Protein AF-A0A537RUV0-F1 (afdb_monomer_lite)

Sequence (554 aa):
MNESALEGPLRERLLVMVAPVSGAPYSEQHESRRRTRYAILAGLNAEGFAPLDSEHVGFYWPGAATPGAAQEVQSPKVVPFEWFEPKSRRDSLPYKGVLLLWFDEDALLNAPLKQFEHFLCRSLVASRSPAPWAKATILGPSFSTTLQAMVDESSNKSRSSLCPDSARPEFYVNSATADDPTLISDYISRGPSCFRSDTCLQDFFAENGIKLYRMIATDQALAVAIRGELRLRGVDDKASHIALVSEWDTLYGRALPDSIARCFGEDERNGTSGTTGCGQTDADPFVNKPWLHRFKYLRGLDGQMPGSEAPAGGSKTSGNRQDKDAKDSTKASSDAKPQERAEGQGQFDYLRRLGDRIQQLDSDLRQKGSKGVEAVGILGSDLYDKLLVLQALRPLVPNALFFTTDLDALVLHPGALTYTRNLLVASSFGLQLRPAVQGETPPFRSSYQTAAFLATRTAIRGMAGAPAAWLKPRMFEVGSVRAVQFASPVSSQDAQFELDDTRTDNEQCQKGLECEENHPLATAAFRNVSIPLSPQAPSLGPLRQPHERFEQLP

Secondary structure (DSSP, 8-state):
--GGG--STTGGGEEEEEEEE----SHHHHHHHHHHHHHHHHHHHHTTEEES-SS--EEE-PPPPPS-S--S----S-EEEEEEEES-TTS--S-SEEEEEEEEGGGGTT-HHHHHHHHHHHHHHHHTPPPSSSEEEE----SHHHHHHHHHHHT-TTPPPSS-GGGPPEEEESS----HHHH-HHHHTT--GGGGTT-HHHHHHHHTT-EEEE-S--HHHHHHHHHHHHHHTT--TTTSEEEEEEESSSHHHHHHHHHHHHHTT--TTS--TTS-S----SS-TTTT-TTEEEEEE-S-TT---TT-----S----------------------S-GGG-SSSS--HHHHHHHHHHHHHHHHHHHHTTS--EEEEEEE-S-HHHHHHHHHHHTTTSTTSEEEEES-BGGGGSTTTHHHHTT-EEEES--SS--HHHHTTPPPPSBHHHHHHHHHHHHHHH-STT--GGGG--EEEEE-SSSEEEPPPTT-SSTTS---GGG-TTHHHHHHH---S--SPPP--S-S-----PPPPPPP-PPP-----------

Foldseek 3Di:
DDPPVPPDPQLQFEEEEEEEAAPDQFPLSVVVVVLLVLLLQLLCVLLQKDWPDPPDWDKDAPDDPDPDDPPPEFADRIKTWTKIAGNDPPDPFSHRIYIYIYGHNVRCPLPNQQRVLCVQCVVCLVVVHDRSHQAYEYAADQELVVVLSVLVNLPDPPDDRSDDLRHRYAYEHLHNQQACCVRPVVQVVVVDPCLQLVCSSQVSVVVSSYHYDYLAAHLLLLLLQVQVVCVVVVQQLQPAAEEEEFEDPGPQRVRNLQSNLQQGPFDCVPDDNRRNRGHRDPDRSCPNPPSYHYHYDHPPQVLGDRPDDDPDPDDDDDDDDDDDDDDDDDPPPPPDDPQCDPDDRHNSVVLLVSLVVQLVQQVVCVVVVHNGRAAYEYEYDDPVVSLSSQVNNCVSCVNHQYEYEKDFCVLQDQVSCVRSAFYKYKTLADQAWQCLLRPPPDGGGISSSNSSSNSSNCSSLDCVLADSQSHNIWMWGRHNRDTFTDDDPPDPCLVDPDASVRDPCSVVCNPRVNDPGTHGRGPPPDDDPPPPDDDDDDDDDDDDDDDDDDDDDD

Radius of gyration: 29.13 Å; chains: 1; bounding box: 127×72×82 Å

pLDDT: mean 79.15, std 21.61, range [25.72, 98.56]

Structure (mmCIF, N/CA/C/O backbone):
data_AF-A0A537RUV0-F1
#
_entry.id   AF-A0A537RUV0-F1
#
loop_
_atom_site.group_PDB
_atom_site.id
_atom_site.type_symbol
_atom_site.label_atom_id
_atom_site.label_alt_id
_atom_site.label_comp_id
_atom_site.label_asym_id
_atom_site.label_entity_id
_atom_site.label_seq_id
_atom_site.pdbx_PDB_ins_code
_atom_site.Cartn_x
_atom_site.Cartn_y
_atom_site.Cartn_z
_atom_site.occupancy
_atom_site.B_iso_or_equiv
_atom_site.auth_seq_id
_atom_site.auth_comp_id
_atom_site.auth_asym_id
_atom_site.auth_atom_id
_atom_site.pdbx_PDB_model_num
ATOM 1 N N . MET A 1 1 ? 29.282 -14.958 -20.066 1.00 32.84 1 MET A N 1
ATOM 2 C CA . MET A 1 1 ? 28.335 -15.137 -21.188 1.00 32.84 1 MET A CA 1
ATOM 3 C C . MET A 1 1 ? 29.028 -14.626 -22.438 1.00 32.84 1 MET A C 1
ATOM 5 O O . MET A 1 1 ? 29.628 -13.564 -22.351 1.00 32.84 1 MET A O 1
ATOM 9 N N . ASN A 1 2 ? 29.032 -15.391 -23.534 1.00 26.11 2 ASN A N 1
ATOM 10 C CA . ASN A 1 2 ? 29.660 -14.967 -24.790 1.00 26.11 2 ASN A CA 1
ATOM 11 C C . ASN A 1 2 ? 28.948 -13.722 -25.333 1.00 26.11 2 ASN A C 1
ATOM 13 O O . ASN A 1 2 ? 27.741 -13.751 -25.563 1.00 26.11 2 ASN A O 1
ATOM 17 N N . GLU A 1 3 ? 29.708 -12.650 -25.545 1.00 33.28 3 GLU A N 1
ATOM 18 C CA . GLU A 1 3 ? 29.236 -11.344 -26.027 1.00 33.28 3 GLU A CA 1
ATOM 19 C C . GLU A 1 3 ? 28.655 -11.379 -27.454 1.00 33.28 3 GLU A C 1
ATOM 21 O O . GLU A 1 3 ? 28.013 -10.424 -27.879 1.00 33.28 3 GLU A O 1
ATOM 26 N N . SER A 1 4 ? 28.798 -12.488 -28.183 1.00 33.81 4 SER A N 1
ATOM 27 C CA . SER A 1 4 ? 28.432 -12.600 -29.600 1.00 33.81 4 SER A CA 1
ATOM 28 C C . SER A 1 4 ? 26.973 -12.982 -29.891 1.00 33.81 4 SER A C 1
ATOM 30 O O . SER A 1 4 ? 26.590 -13.037 -31.055 1.00 33.81 4 SER A O 1
ATOM 32 N N . ALA A 1 5 ? 26.133 -13.223 -28.876 1.00 33.97 5 ALA A N 1
ATOM 33 C CA . ALA A 1 5 ? 24.703 -13.520 -29.074 1.00 33.97 5 ALA A CA 1
ATOM 34 C C . ALA A 1 5 ? 23.785 -12.277 -28.996 1.00 33.97 5 ALA A C 1
ATOM 36 O O . ALA A 1 5 ? 22.568 -12.408 -29.106 1.00 33.97 5 ALA A O 1
ATOM 37 N N . LEU A 1 6 ? 24.347 -11.077 -28.794 1.00 38.22 6 LEU A N 1
ATOM 38 C CA . LEU A 1 6 ? 23.600 -9.834 -28.540 1.00 38.22 6 LEU A CA 1
ATOM 39 C C . LEU A 1 6 ? 23.936 -8.681 -29.506 1.00 38.22 6 LEU A C 1
ATOM 41 O O . LEU A 1 6 ? 23.669 -7.520 -29.186 1.00 38.22 6 LEU A O 1
ATOM 45 N N . GLU A 1 7 ? 24.490 -8.962 -30.686 1.00 33.72 7 GLU A N 1
ATOM 46 C CA . GLU A 1 7 ? 24.697 -7.935 -31.715 1.00 33.72 7 GLU A CA 1
ATOM 47 C C . GLU A 1 7 ? 23.487 -7.837 -32.659 1.00 33.72 7 GLU A C 1
ATOM 49 O O . GLU A 1 7 ? 23.246 -8.701 -33.499 1.00 33.72 7 GLU A O 1
ATOM 54 N N . GLY A 1 8 ? 22.699 -6.767 -32.507 1.00 41.41 8 GLY A N 1
ATOM 55 C CA . GLY A 1 8 ? 21.615 -6.401 -33.420 1.00 41.41 8 GLY A CA 1
ATOM 56 C C . GLY A 1 8 ? 20.727 -5.255 -32.897 1.00 41.41 8 GLY A C 1
ATOM 57 O O . GLY A 1 8 ? 20.836 -4.886 -31.724 1.00 41.41 8 GLY A O 1
ATOM 58 N N . PRO A 1 9 ? 19.787 -4.731 -33.718 1.00 40.91 9 PRO A N 1
ATOM 59 C CA . PRO A 1 9 ? 18.834 -3.650 -33.380 1.00 40.91 9 PRO A CA 1
ATOM 60 C C . PRO A 1 9 ? 17.824 -3.997 -32.257 1.00 40.91 9 PRO A C 1
ATOM 62 O O . PRO A 1 9 ? 16.832 -3.303 -32.048 1.00 40.91 9 PRO A O 1
ATOM 65 N N . LEU A 1 10 ? 18.065 -5.084 -31.518 1.00 45.59 10 LEU A N 1
ATOM 66 C CA . LEU A 1 10 ? 17.284 -5.552 -30.373 1.00 45.59 10 LEU A CA 1
ATOM 67 C C . LEU A 1 10 ? 17.602 -4.781 -29.076 1.00 45.59 10 LEU A C 1
ATOM 69 O O . LEU A 1 10 ? 16.732 -4.695 -28.211 1.00 45.59 10 LEU A O 1
ATOM 73 N N . ARG A 1 11 ? 18.795 -4.171 -28.951 1.00 48.09 11 ARG A N 1
ATOM 74 C CA . ARG A 1 11 ? 19.170 -3.336 -27.785 1.00 48.09 11 ARG A CA 1
ATOM 75 C C . ARG A 1 11 ? 18.287 -2.085 -27.631 1.00 48.09 11 ARG A C 1
ATOM 77 O O . ARG A 1 11 ? 18.027 -1.642 -26.522 1.00 48.09 11 ARG A O 1
ATOM 84 N N . GLU A 1 12 ? 17.734 -1.552 -28.716 1.00 56.62 12 GLU A N 1
ATOM 85 C CA . GLU A 1 12 ? 16.945 -0.306 -28.699 1.00 56.62 12 GLU A CA 1
ATOM 86 C C . GLU A 1 12 ? 15.458 -0.503 -28.325 1.00 56.62 12 GLU A C 1
ATOM 88 O O . GLU A 1 12 ? 14.675 0.440 -28.405 1.00 56.62 12 GLU A O 1
ATOM 93 N N . ARG A 1 13 ? 15.032 -1.718 -27.926 1.00 74.81 13 ARG A N 1
ATOM 94 C CA . ARG A 1 13 ? 13.625 -2.032 -27.570 1.00 74.81 13 ARG A CA 1
ATOM 95 C C . ARG A 1 13 ? 13.454 -2.952 -26.352 1.00 74.81 13 ARG A C 1
ATOM 97 O O . ARG A 1 13 ? 12.420 -3.609 -26.232 1.00 74.81 13 ARG A O 1
ATOM 104 N N . LEU A 1 14 ? 14.443 -3.026 -25.462 1.00 89.81 14 LEU A N 1
ATOM 105 C CA . LEU A 1 14 ? 14.346 -3.769 -24.196 1.00 89.81 14 LEU A CA 1
ATOM 106 C C . LEU A 1 14 ? 13.759 -2.881 -23.086 1.00 89.81 14 LEU A C 1
ATOM 108 O O . LEU A 1 14 ? 14.171 -1.730 -22.944 1.00 89.81 14 LEU A O 1
ATOM 112 N N . LEU A 1 15 ? 12.842 -3.417 -22.279 1.00 93.62 15 LEU A N 1
ATOM 113 C CA . LEU A 1 15 ? 12.434 -2.822 -21.002 1.00 93.62 15 LEU A CA 1
ATOM 114 C C . LEU A 1 15 ? 13.196 -3.504 -19.861 1.00 93.62 15 LEU A C 1
ATOM 116 O O . LEU A 1 15 ? 13.137 -4.726 -19.728 1.00 93.62 15 LEU A O 1
ATOM 120 N N . VAL A 1 16 ? 13.880 -2.725 -19.024 1.00 95.06 16 VAL A N 1
ATOM 121 C CA . VAL A 1 16 ? 14.439 -3.210 -17.755 1.00 95.06 16 VAL A CA 1
ATOM 122 C C . VAL A 1 16 ? 13.482 -2.828 -16.635 1.00 95.06 16 VAL A C 1
ATOM 124 O O . VAL A 1 16 ? 13.235 -1.648 -16.394 1.00 95.06 16 VAL A O 1
ATOM 127 N N . MET A 1 17 ? 12.941 -3.827 -15.951 1.00 97.62 17 MET A N 1
ATOM 128 C CA . MET A 1 17 ? 11.994 -3.656 -14.859 1.00 97.62 17 MET A CA 1
ATOM 129 C C . MET A 1 17 ? 12.621 -4.160 -13.566 1.00 97.62 17 MET A C 1
ATOM 131 O O . MET A 1 17 ? 12.942 -5.335 -13.441 1.00 97.62 17 MET A O 1
ATOM 135 N N . VAL A 1 18 ? 12.797 -3.273 -12.597 1.00 97.50 18 VAL A N 1
ATOM 136 C CA . VAL A 1 18 ? 13.287 -3.608 -11.261 1.00 97.50 18 VAL A CA 1
ATOM 137 C C . VAL A 1 18 ? 12.088 -3.690 -10.326 1.00 97.50 18 VAL A C 1
ATOM 139 O O . VAL A 1 18 ? 11.294 -2.755 -10.253 1.00 97.50 18 VAL A O 1
ATOM 142 N N . ALA A 1 19 ? 11.957 -4.796 -9.608 1.00 98.00 19 ALA A N 1
ATOM 143 C CA . ALA A 1 19 ? 10.937 -5.008 -8.594 1.00 98.00 19 ALA A CA 1
ATOM 144 C C . ALA A 1 19 ? 11.625 -5.145 -7.229 1.00 98.00 19 ALA A C 1
ATOM 146 O O . ALA A 1 19 ? 12.086 -6.242 -6.888 1.00 98.00 19 ALA A O 1
ATOM 147 N N . PRO A 1 20 ? 11.755 -4.039 -6.472 1.00 96.75 20 PRO A N 1
ATOM 148 C CA . PRO A 1 20 ? 12.172 -4.093 -5.081 1.00 96.75 20 PRO A CA 1
ATOM 149 C C . PRO A 1 20 ? 11.234 -5.005 -4.289 1.00 96.75 20 PRO A C 1
ATOM 151 O O . PRO A 1 20 ? 10.024 -4.981 -4.492 1.00 96.75 20 PRO A O 1
ATOM 154 N N . VAL A 1 21 ? 11.800 -5.844 -3.431 1.00 95.44 21 VAL A N 1
ATOM 155 C CA . VAL A 1 21 ? 11.083 -6.700 -2.485 1.00 95.44 21 VAL A CA 1
ATOM 156 C C . VAL A 1 21 ? 11.925 -6.840 -1.220 1.00 95.44 21 VAL A C 1
ATOM 158 O O . VAL A 1 21 ? 13.145 -6.703 -1.270 1.00 95.44 21 VAL A O 1
ATOM 161 N N . SER A 1 22 ? 11.304 -7.161 -0.085 1.00 91.62 22 SER A N 1
ATOM 162 C CA . SER A 1 22 ? 12.055 -7.439 1.145 1.00 91.62 22 SER A CA 1
ATOM 163 C C . SER A 1 22 ? 13.057 -8.578 0.955 1.00 91.62 22 SER A C 1
ATOM 165 O O . SER A 1 22 ? 12.699 -9.614 0.385 1.00 91.62 22 SER A O 1
ATOM 167 N N . GLY A 1 23 ? 14.264 -8.440 1.498 1.00 88.31 23 GLY A N 1
ATOM 168 C CA . GLY A 1 23 ? 15.237 -9.518 1.679 1.00 88.31 23 GLY A CA 1
ATOM 169 C C . GLY A 1 23 ? 15.060 -10.274 2.997 1.00 88.31 23 GLY A C 1
ATOM 170 O O . GLY A 1 23 ? 15.676 -11.323 3.200 1.00 88.31 23 GLY A O 1
ATOM 171 N N . ALA A 1 24 ? 14.191 -9.794 3.890 1.00 87.06 24 ALA A N 1
ATOM 172 C CA . ALA A 1 24 ? 14.040 -10.364 5.217 1.00 87.06 24 ALA A CA 1
ATOM 173 C C . ALA A 1 24 ? 13.516 -11.822 5.196 1.00 87.06 24 ALA A C 1
ATOM 175 O O . ALA A 1 24 ? 12.689 -12.204 4.352 1.00 87.06 24 ALA A O 1
ATOM 176 N N . PRO A 1 25 ? 13.981 -12.664 6.138 1.00 84.38 25 PRO A N 1
ATOM 177 C CA . PRO A 1 25 ? 13.770 -14.113 6.098 1.00 84.38 25 PRO A CA 1
ATOM 178 C C . PRO A 1 25 ? 12.443 -14.582 6.731 1.00 84.38 25 PRO A C 1
ATOM 180 O O . PRO A 1 25 ? 12.214 -15.782 6.857 1.00 84.38 25 PRO A O 1
ATOM 183 N N . TYR A 1 26 ? 11.580 -13.667 7.179 1.00 83.12 26 TYR A N 1
ATOM 184 C CA . TYR A 1 26 ? 10.350 -14.000 7.910 1.00 83.12 26 TYR A CA 1
ATOM 185 C C . TYR A 1 26 ? 9.247 -14.558 6.997 1.00 83.12 26 TYR A C 1
ATOM 187 O O . TYR A 1 26 ? 9.198 -14.253 5.802 1.00 83.12 26 TYR A O 1
ATOM 195 N N . SER A 1 27 ? 8.357 -15.388 7.554 1.00 84.00 27 SER A N 1
ATOM 196 C CA . SER A 1 27 ? 7.303 -16.104 6.811 1.00 84.00 27 SER A CA 1
ATOM 197 C C . SER A 1 27 ? 6.375 -15.161 6.038 1.00 84.00 27 SER A C 1
ATOM 199 O O . SER A 1 27 ? 6.090 -15.405 4.862 1.00 84.00 27 SER A O 1
ATOM 201 N N . GLU A 1 28 ? 5.976 -14.051 6.655 1.00 84.94 28 GLU A N 1
ATOM 202 C CA . GLU A 1 28 ? 5.175 -13.005 6.018 1.00 84.94 28 GLU A CA 1
ATOM 203 C C . GLU A 1 28 ? 5.906 -12.382 4.816 1.00 84.94 28 GLU A C 1
ATOM 205 O O . GLU A 1 28 ? 5.314 -12.247 3.744 1.00 84.94 28 GLU A O 1
ATOM 210 N N . GLN A 1 29 ? 7.218 -12.150 4.909 1.00 88.81 29 GLN A N 1
ATOM 211 C CA . GLN A 1 29 ? 8.015 -11.645 3.784 1.00 88.81 29 GLN A CA 1
ATOM 212 C C . GLN A 1 29 ? 8.174 -12.668 2.656 1.00 88.81 29 GLN A C 1
ATOM 214 O O . GLN A 1 29 ? 8.178 -12.307 1.477 1.00 88.81 29 GLN A O 1
ATOM 219 N N . HIS A 1 30 ? 8.235 -13.964 2.976 1.00 90.12 30 HIS A N 1
ATOM 220 C CA . HIS A 1 30 ? 8.182 -15.014 1.956 1.00 90.12 30 HIS A CA 1
ATOM 221 C C . HIS A 1 30 ? 6.852 -15.009 1.198 1.00 90.12 30 HIS A C 1
ATOM 223 O O . HIS A 1 30 ? 6.851 -15.139 -0.028 1.00 90.12 30 HIS A O 1
ATOM 229 N N . GLU A 1 31 ? 5.727 -14.864 1.900 1.00 91.19 31 GLU A N 1
ATOM 230 C CA . GLU A 1 31 ? 4.415 -14.783 1.256 1.00 91.19 31 GLU A CA 1
ATOM 231 C C . GLU A 1 31 ? 4.256 -13.488 0.453 1.00 91.19 31 GLU A C 1
ATOM 233 O O . GLU A 1 31 ? 3.784 -13.545 -0.684 1.00 91.19 31 GLU A O 1
ATOM 238 N N . SER A 1 32 ? 4.724 -12.354 0.980 1.00 92.31 32 SER A N 1
ATOM 239 C CA . SER A 1 32 ? 4.742 -11.066 0.279 1.00 92.31 32 SER A CA 1
ATOM 240 C C . SER A 1 32 ? 5.487 -11.167 -1.059 1.00 92.31 32 SER A C 1
ATOM 242 O O . SER A 1 32 ? 4.904 -10.899 -2.110 1.00 92.31 32 SER A O 1
ATOM 244 N N . ARG A 1 33 ? 6.713 -11.716 -1.072 1.00 95.06 33 ARG A N 1
ATOM 245 C CA . ARG A 1 33 ? 7.484 -11.963 -2.309 1.00 95.06 33 ARG A CA 1
ATOM 246 C C . ARG A 1 33 ? 6.731 -12.831 -3.322 1.00 95.06 33 ARG A C 1
ATOM 248 O O . ARG A 1 33 ? 6.707 -12.510 -4.510 1.00 95.06 33 ARG A O 1
ATOM 255 N N . ARG A 1 34 ? 6.090 -13.922 -2.875 1.00 95.81 34 ARG A N 1
ATOM 256 C CA . ARG A 1 34 ? 5.295 -14.803 -3.758 1.00 95.81 34 ARG A CA 1
ATOM 257 C C . ARG A 1 34 ? 4.118 -14.062 -4.385 1.00 95.81 34 ARG A C 1
ATOM 259 O O . ARG A 1 34 ? 3.852 -14.223 -5.577 1.00 95.81 34 ARG A O 1
ATOM 266 N N . ARG A 1 35 ? 3.422 -13.253 -3.587 1.00 97.00 35 ARG A N 1
ATOM 267 C CA . ARG A 1 35 ? 2.264 -12.466 -4.016 1.00 97.00 35 ARG A CA 1
ATOM 268 C C . ARG A 1 35 ? 2.659 -11.379 -5.012 1.00 97.00 35 ARG A C 1
ATOM 270 O O . ARG A 1 35 ? 2.027 -11.285 -6.067 1.00 97.00 35 ARG A O 1
ATOM 277 N N . THR A 1 36 ? 3.721 -10.629 -4.729 1.00 97.62 36 THR A N 1
ATOM 278 C CA . THR A 1 36 ? 4.260 -9.602 -5.631 1.00 97.62 36 THR A CA 1
ATOM 279 C C . THR A 1 36 ? 4.717 -10.213 -6.950 1.00 97.62 36 THR A C 1
ATOM 281 O O . THR A 1 36 ? 4.328 -9.721 -8.011 1.00 97.62 36 THR A O 1
ATOM 284 N N . ARG A 1 37 ? 5.433 -11.350 -6.911 1.00 97.62 37 ARG A N 1
ATOM 285 C CA . ARG A 1 37 ? 5.800 -12.086 -8.129 1.00 97.62 37 ARG A CA 1
ATOM 286 C C . ARG A 1 37 ? 4.581 -12.440 -8.964 1.00 97.62 37 ARG A C 1
ATOM 288 O O . ARG A 1 37 ? 4.535 -12.090 -10.137 1.00 97.62 37 ARG A O 1
ATOM 295 N N . TYR A 1 38 ? 3.577 -13.075 -8.363 1.00 97.94 38 TYR A N 1
ATOM 296 C CA . TYR A 1 38 ? 2.357 -13.448 -9.079 1.00 97.94 38 TYR A CA 1
ATOM 297 C C . TYR A 1 38 ? 1.693 -12.250 -9.779 1.00 97.94 38 TYR A C 1
ATOM 299 O O . TYR A 1 38 ? 1.336 -12.348 -10.951 1.00 97.94 38 TYR A O 1
ATOM 307 N N . ALA A 1 39 ? 1.565 -11.116 -9.085 1.00 98.50 39 ALA A N 1
ATOM 308 C CA . ALA A 1 39 ? 0.919 -9.919 -9.619 1.00 98.50 39 ALA A CA 1
ATOM 309 C C . ALA A 1 39 ? 1.676 -9.307 -10.807 1.00 98.50 39 ALA A C 1
ATOM 311 O O . ALA A 1 39 ? 1.065 -8.988 -11.828 1.00 98.50 39 ALA A O 1
ATOM 312 N N . ILE A 1 40 ? 3.003 -9.191 -10.703 1.00 98.56 40 ILE A N 1
ATOM 313 C CA . ILE A 1 40 ? 3.844 -8.645 -11.778 1.00 98.56 40 ILE A CA 1
ATOM 314 C C . ILE A 1 40 ? 3.822 -9.572 -12.998 1.00 98.56 40 ILE A C 1
ATOM 316 O O . ILE A 1 40 ? 3.637 -9.110 -14.123 1.00 98.56 40 ILE A O 1
ATOM 320 N N . LEU A 1 41 ? 3.927 -10.890 -12.795 1.00 98.25 41 LEU A N 1
ATOM 321 C CA . LEU A 1 41 ? 3.858 -11.849 -13.902 1.00 98.25 41 LEU A CA 1
ATOM 322 C C . LEU A 1 41 ? 2.492 -11.835 -14.592 1.00 98.25 41 LEU A C 1
ATOM 324 O O . LEU A 1 41 ? 2.419 -11.901 -15.820 1.00 98.25 41 LEU A O 1
ATOM 328 N N . ALA A 1 42 ? 1.411 -11.695 -13.824 1.00 98.25 42 ALA A N 1
ATOM 329 C CA . ALA A 1 42 ? 0.077 -11.521 -14.381 1.00 98.25 42 ALA A CA 1
ATOM 330 C C . ALA A 1 42 ? -0.038 -10.224 -15.203 1.00 98.25 42 ALA A C 1
ATOM 332 O O . ALA A 1 42 ? -0.630 -10.237 -16.281 1.00 98.25 42 ALA A O 1
ATOM 333 N N . GLY A 1 43 ? 0.573 -9.127 -14.742 1.00 97.62 43 GLY A N 1
ATOM 334 C CA . GLY A 1 43 ? 0.609 -7.852 -15.462 1.00 97.62 43 GLY A CA 1
ATOM 335 C C . GLY A 1 43 ? 1.358 -7.958 -16.792 1.00 97.62 43 GLY A C 1
ATOM 336 O O . GLY A 1 43 ? 0.839 -7.543 -17.825 1.00 97.62 43 GLY A O 1
ATOM 337 N N . LEU A 1 44 ? 2.532 -8.598 -16.793 1.00 97.56 44 LEU A N 1
ATOM 338 C CA . LEU A 1 44 ? 3.298 -8.894 -18.012 1.00 97.56 44 LEU A CA 1
ATOM 339 C C . LEU A 1 44 ? 2.490 -9.758 -18.991 1.00 97.56 44 LEU A C 1
ATOM 341 O O . LEU A 1 44 ? 2.433 -9.465 -20.186 1.00 97.56 44 LEU A O 1
ATOM 345 N N . ASN A 1 45 ? 1.809 -10.784 -18.475 1.00 96.75 45 ASN A N 1
ATOM 346 C CA . ASN A 1 45 ? 0.942 -11.655 -19.262 1.00 96.75 45 ASN A CA 1
ATOM 347 C C . ASN A 1 45 ? -0.226 -10.894 -19.912 1.00 96.75 45 ASN A C 1
ATOM 349 O O . ASN A 1 45 ? -0.539 -11.151 -21.081 1.00 96.75 45 ASN A O 1
ATOM 353 N N . ALA A 1 46 ? -0.842 -9.960 -19.179 1.00 94.88 46 ALA A N 1
ATOM 354 C CA . ALA A 1 46 ? -1.919 -9.098 -19.667 1.00 94.88 46 ALA A CA 1
ATOM 355 C C . ALA A 1 46 ? -1.449 -8.099 -20.741 1.00 94.88 46 ALA A C 1
ATOM 357 O O . ALA A 1 46 ? -2.236 -7.711 -21.600 1.00 94.88 46 ALA A O 1
ATOM 358 N N . GLU A 1 47 ? -0.165 -7.730 -20.739 1.00 94.06 47 GLU A N 1
ATOM 359 C CA . GLU A 1 47 ? 0.458 -6.881 -21.765 1.00 94.06 47 GLU A CA 1
ATOM 360 C C . GLU A 1 47 ? 1.086 -7.664 -22.931 1.00 94.06 47 GLU A C 1
ATOM 362 O O . GLU A 1 47 ? 1.822 -7.104 -23.742 1.00 94.06 47 GLU A O 1
ATOM 367 N N . GLY A 1 48 ? 0.785 -8.960 -23.052 1.00 94.62 48 GLY A N 1
ATOM 368 C CA . GLY A 1 48 ? 1.183 -9.766 -24.209 1.00 94.62 48 GLY A CA 1
ATOM 369 C C . GLY A 1 48 ? 2.583 -10.376 -24.120 1.00 94.62 48 GLY A C 1
ATOM 370 O O . GLY A 1 48 ? 3.082 -10.884 -25.124 1.00 94.62 48 GLY A O 1
ATOM 371 N N . PHE A 1 49 ? 3.206 -10.378 -22.942 1.00 95.94 49 PHE A N 1
ATOM 372 C CA . PHE A 1 49 ? 4.505 -11.011 -22.712 1.00 95.94 49 PHE A CA 1
ATOM 373 C C . PHE A 1 49 ? 4.357 -12.395 -22.066 1.00 95.94 49 PHE A C 1
ATOM 375 O O . PHE A 1 49 ? 3.416 -12.650 -21.316 1.00 95.94 49 PHE A O 1
ATOM 382 N N . ALA A 1 50 ? 5.285 -13.301 -22.358 1.00 95.69 50 ALA A N 1
ATOM 383 C CA . ALA A 1 50 ? 5.387 -14.624 -21.746 1.00 95.69 50 ALA A CA 1
ATOM 384 C C . ALA A 1 50 ? 6.821 -14.872 -21.254 1.00 95.69 50 ALA A C 1
ATOM 386 O O . ALA A 1 50 ? 7.757 -14.323 -21.844 1.00 95.69 50 ALA A O 1
ATOM 387 N N . PRO A 1 51 ? 7.009 -15.648 -20.170 1.00 96.19 51 PRO A N 1
ATOM 388 C CA . PRO A 1 51 ? 8.341 -15.976 -19.677 1.00 96.19 51 PRO A CA 1
ATOM 389 C C . PRO A 1 51 ? 9.103 -16.801 -20.717 1.00 96.19 51 PRO A C 1
ATOM 391 O O . PRO A 1 51 ? 8.547 -17.720 -21.314 1.00 96.19 51 PRO A O 1
ATOM 394 N N . LEU A 1 52 ? 10.382 -16.483 -20.904 1.00 94.50 52 LEU A N 1
ATOM 395 C CA . LEU A 1 52 ? 11.291 -17.251 -21.756 1.00 94.50 52 LEU A CA 1
ATOM 396 C C . LEU A 1 52 ? 11.621 -18.618 -21.131 1.00 94.50 52 LEU A C 1
ATOM 398 O O . LEU A 1 52 ? 11.772 -19.607 -21.842 1.00 94.50 52 LEU A O 1
ATOM 402 N N . ASP A 1 53 ? 11.714 -18.662 -19.800 1.00 93.00 53 ASP A N 1
ATOM 403 C CA . ASP A 1 53 ? 11.849 -19.875 -18.993 1.00 93.00 53 ASP A CA 1
ATOM 404 C C . ASP A 1 53 ? 10.776 -19.839 -17.898 1.00 93.00 53 ASP A C 1
ATOM 406 O O . ASP A 1 53 ? 10.793 -18.975 -17.022 1.00 93.00 53 ASP A O 1
ATOM 410 N N . SER A 1 54 ? 9.792 -20.734 -17.988 1.00 91.38 54 SER A N 1
ATOM 411 C CA . SER A 1 54 ? 8.675 -20.798 -17.041 1.00 91.38 54 SER A CA 1
ATOM 412 C C . SER A 1 54 ? 8.988 -21.593 -15.772 1.00 91.38 54 SER A C 1
ATOM 414 O O . SER A 1 54 ? 8.191 -21.560 -14.833 1.00 91.38 54 SER A O 1
ATOM 416 N N . GLU A 1 55 ? 10.095 -22.335 -15.746 1.00 92.38 55 GLU A N 1
ATOM 417 C CA . GLU A 1 55 ? 10.423 -23.285 -14.679 1.00 92.38 55 GLU A CA 1
ATOM 418 C C . GLU A 1 55 ? 11.519 -22.763 -13.744 1.00 92.38 55 GLU A C 1
ATOM 420 O O . GLU A 1 55 ? 11.557 -23.148 -12.572 1.00 92.38 55 GLU A O 1
ATOM 425 N N . HIS A 1 56 ? 12.374 -21.853 -14.220 1.00 92.88 56 HIS A N 1
ATOM 426 C CA . HIS A 1 56 ? 13.533 -21.381 -13.467 1.00 92.88 56 HIS A CA 1
ATOM 427 C C . HIS A 1 56 ? 13.569 -19.861 -13.298 1.00 92.88 56 HIS A C 1
ATOM 429 O O . HIS A 1 56 ? 13.167 -19.089 -14.163 1.00 92.88 56 HIS A O 1
ATOM 435 N N . VAL A 1 57 ? 14.139 -19.433 -12.171 1.00 94.62 57 VAL A N 1
ATOM 436 C CA . VAL A 1 57 ? 14.533 -18.042 -11.927 1.00 94.62 57 VAL A CA 1
ATOM 437 C C . VAL A 1 57 ? 16.053 -17.968 -12.040 1.00 94.62 57 VAL A C 1
ATOM 439 O O . VAL A 1 57 ? 16.767 -18.727 -11.381 1.00 94.62 57 VAL A O 1
ATOM 442 N N . GLY A 1 58 ? 16.552 -17.079 -12.897 1.00 94.25 58 GLY A N 1
ATOM 443 C CA . GLY A 1 58 ? 17.982 -16.840 -13.054 1.00 94.25 58 GLY A CA 1
ATOM 444 C C . GLY A 1 58 ? 18.546 -16.054 -11.875 1.00 94.25 58 GLY A C 1
ATOM 445 O O . GLY A 1 58 ? 17.815 -15.355 -11.181 1.00 94.25 58 GLY A O 1
ATOM 446 N N . PHE A 1 59 ? 19.857 -16.128 -11.651 1.00 93.00 59 PHE A N 1
ATOM 447 C CA . PHE A 1 59 ? 20.524 -15.364 -10.597 1.00 93.00 59 PHE A CA 1
ATOM 448 C C . PHE A 1 59 ? 21.759 -14.653 -11.144 1.00 93.00 59 PHE A C 1
ATOM 450 O O . PHE A 1 59 ? 22.575 -15.237 -11.859 1.00 93.00 59 PHE A O 1
ATOM 457 N N . TYR A 1 60 ? 21.889 -13.380 -10.791 1.00 87.06 60 TYR A N 1
ATOM 458 C CA . TYR A 1 60 ? 23.054 -12.552 -11.063 1.00 87.06 60 TYR A CA 1
ATOM 459 C C . TYR A 1 60 ? 23.718 -12.164 -9.741 1.00 87.06 60 TYR A C 1
ATOM 461 O O . TYR A 1 60 ? 23.039 -11.768 -8.800 1.00 87.06 60 TYR A O 1
ATOM 469 N N . TRP A 1 61 ? 25.046 -12.253 -9.670 1.00 86.31 61 TRP A N 1
ATOM 470 C CA . TRP A 1 61 ? 25.830 -11.801 -8.520 1.00 86.31 61 TRP A CA 1
ATOM 471 C C . TRP A 1 61 ? 26.600 -10.541 -8.918 1.00 86.31 61 TRP A C 1
ATOM 473 O O . TRP A 1 61 ? 27.605 -10.652 -9.631 1.00 86.31 61 TRP A O 1
ATOM 483 N N . PRO A 1 62 ? 26.150 -9.345 -8.495 1.00 75.94 62 PRO A N 1
ATOM 484 C CA . PRO A 1 62 ? 26.916 -8.120 -8.675 1.00 75.94 62 PRO A CA 1
ATOM 485 C C . PRO A 1 62 ? 28.256 -8.298 -7.956 1.00 75.94 62 PRO A C 1
ATOM 487 O O . PRO A 1 62 ? 28.284 -8.557 -6.755 1.00 75.94 62 PRO A O 1
ATOM 490 N N . GLY A 1 63 ? 29.370 -8.252 -8.695 1.00 64.50 63 GLY A N 1
ATOM 491 C CA . GLY A 1 63 ? 30.690 -8.574 -8.147 1.00 64.50 63 GLY A CA 1
ATOM 492 C C . GLY A 1 63 ? 30.978 -7.810 -6.850 1.00 64.50 63 GLY A C 1
ATOM 493 O O . GLY A 1 63 ? 30.735 -6.603 -6.778 1.00 64.50 63 GLY A O 1
ATOM 494 N N . ALA A 1 64 ? 31.495 -8.512 -5.833 1.00 50.25 64 ALA A N 1
ATOM 495 C CA . ALA A 1 64 ? 31.935 -7.897 -4.586 1.00 50.25 64 ALA A CA 1
ATOM 496 C C . ALA A 1 64 ? 32.931 -6.785 -4.925 1.00 50.25 64 ALA A C 1
ATOM 498 O O . ALA A 1 64 ? 33.960 -7.040 -5.554 1.00 50.25 64 ALA A O 1
ATOM 499 N N . ALA A 1 65 ? 32.618 -5.543 -4.560 1.00 49.19 65 ALA A N 1
ATOM 500 C CA . ALA A 1 65 ? 33.604 -4.488 -4.682 1.00 49.19 65 ALA A CA 1
ATOM 501 C C . ALA A 1 65 ? 34.851 -4.899 -3.894 1.00 49.19 65 ALA A C 1
ATOM 503 O O . ALA A 1 65 ? 34.758 -5.393 -2.769 1.00 49.19 65 ALA A O 1
ATOM 504 N N . THR A 1 66 ? 36.022 -4.720 -4.500 1.00 43.16 66 THR A N 1
ATOM 505 C CA . THR A 1 66 ? 37.297 -4.852 -3.799 1.00 43.16 66 THR A CA 1
ATOM 506 C C . THR A 1 66 ? 37.257 -4.000 -2.525 1.00 43.16 66 THR A C 1
ATOM 508 O O . THR A 1 66 ? 36.907 -2.819 -2.620 1.00 43.16 66 THR A O 1
ATOM 511 N N . PRO A 1 67 ? 37.600 -4.559 -1.349 1.00 41.69 67 PRO A N 1
ATOM 512 C CA . PRO A 1 67 ? 37.570 -3.837 -0.083 1.00 41.69 67 PRO A CA 1
ATOM 513 C C . PRO A 1 67 ? 38.700 -2.803 -0.085 1.00 41.69 67 PRO A C 1
ATOM 515 O O . PRO A 1 67 ? 39.838 -3.103 0.260 1.00 41.69 67 PRO A O 1
ATOM 518 N N . GLY A 1 68 ? 38.412 -1.600 -0.577 1.00 43.72 68 GLY A N 1
ATOM 519 C CA . GLY A 1 68 ? 39.450 -0.608 -0.855 1.00 43.72 68 GLY A CA 1
ATOM 520 C C . GLY A 1 68 ? 38.931 0.764 -1.269 1.00 43.72 68 GLY A C 1
ATOM 521 O O . GLY A 1 68 ? 39.559 1.422 -2.083 1.00 43.72 68 GLY A O 1
ATOM 522 N N . ALA A 1 69 ? 37.775 1.179 -0.762 1.00 41.00 69 ALA A N 1
ATOM 523 C CA . ALA A 1 69 ? 37.341 2.572 -0.637 1.00 41.00 69 ALA A CA 1
ATOM 524 C C . ALA A 1 69 ? 36.057 2.545 0.197 1.00 41.00 69 ALA A C 1
ATOM 526 O O . ALA A 1 69 ? 35.231 1.661 -0.019 1.00 41.00 69 ALA A O 1
ATOM 527 N N . ALA A 1 70 ? 35.904 3.452 1.163 1.00 45.44 70 ALA A N 1
ATOM 528 C CA . ALA A 1 70 ? 34.713 3.556 2.006 1.00 45.44 70 ALA A CA 1
ATOM 529 C C . ALA A 1 70 ? 33.440 3.514 1.140 1.00 45.44 70 ALA A C 1
ATOM 531 O O . ALA A 1 70 ? 33.157 4.438 0.379 1.00 45.44 70 ALA A O 1
ATOM 532 N N . GLN A 1 71 ? 32.734 2.385 1.167 1.00 50.72 71 GLN A N 1
ATOM 533 C CA . GLN A 1 71 ? 31.738 2.082 0.152 1.00 50.72 71 GLN A CA 1
ATOM 534 C C . GLN A 1 71 ? 30.378 2.620 0.602 1.00 50.72 71 GLN A C 1
ATOM 536 O O . GLN A 1 71 ? 29.601 1.921 1.239 1.00 50.72 71 GLN A O 1
ATOM 541 N N . GLU A 1 72 ? 30.086 3.876 0.259 1.00 54.09 72 GLU A N 1
ATOM 542 C CA . GLU A 1 72 ? 28.770 4.507 0.477 1.00 54.09 72 GLU A CA 1
ATOM 543 C C . GLU A 1 72 ? 27.619 3.833 -0.303 1.00 54.09 72 GLU A C 1
ATOM 545 O O . GLU A 1 72 ? 26.463 4.206 -0.140 1.00 54.09 72 GLU A O 1
ATOM 550 N N . VAL A 1 73 ? 27.916 2.866 -1.179 1.00 62.62 73 VAL A N 1
ATOM 551 C CA . VAL A 1 73 ? 26.948 2.206 -2.065 1.00 62.62 73 VAL A CA 1
ATOM 552 C C . VAL A 1 73 ? 27.077 0.695 -1.905 1.00 62.62 73 VAL A C 1
ATOM 554 O O . VAL A 1 73 ? 28.036 0.091 -2.400 1.00 62.62 73 VAL A O 1
ATOM 557 N N . GLN A 1 74 ? 26.115 0.086 -1.214 1.00 67.88 74 GLN A N 1
ATOM 558 C CA . GLN A 1 74 ? 25.964 -1.365 -1.182 1.00 67.88 74 GLN A CA 1
ATOM 559 C C . GLN A 1 74 ? 25.199 -1.812 -2.434 1.00 67.88 74 GLN A C 1
ATOM 561 O O . GLN A 1 74 ? 24.416 -1.066 -3.008 1.00 67.88 74 GLN A O 1
ATOM 566 N N . SER A 1 75 ? 25.499 -3.002 -2.939 1.00 67.69 75 SER A N 1
ATOM 567 C CA . SER A 1 75 ? 24.712 -3.637 -3.998 1.00 67.69 75 SER A CA 1
ATOM 568 C C . SER A 1 75 ? 24.165 -4.946 -3.442 1.00 67.69 75 SER A C 1
ATOM 570 O O . SER A 1 75 ? 24.841 -5.550 -2.599 1.00 67.69 75 SER A O 1
ATOM 572 N N . PRO A 1 76 ? 22.982 -5.406 -3.888 1.00 80.12 76 PRO A N 1
ATOM 573 C CA . PRO A 1 76 ? 22.461 -6.696 -3.466 1.00 80.12 76 PRO A CA 1
ATOM 574 C C . PRO A 1 76 ? 23.496 -7.792 -3.708 1.00 80.12 76 PRO A C 1
ATOM 576 O O . PRO A 1 76 ? 24.172 -7.804 -4.737 1.00 80.12 76 PRO A O 1
ATOM 579 N N . LYS A 1 77 ? 23.619 -8.734 -2.770 1.00 82.88 77 LYS A N 1
ATOM 580 C CA . LYS A 1 77 ? 24.551 -9.867 -2.920 1.00 82.88 77 LYS A CA 1
ATOM 581 C C . LYS A 1 77 ? 24.187 -10.740 -4.117 1.00 82.88 77 LYS A C 1
ATOM 583 O O . LYS A 1 77 ? 25.061 -11.328 -4.746 1.00 82.88 77 LYS A O 1
ATOM 588 N N . VAL A 1 78 ? 22.892 -10.839 -4.391 1.00 89.50 78 VAL A N 1
ATOM 589 C CA . VAL A 1 78 ? 22.316 -11.604 -5.485 1.00 89.50 78 VAL A CA 1
ATOM 590 C C . VAL A 1 78 ? 21.078 -10.870 -5.990 1.00 89.50 78 VAL A C 1
ATOM 592 O O . VAL A 1 78 ? 20.335 -10.290 -5.203 1.00 89.50 78 VAL A O 1
ATOM 595 N N . VAL A 1 79 ? 20.869 -10.895 -7.299 1.00 93.25 79 VAL A N 1
ATOM 596 C CA . VAL A 1 79 ? 19.698 -10.340 -7.976 1.00 93.25 79 VAL A CA 1
ATOM 597 C C . VAL A 1 79 ? 19.073 -11.464 -8.797 1.00 93.25 79 VAL A C 1
ATOM 599 O O . VAL A 1 79 ? 19.630 -11.841 -9.836 1.00 93.25 79 VAL A O 1
ATOM 602 N N . PRO A 1 80 ? 17.960 -12.055 -8.332 1.00 96.06 80 PRO A N 1
ATOM 603 C CA . PRO A 1 80 ? 17.183 -12.971 -9.149 1.00 96.06 80 PRO A CA 1
ATOM 604 C C . PRO A 1 80 ? 16.589 -12.239 -10.359 1.00 96.06 80 PRO A C 1
ATOM 606 O O . PRO A 1 80 ? 16.207 -11.073 -10.259 1.00 96.06 80 PRO A O 1
ATOM 609 N N . PHE A 1 81 ? 16.498 -12.905 -11.506 1.00 96.94 81 PHE A N 1
ATOM 610 C CA . PHE A 1 81 ? 15.970 -12.309 -12.729 1.00 96.94 81 PHE A CA 1
ATOM 611 C C . PHE A 1 81 ? 15.156 -13.289 -13.567 1.00 96.94 81 PHE A C 1
ATOM 613 O O . PHE A 1 81 ? 15.369 -14.502 -13.529 1.00 96.94 81 PHE A O 1
ATOM 620 N N . GLU A 1 82 ? 14.250 -12.738 -14.369 1.00 97.81 82 GLU A N 1
ATOM 621 C CA . GLU A 1 82 ? 13.401 -13.477 -15.301 1.00 97.81 82 GLU A CA 1
ATOM 622 C C . GLU A 1 82 ? 13.307 -12.710 -16.630 1.00 97.81 82 GLU A C 1
ATOM 624 O O . GLU A 1 82 ? 13.186 -11.482 -16.649 1.00 97.81 82 GLU A O 1
ATOM 629 N N . TRP A 1 83 ? 13.383 -13.435 -17.749 1.00 97.00 83 TRP A N 1
ATOM 630 C CA . TRP A 1 83 ? 13.270 -12.872 -19.098 1.00 97.00 83 TRP A CA 1
ATOM 631 C C . TRP A 1 83 ? 11.884 -13.120 -19.673 1.00 97.00 83 TRP A C 1
ATOM 633 O O . TRP A 1 83 ? 11.342 -14.213 -19.523 1.00 97.00 83 TRP A O 1
ATOM 643 N N . PHE A 1 84 ? 11.353 -12.133 -20.392 1.00 96.38 84 PHE A N 1
ATOM 644 C CA . PHE A 1 84 ? 10.068 -12.231 -21.075 1.00 96.38 84 PHE A CA 1
ATOM 645 C C . PHE A 1 84 ? 10.173 -11.798 -22.533 1.00 96.38 84 PHE A C 1
ATOM 647 O O . PHE A 1 84 ? 10.857 -10.822 -22.856 1.00 96.38 84 PHE A O 1
ATOM 654 N N . GLU A 1 85 ? 9.430 -12.484 -23.396 1.00 94.25 85 GLU A N 1
ATOM 655 C CA . GLU A 1 85 ? 9.301 -12.174 -24.818 1.00 94.25 85 GLU A CA 1
ATOM 656 C C . GLU A 1 85 ? 7.829 -11.978 -25.228 1.00 94.25 85 GLU A C 1
ATOM 658 O O . GLU A 1 85 ? 6.923 -12.464 -24.545 1.00 94.25 85 GLU A O 1
ATOM 663 N N . PRO A 1 86 ? 7.553 -11.247 -26.323 1.00 94.12 86 PRO A N 1
ATOM 664 C CA . PRO A 1 86 ? 6.208 -11.152 -26.884 1.00 94.12 86 PRO A CA 1
ATOM 665 C C . PRO A 1 86 ? 5.628 -12.533 -27.217 1.00 94.12 86 PRO A C 1
ATOM 667 O O . PRO A 1 86 ? 6.250 -13.302 -27.951 1.00 94.12 86 PRO A O 1
ATOM 670 N N . LYS A 1 87 ? 4.397 -12.816 -26.769 1.00 92.69 87 LYS A N 1
ATOM 671 C CA . LYS A 1 87 ? 3.669 -14.068 -27.066 1.00 92.69 87 LYS A CA 1
ATOM 672 C C . LYS A 1 87 ? 3.527 -14.333 -28.563 1.00 92.69 87 LYS A C 1
ATOM 674 O O . LYS A 1 87 ? 3.533 -15.477 -29.009 1.00 92.69 87 LYS A O 1
ATOM 679 N N . SER A 1 88 ? 3.373 -13.267 -29.343 1.00 86.06 88 SER A N 1
ATOM 680 C CA . SER A 1 88 ? 3.260 -13.322 -30.794 1.00 86.06 88 SER A CA 1
ATOM 681 C C . SER A 1 88 ? 4.256 -12.357 -31.425 1.00 86.06 88 SER A C 1
ATOM 683 O O . SER A 1 88 ? 4.287 -11.162 -31.140 1.00 86.06 88 SER A O 1
ATOM 685 N N . ARG A 1 89 ? 5.055 -12.873 -32.366 1.00 72.06 89 ARG A N 1
ATOM 686 C CA . ARG A 1 89 ? 5.997 -12.061 -33.159 1.00 72.06 89 ARG A CA 1
ATOM 687 C C . ARG A 1 89 ? 5.297 -11.068 -34.091 1.00 72.06 89 ARG A C 1
ATOM 689 O O . ARG A 1 89 ? 5.960 -10.178 -34.620 1.00 72.06 89 ARG A O 1
ATOM 696 N N . ARG A 1 90 ? 3.990 -11.248 -34.325 1.00 61.41 90 ARG A N 1
ATOM 697 C CA . ARG A 1 90 ? 3.160 -10.363 -35.154 1.00 61.41 90 ARG A CA 1
ATOM 698 C C . ARG A 1 90 ? 2.632 -9.163 -34.371 1.00 61.41 90 ARG A C 1
ATOM 700 O O . ARG A 1 90 ? 2.222 -8.190 -34.996 1.00 61.41 90 ARG A O 1
ATOM 707 N N . ASP A 1 91 ? 2.679 -9.213 -33.043 1.00 68.38 91 ASP A N 1
ATOM 708 C CA . ASP A 1 91 ? 2.146 -8.151 -32.202 1.00 68.38 91 ASP A CA 1
ATOM 709 C C . ASP A 1 91 ? 3.131 -6.978 -32.185 1.00 68.38 91 ASP A C 1
ATOM 711 O O . ASP A 1 91 ? 4.332 -7.122 -31.916 1.00 68.38 91 ASP A O 1
ATOM 715 N N . SER A 1 92 ? 2.628 -5.784 -32.490 1.00 77.81 92 SER A N 1
ATOM 716 C CA . SER A 1 92 ? 3.392 -4.543 -32.400 1.00 77.81 92 SER A CA 1
ATOM 717 C C . SER A 1 92 ? 3.446 -4.063 -30.947 1.00 77.81 92 SER A C 1
ATOM 719 O O . SER A 1 92 ? 2.853 -3.044 -30.603 1.00 77.81 92 SER A O 1
ATOM 721 N N . LEU A 1 93 ? 4.130 -4.819 -30.086 1.00 84.19 93 LEU A N 1
ATOM 722 C CA . LEU A 1 93 ? 4.374 -4.417 -28.699 1.00 84.19 93 LEU A CA 1
ATOM 723 C C . LEU A 1 93 ? 5.430 -3.298 -28.617 1.00 84.19 93 LEU A C 1
ATOM 725 O O . LEU A 1 93 ? 6.327 -3.240 -29.473 1.00 84.19 93 LEU A O 1
ATOM 729 N N . PRO A 1 94 ? 5.365 -2.431 -27.583 1.00 85.81 94 PRO A N 1
ATOM 730 C CA . PRO A 1 94 ? 6.324 -1.338 -27.392 1.00 85.81 94 PRO A CA 1
ATOM 731 C C . PRO A 1 94 ? 7.754 -1.846 -27.168 1.00 85.81 94 PRO A C 1
ATOM 733 O O . PRO A 1 94 ? 8.718 -1.192 -27.568 1.00 85.81 94 PRO A O 1
ATOM 736 N N . TYR A 1 95 ? 7.891 -3.046 -26.598 1.00 90.56 95 TYR A N 1
ATOM 737 C CA . TYR A 1 95 ? 9.171 -3.675 -26.291 1.00 90.56 95 TYR A CA 1
ATOM 738 C C . TYR A 1 95 ? 9.294 -5.041 -26.967 1.00 90.56 95 TYR A C 1
ATOM 740 O O . TYR A 1 95 ? 8.312 -5.759 -27.158 1.00 90.56 95 TYR A O 1
ATOM 748 N N . LYS A 1 96 ? 10.523 -5.405 -27.340 1.00 89.50 96 LYS A N 1
ATOM 749 C CA . LYS A 1 96 ? 10.865 -6.715 -27.920 1.00 89.50 96 LYS A CA 1
ATOM 750 C C . LYS A 1 96 ? 11.289 -7.743 -26.873 1.00 89.50 96 LYS A C 1
ATOM 752 O O . LYS A 1 96 ? 11.397 -8.916 -27.205 1.00 89.50 96 LYS A O 1
ATOM 757 N N . GLY A 1 97 ? 11.472 -7.308 -25.631 1.00 92.31 97 GLY A N 1
ATOM 758 C CA . GLY A 1 97 ? 11.664 -8.159 -24.468 1.00 92.31 97 GLY A CA 1
ATOM 759 C C . GLY A 1 97 ? 11.569 -7.341 -23.184 1.00 92.31 97 GLY A C 1
ATOM 760 O O . GLY A 1 97 ? 11.683 -6.110 -23.221 1.00 92.31 97 GLY A O 1
ATOM 761 N N . VAL A 1 98 ? 11.369 -8.029 -22.063 1.00 96.00 98 VAL A N 1
ATOM 762 C CA . VAL A 1 98 ? 11.416 -7.445 -20.717 1.00 96.00 98 VAL A CA 1
ATOM 763 C C . VAL A 1 98 ? 12.398 -8.247 -19.870 1.00 96.00 98 VAL A C 1
ATOM 765 O O . VAL A 1 98 ? 12.316 -9.474 -19.818 1.00 96.00 98 VAL A O 1
ATOM 768 N N . LEU A 1 99 ? 13.319 -7.551 -19.210 1.00 96.81 99 LEU A N 1
ATOM 769 C CA . LEU A 1 99 ? 14.174 -8.108 -18.168 1.00 96.81 99 LEU A CA 1
ATOM 770 C C . LEU A 1 99 ? 13.614 -7.685 -16.811 1.00 96.81 99 LEU A C 1
ATOM 772 O O . LEU A 1 99 ? 13.693 -6.507 -16.461 1.00 96.81 99 LEU A O 1
ATOM 776 N N . LEU A 1 100 ? 13.061 -8.637 -16.063 1.00 98.00 100 LEU A N 1
ATOM 777 C CA . LEU A 1 100 ? 12.576 -8.424 -14.703 1.00 98.00 100 LEU A CA 1
ATOM 778 C C . LEU A 1 100 ? 13.678 -8.771 -13.698 1.00 98.00 100 LEU A C 1
ATOM 780 O O . LEU A 1 100 ? 14.221 -9.873 -13.736 1.00 98.00 100 LEU A O 1
ATOM 784 N N . LEU A 1 101 ? 13.999 -7.837 -12.806 1.00 97.25 101 LEU A N 1
ATOM 785 C CA . LEU A 1 101 ? 15.044 -7.943 -11.790 1.00 97.25 101 LEU A CA 1
ATOM 786 C C . LEU A 1 101 ? 14.410 -7.842 -10.401 1.00 97.25 101 LEU A C 1
ATOM 788 O O . LEU A 1 101 ? 13.887 -6.791 -10.034 1.00 97.25 101 LEU A O 1
ATOM 792 N N . TRP A 1 102 ? 14.481 -8.915 -9.620 1.00 96.81 102 TRP A N 1
ATOM 793 C CA . TRP A 1 102 ? 14.041 -8.939 -8.227 1.00 96.81 102 TRP A CA 1
ATOM 794 C C . TRP A 1 102 ? 15.136 -8.331 -7.354 1.00 96.81 102 TRP A C 1
ATOM 796 O O . TRP A 1 102 ? 16.228 -8.886 -7.238 1.00 96.81 102 TRP A O 1
ATOM 806 N N . PHE A 1 103 ? 14.873 -7.164 -6.775 1.00 94.69 103 PHE A N 1
ATOM 807 C CA . PHE A 1 103 ? 15.885 -6.391 -6.063 1.00 94.69 103 PHE A CA 1
ATOM 808 C C . PHE A 1 103 ? 15.649 -6.469 -4.558 1.00 94.69 103 PHE A C 1
ATOM 810 O O . PHE A 1 103 ? 14.552 -6.177 -4.095 1.00 94.69 103 PHE A O 1
ATOM 817 N N . ASP A 1 104 ? 16.676 -6.853 -3.801 1.00 93.62 104 ASP A N 1
ATOM 818 C CA . ASP A 1 104 ? 16.626 -6.834 -2.339 1.00 93.62 104 ASP A CA 1
ATOM 819 C C . ASP A 1 104 ? 16.593 -5.383 -1.845 1.00 93.62 104 ASP A C 1
ATOM 821 O O . ASP A 1 104 ? 17.601 -4.673 -1.880 1.00 93.62 104 ASP A O 1
ATOM 825 N N . GLU A 1 105 ? 15.414 -4.930 -1.430 1.00 93.69 105 GLU A N 1
ATOM 826 C CA . GLU A 1 105 ? 15.189 -3.561 -0.980 1.00 93.69 105 GLU A CA 1
ATOM 827 C C . GLU A 1 105 ? 15.960 -3.238 0.304 1.00 93.69 105 GLU A C 1
ATOM 829 O O . GLU A 1 105 ? 16.369 -2.093 0.493 1.00 93.69 105 GLU A O 1
ATOM 834 N N . ASP A 1 106 ? 16.253 -4.241 1.139 1.00 89.19 106 ASP A N 1
ATOM 835 C CA . ASP A 1 106 ? 16.999 -4.049 2.387 1.00 89.19 106 ASP A CA 1
ATOM 836 C C . ASP A 1 106 ? 18.456 -3.614 2.112 1.00 89.19 106 ASP A C 1
ATOM 838 O O . ASP A 1 106 ? 19.111 -3.024 2.974 1.00 89.19 106 ASP A O 1
ATOM 842 N N . ALA A 1 107 ? 18.960 -3.830 0.887 1.00 88.06 107 ALA A N 1
ATOM 843 C CA . ALA A 1 107 ? 20.271 -3.348 0.456 1.00 88.06 107 ALA A CA 1
ATOM 844 C C . ALA A 1 107 ? 20.322 -1.821 0.235 1.00 88.06 107 ALA A C 1
ATOM 846 O O . ALA A 1 107 ? 21.411 -1.246 0.300 1.00 88.06 107 ALA A O 1
ATOM 847 N N . LEU A 1 108 ? 19.177 -1.156 0.009 1.00 88.44 108 LEU A N 1
ATOM 848 C CA . LEU A 1 108 ? 19.105 0.268 -0.366 1.00 88.44 108 LEU A CA 1
ATOM 849 C C . LEU A 1 108 ? 19.516 1.238 0.750 1.00 88.44 108 LEU A C 1
ATOM 851 O O . LEU A 1 108 ? 20.010 2.336 0.465 1.00 88.44 108 LEU A O 1
ATOM 855 N N . LEU A 1 109 ? 19.368 0.820 2.011 1.00 84.25 109 LEU A N 1
ATOM 856 C CA . LEU A 1 109 ? 19.712 1.605 3.201 1.00 84.25 109 LEU A CA 1
ATOM 857 C C . LEU A 1 109 ? 19.194 3.060 3.100 1.00 84.25 109 LEU A C 1
ATOM 859 O O . LEU A 1 109 ? 18.011 3.282 2.866 1.00 84.25 109 LEU A O 1
ATOM 863 N N . ASN A 1 110 ? 20.081 4.050 3.257 1.00 85.88 110 ASN A N 1
ATOM 864 C CA . ASN A 1 110 ? 19.738 5.475 3.327 1.00 85.88 110 ASN A CA 1
ATOM 865 C C . ASN A 1 110 ? 19.997 6.245 2.015 1.00 85.88 110 ASN A C 1
ATOM 867 O O . ASN A 1 110 ? 19.932 7.470 2.018 1.00 85.88 110 ASN A O 1
ATOM 871 N N . ALA A 1 111 ? 20.363 5.566 0.921 1.00 89.38 111 ALA A N 1
ATOM 872 C CA . ALA A 1 111 ? 20.660 6.216 -0.365 1.00 89.38 111 ALA A CA 1
ATOM 873 C C . ALA A 1 111 ? 20.025 5.475 -1.562 1.00 89.38 111 ALA A C 1
ATOM 875 O O . ALA A 1 111 ? 20.732 5.104 -2.507 1.00 89.38 111 ALA A O 1
ATOM 876 N N . PRO A 1 112 ? 18.711 5.189 -1.517 1.00 94.00 112 PRO A N 1
ATOM 877 C CA . PRO A 1 112 ? 18.032 4.362 -2.511 1.00 94.00 112 PRO A CA 1
ATOM 878 C C . PRO A 1 112 ? 18.185 4.864 -3.953 1.00 94.00 112 PRO A C 1
ATOM 880 O O . PRO A 1 112 ? 18.420 4.052 -4.848 1.00 94.00 112 PRO A O 1
ATOM 883 N N . LEU A 1 113 ? 18.098 6.174 -4.208 1.00 93.62 113 LEU A N 1
ATOM 884 C CA . LEU A 1 113 ? 18.187 6.725 -5.564 1.00 93.62 113 LEU A CA 1
ATOM 885 C C . LEU A 1 113 ? 19.585 6.494 -6.143 1.00 93.62 113 LEU A C 1
ATOM 887 O O . LEU A 1 113 ? 19.713 5.932 -7.231 1.00 93.62 113 LEU A O 1
ATOM 891 N N . LYS A 1 114 ? 20.640 6.855 -5.400 1.00 90.19 114 LYS A N 1
ATOM 892 C CA . LYS A 1 114 ? 22.038 6.600 -5.778 1.00 90.19 114 LYS A CA 1
ATOM 893 C C . LYS A 1 114 ? 22.299 5.112 -5.979 1.00 90.19 114 LYS A C 1
ATOM 895 O O . LYS A 1 114 ? 23.017 4.749 -6.908 1.00 90.19 114 LYS A O 1
ATOM 900 N N . GLN A 1 115 ? 21.725 4.242 -5.148 1.00 90.25 115 GLN A N 1
ATOM 901 C CA . GLN A 1 115 ? 21.889 2.796 -5.292 1.00 90.25 115 GLN A CA 1
ATOM 902 C C . GLN A 1 115 ? 21.216 2.241 -6.550 1.00 90.25 115 GLN A C 1
ATOM 904 O O . GLN A 1 115 ? 21.853 1.479 -7.281 1.00 90.25 115 GLN A O 1
ATOM 909 N N . PHE A 1 116 ? 19.979 2.647 -6.852 1.00 91.94 116 PHE A N 1
ATOM 910 C CA . PHE A 1 116 ? 19.313 2.261 -8.098 1.00 91.94 116 PHE A CA 1
ATOM 911 C C . PHE A 1 116 ? 20.069 2.771 -9.324 1.00 91.94 116 PHE A C 1
ATOM 913 O O . PHE A 1 116 ? 20.303 2.013 -10.265 1.00 91.94 116 PHE A O 1
ATOM 920 N N . GLU A 1 117 ? 20.500 4.033 -9.307 1.00 90.19 117 GLU A N 1
ATOM 921 C CA . GLU A 1 117 ? 21.284 4.608 -10.398 1.00 90.19 117 GLU A CA 1
ATOM 922 C C . GLU A 1 117 ? 22.638 3.904 -10.556 1.00 90.19 117 GLU A C 1
ATOM 924 O O . GLU A 1 117 ? 23.060 3.634 -11.676 1.00 90.19 117 GLU A O 1
ATOM 929 N N . HIS A 1 118 ? 23.317 3.543 -9.464 1.00 87.88 118 HIS A N 1
ATOM 930 C CA . HIS A 1 118 ? 24.569 2.783 -9.523 1.00 87.88 118 HIS A CA 1
ATOM 931 C C . HIS A 1 118 ? 24.359 1.369 -10.055 1.00 87.88 118 HIS A C 1
ATOM 933 O O . HIS A 1 118 ? 25.146 0.899 -10.874 1.00 87.88 118 HIS A O 1
ATOM 939 N N . PHE A 1 119 ? 23.292 0.698 -9.630 1.00 87.75 119 PHE A N 1
ATOM 940 C CA . PHE A 1 119 ? 22.948 -0.631 -10.122 1.00 87.75 119 PHE A CA 1
ATOM 941 C C . PHE A 1 119 ? 22.652 -0.622 -11.628 1.00 87.75 119 PHE A C 1
ATOM 943 O O . PHE A 1 119 ? 23.166 -1.468 -12.358 1.00 87.75 119 PHE A O 1
ATOM 950 N N . LEU A 1 120 ? 21.877 0.356 -12.101 1.00 88.25 120 LEU A N 1
ATOM 951 C CA . LEU A 1 120 ? 21.476 0.449 -13.503 1.00 88.25 120 LEU A CA 1
ATOM 952 C C . LEU A 1 120 ? 22.587 1.044 -14.380 1.00 88.25 120 LEU A C 1
ATOM 954 O O . LEU A 1 120 ? 22.952 0.470 -15.398 1.00 88.25 120 LEU A O 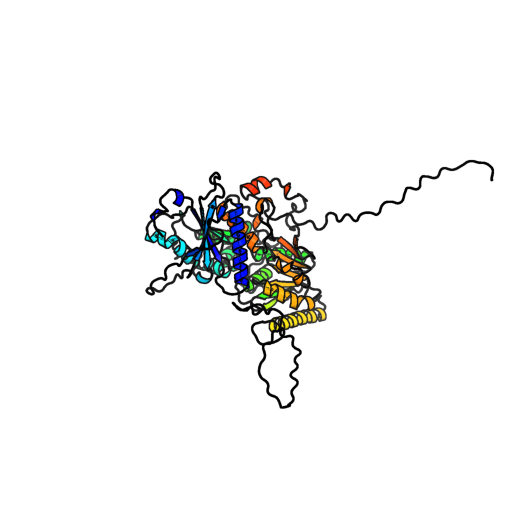1
ATOM 958 N N . CYS A 1 121 ? 23.162 2.181 -13.999 1.00 86.56 121 CYS A N 1
ATOM 959 C CA . CYS A 1 121 ? 23.914 3.044 -14.912 1.00 86.56 121 CYS A CA 1
ATOM 960 C C . CYS A 1 121 ? 25.437 3.005 -14.740 1.00 86.56 121 CYS A C 1
ATOM 962 O O . CYS A 1 121 ? 26.146 3.550 -15.589 1.00 86.56 121 CYS A O 1
ATOM 964 N N . ARG A 1 122 ? 25.987 2.348 -13.707 1.00 82.56 122 ARG A N 1
ATOM 965 C CA . ARG A 1 122 ? 27.449 2.308 -13.487 1.00 82.56 122 ARG A CA 1
ATOM 966 C C . ARG A 1 122 ? 28.213 1.785 -14.701 1.00 82.56 122 ARG A C 1
ATOM 968 O O . ARG A 1 122 ? 29.236 2.357 -15.075 1.00 82.56 122 ARG A O 1
ATOM 975 N N . SER A 1 123 ? 27.732 0.703 -15.310 1.00 71.31 123 SER A N 1
ATOM 976 C CA . SER A 1 123 ? 28.358 0.114 -16.498 1.00 71.31 123 SER A CA 1
ATOM 977 C C . SER A 1 123 ? 28.257 1.037 -17.713 1.00 71.31 123 SER A C 1
ATOM 979 O O . SER A 1 123 ? 29.211 1.116 -18.485 1.00 71.31 123 SER A O 1
ATOM 981 N N . LEU A 1 124 ? 27.160 1.790 -17.851 1.00 74.69 124 LEU A N 1
ATOM 982 C CA . LEU A 1 124 ? 26.966 2.764 -18.930 1.00 74.69 124 LEU A CA 1
ATOM 983 C C . LEU A 1 124 ? 27.997 3.886 -18.856 1.00 74.69 124 LEU A C 1
ATOM 985 O O . LEU A 1 124 ? 28.662 4.195 -19.844 1.00 74.69 124 LEU A O 1
ATOM 989 N N . VAL A 1 125 ? 28.180 4.449 -17.660 1.00 69.25 125 VAL A N 1
ATOM 990 C CA . VAL A 1 125 ? 29.133 5.539 -17.427 1.00 69.25 125 VAL A CA 1
ATOM 991 C C . VAL A 1 125 ? 30.570 5.056 -17.616 1.00 69.25 125 VAL A C 1
ATOM 993 O O . VAL A 1 125 ? 31.352 5.716 -18.299 1.00 69.25 125 VAL A O 1
ATOM 996 N N . ALA A 1 126 ? 30.915 3.884 -17.074 1.00 69.50 126 ALA A N 1
ATOM 997 C CA . ALA A 1 126 ? 32.259 3.319 -17.201 1.00 69.50 126 ALA A CA 1
ATOM 998 C C . ALA A 1 126 ? 32.637 3.009 -18.661 1.00 69.50 126 ALA A C 1
ATOM 1000 O O . ALA A 1 126 ? 33.781 3.214 -19.059 1.00 69.50 126 ALA A O 1
ATOM 1001 N N . SER A 1 127 ? 31.675 2.542 -19.461 1.00 68.56 127 SER A N 1
ATOM 1002 C CA . SER A 1 127 ? 31.886 2.160 -20.863 1.00 68.56 127 SER A CA 1
ATOM 1003 C C . SER A 1 127 ? 31.634 3.289 -21.869 1.00 68.56 127 SER A C 1
ATOM 1005 O O . SER A 1 127 ? 31.832 3.074 -23.064 1.00 68.56 127 SER A O 1
ATOM 1007 N N . ARG A 1 128 ? 31.175 4.472 -21.422 1.00 73.25 128 ARG A N 1
ATOM 1008 C CA . ARG A 1 128 ? 30.689 5.578 -22.278 1.00 73.25 128 ARG A CA 1
ATOM 1009 C C . ARG A 1 128 ? 29.702 5.117 -23.361 1.00 73.25 128 ARG A C 1
ATOM 1011 O O . ARG A 1 128 ? 29.671 5.674 -24.456 1.00 73.25 128 ARG A O 1
ATOM 1018 N N . SER A 1 129 ? 28.923 4.082 -23.063 1.00 66.75 129 SER A N 1
ATOM 1019 C CA . SER A 1 129 ? 27.981 3.480 -24.005 1.00 66.75 129 SER A CA 1
ATOM 1020 C C . SER A 1 129 ? 26.562 3.993 -23.754 1.00 66.75 129 SER A C 1
ATOM 1022 O O . SER A 1 129 ? 26.209 4.261 -22.601 1.00 66.75 129 SER A O 1
ATOM 1024 N N . PRO A 1 130 ? 25.724 4.124 -24.800 1.00 70.38 130 PRO A N 1
ATOM 1025 C CA . PRO A 1 130 ? 24.302 4.366 -24.601 1.00 70.38 130 PRO A CA 1
ATOM 1026 C C . PRO A 1 130 ? 23.673 3.201 -23.828 1.00 70.38 130 PRO A C 1
ATOM 1028 O O . PRO A 1 130 ? 24.185 2.077 -23.842 1.00 70.38 130 PRO A O 1
ATOM 1031 N N . ALA A 1 131 ? 22.551 3.469 -23.158 1.00 72.75 131 ALA A N 1
ATOM 1032 C CA . ALA A 1 131 ? 21.794 2.424 -22.483 1.00 72.75 131 ALA A CA 1
ATOM 1033 C C . ALA A 1 131 ? 21.413 1.313 -23.485 1.00 72.75 131 ALA A C 1
ATOM 1035 O O . ALA A 1 131 ? 20.858 1.617 -24.540 1.00 72.75 131 ALA A O 1
ATOM 1036 N N . PRO A 1 132 ? 21.670 0.027 -23.180 1.00 76.44 132 PRO A N 1
ATOM 1037 C CA . PRO A 1 132 ? 21.272 -1.097 -24.023 1.00 76.44 132 PRO A CA 1
ATOM 1038 C C . PRO A 1 132 ? 19.782 -1.448 -23.860 1.00 76.44 132 PRO A C 1
ATOM 1040 O O . PRO A 1 132 ? 19.377 -2.551 -24.220 1.00 76.44 132 PRO A O 1
ATOM 1043 N N . TRP A 1 133 ? 18.993 -0.551 -23.264 1.00 84.25 133 TRP A N 1
ATOM 1044 C CA . TRP A 1 133 ? 17.555 -0.671 -23.063 1.00 84.25 133 TRP A CA 1
ATOM 1045 C C . TRP A 1 133 ? 16.854 0.618 -23.482 1.00 84.25 133 TRP A C 1
ATOM 1047 O O . TRP A 1 133 ? 17.415 1.708 -23.398 1.00 84.25 133 TRP A O 1
ATOM 1057 N N . ALA A 1 134 ? 15.594 0.485 -23.888 1.00 84.94 134 ALA A N 1
ATOM 1058 C CA . ALA A 1 134 ? 14.736 1.604 -24.256 1.00 84.94 134 ALA A CA 1
ATOM 1059 C C . ALA A 1 134 ? 14.193 2.348 -23.030 1.00 84.94 134 ALA A C 1
ATOM 1061 O O . ALA A 1 134 ? 13.973 3.555 -23.084 1.00 84.94 134 ALA A O 1
ATOM 1062 N N . LYS A 1 135 ? 13.938 1.626 -21.931 1.00 89.94 135 LYS A N 1
ATOM 1063 C CA . LYS A 1 135 ? 13.368 2.186 -20.702 1.00 89.94 135 LYS A CA 1
ATOM 1064 C C . LYS A 1 135 ? 13.800 1.374 -19.482 1.00 89.94 135 LYS A C 1
ATOM 1066 O O . LYS A 1 135 ? 13.892 0.150 -19.565 1.00 89.94 135 LYS A O 1
ATOM 1071 N N . ALA A 1 136 ? 14.031 2.062 -18.367 1.00 93.31 136 ALA A N 1
ATOM 1072 C CA . ALA A 1 136 ? 14.170 1.458 -17.048 1.00 93.31 136 ALA A CA 1
ATOM 1073 C C . ALA A 1 136 ? 12.991 1.882 -16.161 1.00 93.31 136 ALA A C 1
ATOM 1075 O O . ALA A 1 136 ? 12.629 3.059 -16.120 1.00 93.31 136 ALA A O 1
ATOM 1076 N N . THR A 1 137 ? 12.386 0.934 -15.453 1.00 96.31 137 THR A N 1
ATOM 1077 C CA . THR A 1 137 ? 11.271 1.187 -14.529 1.00 96.31 137 THR A CA 1
ATOM 1078 C C . THR A 1 137 ? 11.497 0.473 -13.211 1.00 96.31 137 THR A C 1
ATOM 1080 O O . THR A 1 137 ? 11.985 -0.656 -13.207 1.00 96.31 137 THR A O 1
ATOM 1083 N N . ILE A 1 138 ? 11.091 1.092 -12.110 1.00 98.06 138 ILE A N 1
ATOM 1084 C CA . ILE A 1 138 ? 11.145 0.527 -10.764 1.00 98.06 138 ILE A CA 1
ATOM 1085 C C . ILE A 1 138 ? 9.710 0.414 -10.244 1.00 98.06 138 ILE A C 1
ATOM 1087 O O . ILE A 1 138 ? 9.020 1.420 -10.103 1.00 98.06 138 ILE A O 1
ATOM 1091 N N . LEU A 1 139 ? 9.248 -0.803 -9.961 1.00 98.19 139 LEU A N 1
ATOM 1092 C CA . LEU A 1 139 ? 7.925 -1.077 -9.390 1.00 98.19 139 LEU A CA 1
ATOM 1093 C C . LEU A 1 139 ? 7.955 -0.953 -7.859 1.00 98.19 139 LEU A C 1
ATOM 1095 O O . LEU A 1 139 ? 7.688 -1.917 -7.147 1.00 98.19 139 LEU A O 1
ATOM 1099 N N . GLY A 1 140 ? 8.347 0.218 -7.362 1.00 96.50 140 GLY A N 1
ATOM 1100 C CA . GLY A 1 140 ? 8.563 0.474 -5.944 1.00 96.50 140 GLY A CA 1
ATOM 1101 C C . GLY A 1 140 ? 8.950 1.931 -5.656 1.00 96.50 140 GLY A C 1
ATOM 1102 O O . GLY A 1 140 ? 8.827 2.777 -6.547 1.00 96.50 140 GLY A O 1
ATOM 1103 N N . PRO A 1 141 ? 9.426 2.233 -4.436 1.00 96.25 141 PRO A N 1
ATOM 1104 C CA . PRO A 1 141 ? 9.841 1.278 -3.401 1.00 96.25 141 PRO A CA 1
ATOM 1105 C C . PRO A 1 141 ? 8.673 0.523 -2.759 1.00 96.25 141 PRO A C 1
ATOM 1107 O O . PRO A 1 141 ? 7.524 0.969 -2.837 1.00 96.25 141 PRO A O 1
ATOM 1110 N N . SER A 1 142 ? 8.976 -0.606 -2.117 1.00 93.88 142 SER A N 1
ATOM 1111 C CA . SER A 1 142 ? 7.968 -1.401 -1.419 1.00 93.88 142 SER A CA 1
ATOM 1112 C C . SER A 1 142 ? 7.643 -0.826 -0.047 1.00 93.88 142 SER A C 1
ATOM 1114 O O . SER A 1 142 ? 6.500 -0.908 0.404 1.00 93.88 142 SER A O 1
ATOM 1116 N N . PHE A 1 143 ? 8.644 -0.249 0.622 1.00 93.69 143 PHE A N 1
ATOM 1117 C CA . PHE A 1 143 ? 8.527 0.229 1.991 1.00 93.69 143 PHE A CA 1
ATOM 1118 C C . PHE A 1 143 ? 8.449 1.750 2.087 1.00 93.69 143 PHE A C 1
ATOM 1120 O O . PHE A 1 143 ? 9.215 2.486 1.461 1.00 93.69 143 PHE A O 1
ATOM 1127 N N . SER A 1 144 ? 7.589 2.229 2.989 1.00 93.81 144 SER A N 1
ATOM 1128 C CA . SER A 1 144 ? 7.509 3.650 3.343 1.00 93.81 144 SER A CA 1
ATOM 1129 C C . SER A 1 144 ? 8.826 4.203 3.897 1.00 93.81 144 SER A C 1
ATOM 1131 O O . SER A 1 144 ? 9.121 5.375 3.696 1.00 93.81 144 SER A O 1
ATOM 1133 N N . THR A 1 145 ? 9.648 3.377 4.557 1.00 93.69 145 THR A N 1
ATOM 1134 C CA . THR A 1 145 ? 10.995 3.767 5.017 1.00 93.69 145 THR A CA 1
ATOM 1135 C C . THR A 1 145 ? 11.920 4.108 3.857 1.00 93.69 145 THR A C 1
ATOM 1137 O O . THR A 1 145 ? 12.608 5.122 3.901 1.00 93.69 145 THR A O 1
ATOM 1140 N N . THR A 1 146 ? 11.908 3.294 2.802 1.00 95.50 146 THR A N 1
ATOM 1141 C CA . THR A 1 146 ? 12.694 3.540 1.591 1.00 95.50 146 THR A CA 1
ATOM 1142 C C . THR A 1 146 ? 12.181 4.777 0.863 1.00 95.50 146 THR A C 1
ATOM 1144 O O . THR A 1 146 ? 12.977 5.580 0.387 1.00 95.50 146 THR A O 1
ATOM 1147 N N . LEU A 1 147 ? 10.858 4.975 0.817 1.00 95.81 147 LEU A N 1
ATOM 1148 C CA . LEU A 1 147 ? 10.267 6.175 0.226 1.00 95.81 147 LEU A CA 1
ATOM 1149 C C . LEU A 1 147 ? 10.679 7.450 0.979 1.00 95.81 147 LEU A C 1
ATOM 1151 O O . LEU A 1 147 ? 11.050 8.429 0.337 1.00 95.81 147 LEU A O 1
ATOM 1155 N N . GLN A 1 148 ? 10.696 7.424 2.317 1.00 95.06 148 GLN A N 1
ATOM 1156 C CA . GLN A 1 148 ? 11.235 8.523 3.127 1.00 95.06 148 GLN A CA 1
ATOM 1157 C C . GLN A 1 148 ? 12.717 8.766 2.816 1.00 95.06 148 GLN A C 1
ATOM 1159 O O . GLN A 1 148 ? 13.109 9.899 2.559 1.00 95.06 148 GLN A O 1
ATOM 1164 N N . ALA A 1 149 ? 13.533 7.710 2.748 1.00 95.12 149 ALA A N 1
ATOM 1165 C CA . ALA A 1 149 ? 14.947 7.848 2.403 1.00 95.12 149 ALA A CA 1
ATOM 1166 C C . ALA A 1 149 ? 15.155 8.448 0.997 1.00 95.12 149 ALA A C 1
ATOM 1168 O O . ALA A 1 149 ? 16.080 9.233 0.799 1.00 95.12 149 ALA A O 1
ATOM 1169 N N . MET A 1 150 ? 14.282 8.143 0.026 1.00 96.19 150 MET A N 1
ATOM 1170 C CA . MET A 1 150 ? 14.297 8.796 -1.292 1.00 96.19 150 MET A CA 1
ATOM 1171 C C . MET A 1 150 ? 13.993 10.296 -1.191 1.00 96.19 150 MET A C 1
ATOM 1173 O O . MET A 1 150 ? 14.623 11.086 -1.894 1.00 96.19 150 MET A O 1
ATOM 1177 N N . VAL A 1 151 ? 13.051 10.701 -0.332 1.00 95.38 151 VAL A N 1
ATOM 1178 C CA . VAL A 1 151 ? 12.741 12.118 -0.084 1.00 95.38 151 VAL A CA 1
ATOM 1179 C C . VAL A 1 151 ? 13.943 12.836 0.526 1.00 95.38 151 VAL A C 1
ATOM 1181 O O . VAL A 1 151 ? 14.375 13.866 -0.006 1.00 95.38 151 VAL A O 1
ATOM 1184 N N . ASP A 1 152 ? 14.526 12.265 1.577 1.00 93.69 152 ASP A N 1
ATOM 1185 C CA . ASP A 1 152 ? 15.679 12.832 2.280 1.00 93.69 152 ASP A CA 1
ATOM 1186 C C . ASP A 1 152 ? 16.882 12.975 1.332 1.00 93.69 152 ASP A C 1
ATOM 1188 O O . ASP A 1 152 ? 17.534 14.021 1.275 1.00 93.69 152 ASP A O 1
ATOM 1192 N N . GLU A 1 153 ? 17.140 11.947 0.516 1.00 93.44 153 GLU A N 1
ATOM 1193 C CA . GLU A 1 153 ? 18.208 11.948 -0.482 1.00 93.44 153 GLU A CA 1
ATOM 1194 C C . GLU A 1 153 ? 17.965 12.977 -1.595 1.00 93.44 153 GLU A C 1
ATOM 1196 O O . GLU A 1 153 ? 18.892 13.680 -2.004 1.00 93.44 153 GLU A O 1
ATOM 1201 N N . SER A 1 154 ? 16.728 13.092 -2.087 1.00 92.19 154 SER A N 1
ATOM 1202 C CA . SER A 1 154 ? 16.379 14.045 -3.149 1.00 92.19 154 SER A CA 1
ATOM 1203 C C . SER A 1 154 ? 16.465 15.504 -2.695 1.00 92.19 154 SER A C 1
ATOM 1205 O O . SER A 1 154 ? 16.829 16.366 -3.490 1.00 92.19 154 SER A O 1
ATOM 1207 N N . SER A 1 155 ? 16.229 15.771 -1.408 1.00 88.44 155 SER A N 1
ATOM 1208 C CA . SER A 1 155 ? 16.333 17.110 -0.813 1.00 88.44 155 SER A CA 1
ATOM 1209 C C . SER A 1 155 ? 17.778 17.628 -0.754 1.00 88.44 155 SER A C 1
ATOM 1211 O O . SER A 1 155 ? 18.017 18.830 -0.585 1.00 88.44 155 SER A O 1
ATOM 1213 N N . ASN A 1 156 ? 18.769 16.744 -0.905 1.00 84.56 156 ASN A N 1
ATOM 1214 C CA . ASN A 1 156 ? 20.175 17.114 -0.906 1.00 84.56 156 ASN A CA 1
ATOM 1215 C C . ASN A 1 156 ? 20.587 17.752 -2.246 1.00 84.56 156 ASN A C 1
ATOM 1217 O O . ASN A 1 156 ? 20.818 17.071 -3.245 1.00 84.56 156 ASN A O 1
ATOM 1221 N N . LYS A 1 157 ? 20.790 19.076 -2.244 1.00 71.56 157 LYS A N 1
ATOM 1222 C CA . LYS A 1 157 ? 21.195 19.864 -3.428 1.00 71.56 157 LYS A CA 1
ATOM 1223 C C . LYS A 1 157 ? 22.531 19.446 -4.059 1.00 71.56 157 LYS A C 1
ATOM 1225 O O . LYS A 1 157 ? 22.820 19.860 -5.176 1.00 71.56 157 LYS A O 1
ATOM 1230 N N . SER A 1 158 ? 23.352 18.655 -3.364 1.00 71.12 158 SER A N 1
ATOM 1231 C CA . SER A 1 158 ? 24.605 18.107 -3.902 1.00 71.12 158 SER A CA 1
ATOM 1232 C C . SER A 1 158 ? 24.408 16.823 -4.722 1.00 71.12 158 SER A C 1
ATOM 1234 O O . SER A 1 158 ? 25.394 16.265 -5.217 1.00 71.12 158 SER A O 1
ATOM 1236 N N . ARG A 1 159 ? 23.174 16.314 -4.855 1.00 74.62 159 ARG A N 1
ATOM 1237 C CA . ARG A 1 159 ? 22.896 15.094 -5.616 1.00 74.62 159 ARG A CA 1
ATOM 1238 C C . ARG A 1 159 ? 23.193 15.322 -7.098 1.00 74.62 159 ARG A C 1
ATOM 1240 O O . ARG A 1 159 ? 22.559 16.139 -7.759 1.00 74.62 159 ARG A O 1
ATOM 1247 N N . SER A 1 160 ? 24.140 14.556 -7.626 1.00 77.19 160 SER A N 1
ATOM 1248 C CA . SER A 1 160 ? 24.339 14.410 -9.067 1.00 77.19 160 SER A CA 1
ATOM 1249 C C . SER A 1 160 ? 23.782 13.057 -9.486 1.00 77.19 160 SER A C 1
ATOM 1251 O O . SER A 1 160 ? 24.004 12.060 -8.801 1.00 77.19 160 SER A O 1
ATOM 1253 N N . SER A 1 161 ? 23.015 13.031 -10.577 1.00 81.19 161 SER A N 1
ATOM 1254 C CA . SER A 1 161 ? 22.530 11.769 -11.131 1.00 81.19 161 SER A CA 1
ATOM 1255 C C . SER A 1 161 ? 23.663 11.084 -11.891 1.00 81.19 161 SER A C 1
ATOM 1257 O O . SER A 1 161 ? 24.340 11.720 -12.701 1.00 81.19 161 SER A O 1
ATOM 1259 N N . LEU A 1 162 ? 23.876 9.795 -11.632 1.00 84.69 162 LEU A N 1
ATOM 1260 C CA . LEU A 1 162 ? 24.822 8.971 -12.389 1.00 84.69 162 LEU A CA 1
ATOM 1261 C C . LEU A 1 162 ? 24.256 8.604 -13.769 1.00 84.69 162 LEU A C 1
ATOM 1263 O O . LEU A 1 162 ? 25.008 8.396 -14.721 1.00 84.69 162 LEU A O 1
ATOM 1267 N N . CYS A 1 163 ? 22.933 8.495 -13.879 1.00 84.88 163 CYS A N 1
ATOM 1268 C CA . CYS A 1 163 ? 22.267 8.087 -15.107 1.00 84.88 163 CYS A CA 1
ATOM 1269 C C . CYS A 1 163 ? 22.134 9.255 -16.100 1.00 84.88 163 CYS A C 1
ATOM 1271 O O . CYS A 1 163 ? 21.668 10.333 -15.719 1.00 84.88 163 CYS A O 1
ATOM 1273 N N . PRO A 1 164 ? 22.427 9.038 -17.398 1.00 84.12 164 PRO A N 1
ATOM 1274 C CA . PRO A 1 164 ? 21.977 9.939 -18.457 1.00 84.12 164 PRO A CA 1
ATOM 1275 C C . PRO A 1 164 ? 20.455 10.128 -18.413 1.00 84.12 164 PRO A C 1
ATOM 1277 O O . PRO A 1 164 ? 19.736 9.193 -18.065 1.00 84.12 164 PRO A O 1
ATOM 1280 N N . ASP A 1 165 ? 19.951 11.293 -18.828 1.00 81.56 165 ASP A N 1
ATOM 1281 C CA . ASP A 1 165 ? 18.517 11.626 -18.750 1.00 81.56 165 ASP A CA 1
ATOM 1282 C C . ASP A 1 165 ? 17.610 10.602 -19.453 1.00 81.56 165 ASP A C 1
ATOM 1284 O O . ASP A 1 165 ? 16.542 10.271 -18.945 1.00 81.56 165 ASP A O 1
ATOM 1288 N N . SER A 1 166 ? 18.058 10.038 -20.580 1.00 77.75 166 SER A N 1
ATOM 1289 C CA . SER A 1 166 ? 17.340 8.991 -21.322 1.00 77.75 166 SER A CA 1
ATOM 1290 C C . SER A 1 166 ? 17.312 7.627 -20.623 1.00 77.75 166 SER A C 1
ATOM 1292 O O . SER A 1 166 ? 16.507 6.774 -20.986 1.00 77.75 166 SER A O 1
ATOM 1294 N N . ALA A 1 167 ? 18.185 7.409 -19.640 1.00 83.75 167 ALA A N 1
ATOM 1295 C CA . ALA A 1 167 ? 18.337 6.152 -18.913 1.00 83.75 167 ALA A CA 1
ATOM 1296 C C . ALA A 1 167 ? 17.838 6.230 -17.462 1.00 83.75 167 ALA A C 1
ATOM 1298 O O . ALA A 1 167 ? 17.878 5.219 -16.758 1.00 83.75 167 ALA A O 1
ATOM 1299 N N . ARG A 1 168 ? 17.385 7.407 -17.002 1.00 88.88 168 ARG A N 1
ATOM 1300 C CA . ARG A 1 168 ? 16.857 7.576 -15.644 1.00 88.88 168 ARG A CA 1
ATOM 1301 C C . ARG A 1 168 ? 15.613 6.704 -15.445 1.00 88.88 168 ARG A C 1
ATOM 1303 O O . ARG A 1 168 ? 14.717 6.736 -16.294 1.00 88.88 168 ARG A O 1
ATOM 1310 N N . PRO A 1 169 ? 15.537 5.941 -14.344 1.00 93.06 169 PRO A N 1
ATOM 1311 C CA . PRO A 1 169 ? 14.395 5.080 -14.100 1.00 93.06 169 PRO A CA 1
ATOM 1312 C C . PRO A 1 169 ? 13.146 5.883 -13.723 1.00 93.06 169 PRO A C 1
ATOM 1314 O O . PRO A 1 169 ? 13.221 6.916 -13.056 1.00 93.06 169 PRO A O 1
ATOM 1317 N N . GLU A 1 170 ? 11.989 5.366 -14.126 1.00 95.50 170 GLU A N 1
ATOM 1318 C CA . GLU A 1 170 ? 10.679 5.826 -13.657 1.00 95.50 170 GLU A CA 1
ATOM 1319 C C . GLU A 1 170 ? 10.190 4.940 -12.507 1.00 95.50 170 GLU A C 1
ATOM 1321 O O . GLU A 1 170 ? 10.251 3.713 -12.608 1.00 95.50 170 GLU A O 1
ATOM 1326 N N . PHE A 1 171 ? 9.681 5.547 -11.438 1.00 97.44 171 PHE A N 1
ATOM 1327 C CA . PHE A 1 171 ? 9.198 4.852 -10.247 1.00 97.44 171 PHE A CA 1
ATOM 1328 C C . PHE A 1 171 ? 7.671 4.742 -10.266 1.00 97.44 171 PHE A C 1
ATOM 1330 O O . PHE A 1 171 ? 6.977 5.738 -10.451 1.00 97.44 171 PHE A O 1
ATOM 1337 N N . TYR A 1 172 ? 7.156 3.536 -10.043 1.00 97.19 172 TYR A N 1
ATOM 1338 C CA . TYR A 1 172 ? 5.732 3.209 -9.970 1.00 97.19 172 TYR A CA 1
ATOM 1339 C C . TYR A 1 172 ? 5.454 2.590 -8.593 1.00 97.19 172 TYR A C 1
ATOM 1341 O O . TYR A 1 172 ? 5.569 1.377 -8.403 1.00 97.19 172 TYR A O 1
ATOM 1349 N N . VAL A 1 173 ? 5.135 3.442 -7.617 1.00 96.44 173 VAL A N 1
ATOM 1350 C CA . VAL A 1 173 ? 5.026 3.091 -6.193 1.00 96.44 173 VAL A CA 1
ATOM 1351 C C . VAL A 1 173 ? 3.716 2.357 -5.930 1.00 96.44 173 VAL A C 1
ATOM 1353 O O . VAL A 1 173 ? 2.653 2.972 -5.947 1.00 96.44 173 VAL A O 1
ATOM 1356 N N . ASN A 1 174 ? 3.784 1.049 -5.682 1.00 95.69 174 ASN A N 1
ATOM 1357 C CA . ASN A 1 174 ? 2.604 0.184 -5.550 1.00 95.69 174 ASN A CA 1
ATOM 1358 C C . ASN A 1 174 ? 2.320 -0.318 -4.122 1.00 95.69 174 ASN A C 1
ATOM 1360 O O . ASN A 1 174 ? 1.285 -0.950 -3.920 1.00 95.69 174 ASN A O 1
ATOM 1364 N N . SER A 1 175 ? 3.178 -0.030 -3.136 1.00 94.88 175 SER A N 1
ATOM 1365 C CA . SER A 1 175 ? 2.936 -0.454 -1.746 1.00 94.88 175 SER A CA 1
ATOM 1366 C C . SER A 1 175 ? 3.412 0.500 -0.648 1.00 94.88 175 SER A C 1
ATOM 1368 O O . SER A 1 175 ? 2.925 0.392 0.472 1.00 94.88 175 SER A O 1
ATOM 1370 N N . ALA A 1 176 ? 4.304 1.458 -0.920 1.00 95.00 176 ALA A N 1
ATOM 1371 C CA . ALA A 1 176 ? 4.660 2.482 0.065 1.00 95.00 176 ALA A CA 1
ATOM 1372 C C . ALA A 1 176 ? 3.563 3.567 0.150 1.00 95.00 176 ALA A C 1
ATOM 1374 O O . ALA A 1 176 ? 3.492 4.469 -0.690 1.00 95.00 176 ALA A O 1
ATOM 1375 N N . THR A 1 177 ? 2.696 3.479 1.162 1.00 94.12 177 THR A N 1
ATOM 1376 C CA . THR A 1 177 ? 1.481 4.313 1.296 1.00 94.12 177 THR A CA 1
ATOM 1377 C C . THR A 1 177 ? 1.625 5.519 2.224 1.00 94.12 177 THR A C 1
ATOM 1379 O O . THR A 1 177 ? 0.677 6.305 2.306 1.00 94.12 177 THR A O 1
ATOM 1382 N N . ALA A 1 178 ? 2.785 5.699 2.878 1.00 92.62 178 ALA A N 1
ATOM 1383 C CA . ALA A 1 178 ? 3.015 6.832 3.782 1.00 92.62 178 ALA A CA 1
ATOM 1384 C C . ALA A 1 178 ? 2.604 8.142 3.112 1.00 92.62 178 ALA A C 1
ATOM 1386 O O . ALA A 1 178 ? 2.894 8.359 1.932 1.00 92.62 178 ALA A O 1
ATOM 1387 N N . ASP A 1 179 ? 1.880 8.974 3.845 1.00 90.19 179 ASP A N 1
ATOM 1388 C CA . ASP A 1 179 ? 1.214 10.140 3.302 1.00 90.19 179 ASP A CA 1
ATOM 1389 C C . ASP A 1 179 ? 2.157 11.332 3.140 1.00 90.19 179 ASP A C 1
ATOM 1391 O O . ASP A 1 179 ? 3.178 11.471 3.816 1.00 90.19 179 ASP A O 1
ATOM 1395 N N . ASP A 1 180 ? 1.798 12.210 2.211 1.00 89.62 180 ASP A N 1
ATOM 1396 C CA . ASP A 1 180 ? 2.647 13.326 1.822 1.00 89.62 180 ASP A CA 1
ATOM 1397 C C . ASP A 1 180 ? 2.981 14.259 3.011 1.00 89.62 180 ASP A C 1
ATOM 1399 O O . ASP A 1 180 ? 4.151 14.619 3.130 1.00 89.62 180 ASP A O 1
ATOM 1403 N N . PRO A 1 181 ? 2.059 14.604 3.944 1.00 86.31 181 PRO A N 1
ATOM 1404 C CA . PRO A 1 181 ? 2.391 15.394 5.142 1.00 86.31 181 PRO A CA 1
ATOM 1405 C C . PRO A 1 181 ? 3.473 14.787 6.027 1.00 86.31 181 PRO A C 1
ATOM 1407 O O . PRO A 1 181 ? 4.238 15.526 6.642 1.00 86.31 181 PRO A O 1
ATOM 1410 N N . THR A 1 182 ? 3.547 13.457 6.098 1.00 87.81 182 THR A N 1
ATOM 1411 C CA . THR A 1 182 ? 4.609 12.769 6.834 1.00 87.81 182 THR A CA 1
ATOM 1412 C C . THR A 1 182 ? 5.916 12.760 6.052 1.00 87.81 182 THR A C 1
ATOM 1414 O O . THR A 1 182 ? 6.969 12.937 6.654 1.00 87.81 182 THR A O 1
ATOM 1417 N N . LEU A 1 183 ? 5.863 12.572 4.732 1.00 91.19 183 LEU A N 1
ATOM 1418 C CA . LEU A 1 183 ? 7.064 12.446 3.906 1.00 91.19 183 LEU A CA 1
ATOM 1419 C C . LEU A 1 183 ? 7.745 13.792 3.627 1.00 91.19 183 LEU A C 1
ATOM 1421 O O . LEU A 1 183 ? 8.965 13.893 3.706 1.00 91.19 183 LEU A O 1
ATOM 1425 N N . ILE A 1 184 ? 6.962 14.814 3.278 1.00 91.12 184 ILE A N 1
ATOM 1426 C CA . ILE A 1 184 ? 7.416 16.097 2.721 1.00 91.12 184 ILE A CA 1
ATOM 1427 C C . ILE A 1 184 ? 6.764 17.290 3.442 1.00 91.12 184 ILE A C 1
ATOM 1429 O O . ILE A 1 184 ? 6.301 18.241 2.804 1.00 91.12 184 ILE A O 1
ATOM 1433 N N . SER A 1 185 ? 6.739 17.259 4.778 1.00 87.31 185 SER A N 1
ATOM 1434 C CA . SER A 1 185 ? 6.140 18.304 5.630 1.00 87.31 185 SER A CA 1
ATOM 1435 C C . SER A 1 185 ? 6.582 19.718 5.234 1.00 87.31 185 SER A C 1
ATOM 1437 O O . SER A 1 185 ? 5.751 20.591 4.995 1.00 87.31 185 SER A O 1
ATOM 1439 N N . ASP A 1 186 ? 7.887 19.932 5.049 1.00 86.75 186 ASP A N 1
ATOM 1440 C CA . ASP A 1 186 ? 8.467 21.234 4.699 1.00 86.75 186 ASP A CA 1
ATOM 1441 C C . ASP A 1 186 ? 8.035 21.747 3.321 1.00 86.75 186 ASP A C 1
ATOM 1443 O O . ASP A 1 186 ? 8.028 22.957 3.077 1.00 86.75 186 ASP A O 1
ATOM 1447 N N . TYR A 1 187 ? 7.731 20.837 2.394 1.00 87.88 187 TYR A N 1
ATOM 1448 C CA . TYR A 1 187 ? 7.212 21.180 1.072 1.00 87.88 187 TYR A CA 1
ATOM 1449 C C . TYR A 1 187 ? 5.736 21.570 1.175 1.00 87.88 187 TYR A C 1
ATOM 1451 O O . TYR A 1 187 ? 5.332 22.616 0.671 1.00 87.88 187 TYR A O 1
ATOM 1459 N N . ILE A 1 188 ? 4.955 20.775 1.906 1.00 84.75 188 ILE A N 1
ATOM 1460 C CA . ILE A 1 188 ? 3.520 20.965 2.149 1.00 84.75 188 ILE A CA 1
ATOM 1461 C C . ILE A 1 188 ? 3.227 22.259 2.909 1.00 84.75 188 ILE A C 1
ATOM 1463 O O . ILE A 1 188 ? 2.319 23.001 2.529 1.00 84.75 188 ILE A O 1
ATOM 1467 N N . SER A 1 189 ? 4.031 22.601 3.914 1.00 81.62 189 SER A N 1
ATOM 1468 C CA . SER A 1 189 ? 3.867 23.827 4.706 1.00 81.62 189 SER A CA 1
ATOM 1469 C C . SER A 1 189 ? 4.025 25.115 3.888 1.00 81.62 189 SER A C 1
ATOM 1471 O O . SER A 1 189 ? 3.587 26.179 4.322 1.00 81.62 189 SER A O 1
ATOM 1473 N N . ARG A 1 190 ? 4.591 25.048 2.674 1.00 83.44 190 ARG A N 1
ATOM 1474 C CA . ARG A 1 190 ? 4.699 26.200 1.758 1.00 83.44 190 ARG A CA 1
ATOM 1475 C C . ARG A 1 190 ? 3.417 26.483 0.978 1.00 83.44 190 ARG A C 1
ATOM 1477 O O . ARG A 1 190 ? 3.383 27.444 0.214 1.00 83.44 190 ARG A O 1
ATOM 1484 N N . GLY A 1 191 ? 2.374 25.672 1.147 1.00 75.06 191 GLY A N 1
ATOM 1485 C CA . GLY A 1 191 ? 1.114 25.852 0.431 1.00 75.06 191 GLY A CA 1
ATOM 1486 C C . GLY A 1 191 ? 1.178 25.541 -1.074 1.00 75.06 191 GLY A C 1
ATOM 1487 O O . GLY A 1 191 ? 0.646 26.343 -1.845 1.00 75.06 191 GLY A O 1
ATOM 1488 N N . PRO A 1 192 ? 1.833 24.455 -1.536 1.00 77.06 192 PRO A N 1
ATOM 1489 C CA . PRO A 1 192 ? 1.970 24.178 -2.964 1.00 77.06 192 PRO A CA 1
ATOM 1490 C C . PRO A 1 192 ? 0.611 23.947 -3.644 1.00 77.06 192 PRO A C 1
ATOM 1492 O O . PRO A 1 192 ? -0.342 23.447 -3.048 1.00 77.06 192 PRO A O 1
ATOM 1495 N N . SER A 1 193 ? 0.502 24.277 -4.934 1.00 76.00 193 SER A N 1
ATOM 1496 C CA . SER A 1 193 ? -0.752 24.098 -5.686 1.00 76.00 193 SER A CA 1
ATOM 1497 C C . SER A 1 193 ? -1.179 22.631 -5.846 1.00 76.00 193 SER A C 1
ATOM 1499 O O . SER A 1 193 ? -2.355 22.378 -6.117 1.00 76.00 193 SER A O 1
ATOM 1501 N N . CYS A 1 194 ? -0.248 21.688 -5.648 1.00 74.50 194 CYS A N 1
ATOM 1502 C CA . CYS A 1 194 ? -0.422 20.237 -5.780 1.00 74.50 194 CYS A CA 1
ATOM 1503 C C . CYS A 1 194 ? -1.503 19.641 -4.866 1.00 74.50 194 CYS A C 1
ATOM 1505 O O . CYS A 1 194 ? -2.019 18.564 -5.146 1.00 74.50 194 CYS A O 1
ATOM 1507 N N . PHE A 1 195 ? -1.900 20.357 -3.809 1.00 71.12 195 PHE A N 1
ATOM 1508 C CA . PHE A 1 195 ? -3.014 19.979 -2.941 1.00 71.12 195 PHE A CA 1
ATOM 1509 C C . PHE A 1 195 ? -4.315 19.777 -3.727 1.00 71.12 195 PHE A C 1
ATOM 1511 O O . PHE A 1 195 ? -5.074 18.846 -3.486 1.00 71.12 195 PHE A O 1
ATOM 1518 N N . ARG A 1 196 ? -4.583 20.627 -4.725 1.00 67.31 196 ARG A N 1
ATOM 1519 C CA . ARG A 1 196 ? -5.826 20.534 -5.509 1.00 67.31 196 ARG A CA 1
ATOM 1520 C C . ARG A 1 196 ? -5.875 19.302 -6.408 1.00 67.31 196 ARG A C 1
ATOM 1522 O O . ARG A 1 196 ? -6.967 18.866 -6.759 1.00 67.31 196 ARG A O 1
ATOM 1529 N N . SER A 1 197 ? -4.712 18.799 -6.806 1.00 67.81 197 SER A N 1
ATOM 1530 C CA . SER A 1 197 ? -4.552 17.666 -7.715 1.00 67.81 197 SER A CA 1
ATOM 1531 C C . SER A 1 197 ? -4.162 16.368 -7.009 1.00 67.81 197 SER A C 1
ATOM 1533 O O . SER A 1 197 ? -4.142 15.340 -7.673 1.00 67.81 197 SER A O 1
ATOM 1535 N N . ASP A 1 198 ? -3.889 16.399 -5.698 1.00 75.44 198 ASP A N 1
ATOM 1536 C CA . ASP A 1 198 ? -3.365 15.265 -4.918 1.00 75.44 198 ASP A CA 1
ATOM 1537 C C . ASP A 1 198 ? -2.065 14.684 -5.523 1.00 75.44 198 ASP A C 1
ATOM 1539 O O . ASP A 1 198 ? -1.843 13.476 -5.572 1.00 75.44 198 ASP A O 1
ATOM 1543 N N . THR A 1 199 ? -1.205 15.571 -6.044 1.00 84.25 199 THR A N 1
ATOM 1544 C CA . THR A 1 199 ? 0.046 15.227 -6.755 1.00 84.25 199 THR A CA 1
ATOM 1545 C C . THR A 1 199 ? 1.305 15.650 -6.002 1.00 84.25 199 THR A C 1
ATOM 1547 O O . THR A 1 199 ? 2.384 15.667 -6.586 1.00 84.25 199 THR A O 1
ATOM 1550 N N . CYS A 1 200 ? 1.214 15.999 -4.717 1.00 88.94 200 CYS A N 1
ATOM 1551 C CA . CYS A 1 200 ? 2.303 16.689 -4.020 1.00 88.94 200 CYS A CA 1
ATOM 1552 C C . CYS A 1 200 ? 3.619 15.919 -3.980 1.00 88.94 200 CYS A C 1
ATOM 1554 O O . CYS A 1 200 ? 4.658 16.497 -4.296 1.00 88.94 200 CYS A O 1
ATOM 1556 N N . LEU A 1 201 ? 3.596 14.624 -3.667 1.00 91.75 201 LEU A N 1
ATOM 1557 C CA . LEU A 1 201 ? 4.817 13.822 -3.722 1.00 91.75 201 LEU A CA 1
ATOM 1558 C C . LEU A 1 201 ? 5.397 13.724 -5.141 1.00 91.75 201 LEU A C 1
ATOM 1560 O O . LEU A 1 201 ? 6.612 13.798 -5.319 1.00 91.75 201 LEU A O 1
ATOM 1564 N N . GLN A 1 202 ? 4.540 13.574 -6.153 1.00 92.25 202 GLN A N 1
ATOM 1565 C CA . GLN A 1 202 ? 4.970 13.518 -7.551 1.00 92.25 202 GLN A CA 1
ATOM 1566 C C . GLN A 1 202 ? 5.613 14.841 -7.986 1.00 92.25 202 GLN A C 1
ATOM 1568 O O . GLN A 1 202 ? 6.682 14.821 -8.594 1.00 92.25 202 GLN A O 1
ATOM 1573 N N . ASP A 1 203 ? 4.996 15.972 -7.646 1.00 91.62 203 ASP A N 1
ATOM 1574 C CA . ASP A 1 203 ? 5.490 17.309 -7.982 1.00 91.62 203 ASP A CA 1
ATOM 1575 C C . ASP A 1 203 ? 6.816 17.597 -7.264 1.00 91.62 203 ASP A C 1
ATOM 1577 O O . ASP A 1 203 ? 7.779 18.037 -7.895 1.00 91.62 203 ASP A O 1
ATOM 1581 N N . PHE A 1 204 ? 6.922 17.221 -5.985 1.00 93.75 204 PHE A N 1
ATOM 1582 C CA . PHE A 1 204 ? 8.165 17.290 -5.218 1.00 93.75 204 PHE A CA 1
ATOM 1583 C C . PHE A 1 204 ? 9.311 16.512 -5.890 1.00 93.75 204 PHE A C 1
ATOM 1585 O O . PHE A 1 204 ? 10.414 17.037 -6.055 1.00 93.75 204 PHE A O 1
ATOM 1592 N N . PHE A 1 205 ? 9.082 15.268 -6.321 1.00 94.31 205 PHE A N 1
ATOM 1593 C CA . PHE A 1 205 ? 10.119 14.495 -7.014 1.00 94.31 205 PHE A CA 1
ATOM 1594 C C . PHE A 1 205 ? 10.422 15.044 -8.414 1.00 94.31 205 PHE A C 1
ATOM 1596 O O . PHE A 1 205 ? 11.587 15.050 -8.825 1.00 94.31 205 PHE A O 1
ATOM 1603 N N . ALA A 1 206 ? 9.413 15.554 -9.125 1.00 92.31 206 ALA A N 1
ATOM 1604 C CA . ALA A 1 206 ? 9.582 16.150 -10.444 1.00 92.31 206 ALA A CA 1
ATOM 1605 C C . ALA A 1 206 ? 10.473 17.403 -10.397 1.00 92.31 206 ALA A C 1
ATOM 1607 O O . ALA A 1 206 ? 11.362 17.541 -11.241 1.00 92.31 206 ALA A O 1
ATOM 1608 N N . GLU A 1 207 ? 10.318 18.257 -9.378 1.00 91.12 207 GLU A N 1
ATOM 1609 C CA . GLU A 1 207 ? 11.215 19.397 -9.115 1.00 91.12 207 GLU A CA 1
ATOM 1610 C C . GLU A 1 207 ? 12.676 18.959 -8.907 1.00 91.12 207 GLU A C 1
ATOM 1612 O O . GLU A 1 207 ? 13.605 19.692 -9.246 1.00 91.12 207 GLU A O 1
ATOM 1617 N N . ASN A 1 208 ? 12.886 17.731 -8.426 1.00 90.62 208 ASN A N 1
ATOM 1618 C CA . ASN A 1 208 ? 14.199 17.118 -8.216 1.00 90.62 208 ASN A CA 1
ATOM 1619 C C . ASN A 1 208 ? 14.646 16.206 -9.381 1.00 90.62 208 ASN A C 1
ATOM 1621 O O . ASN A 1 208 ? 15.608 15.436 -9.258 1.00 90.62 208 ASN A O 1
ATOM 1625 N N . GLY A 1 209 ? 13.968 16.289 -10.533 1.00 90.69 209 GLY A N 1
ATOM 1626 C CA . GLY A 1 209 ? 14.317 15.559 -11.754 1.00 90.69 209 GLY A CA 1
ATOM 1627 C C . GLY A 1 209 ? 14.111 14.044 -11.664 1.00 90.69 209 GLY A C 1
ATOM 1628 O O . GLY A 1 209 ? 14.816 13.294 -12.349 1.00 90.69 209 GLY A O 1
ATOM 1629 N N . ILE A 1 210 ? 13.188 13.601 -10.806 1.00 93.31 210 ILE A N 1
ATOM 1630 C CA . ILE A 1 210 ? 12.826 12.201 -10.570 1.00 93.31 210 ILE A CA 1
ATOM 1631 C C . ILE A 1 210 ? 11.370 12.001 -10.993 1.00 93.31 210 ILE A C 1
ATOM 1633 O O . ILE A 1 210 ? 10.475 12.726 -10.569 1.00 93.31 210 ILE A O 1
ATOM 1637 N N . LYS A 1 211 ? 11.121 10.997 -11.834 1.00 94.62 211 LYS A N 1
ATOM 1638 C CA . LYS A 1 211 ? 9.765 10.626 -12.248 1.00 94.62 211 LYS A CA 1
ATOM 1639 C C . LYS A 1 211 ? 9.228 9.557 -11.308 1.00 94.62 211 LYS A C 1
ATOM 1641 O O . LYS A 1 211 ? 9.646 8.403 -11.405 1.00 94.62 211 LYS A O 1
ATOM 1646 N N . LEU A 1 212 ? 8.320 9.939 -10.418 1.00 94.75 212 LEU A N 1
ATOM 1647 C CA . LEU A 1 212 ? 7.686 9.036 -9.464 1.00 94.75 212 LEU A CA 1
ATOM 1648 C C . LEU A 1 212 ? 6.168 9.155 -9.543 1.00 94.75 212 LEU A C 1
ATOM 1650 O O . LEU A 1 212 ? 5.622 10.251 -9.465 1.00 94.75 212 LEU A O 1
ATOM 1654 N N . TYR A 1 213 ? 5.503 8.011 -9.671 1.00 93.69 213 TYR A N 1
ATOM 1655 C CA . TYR A 1 213 ? 4.059 7.896 -9.804 1.00 93.69 213 TYR A CA 1
ATOM 1656 C C . TYR A 1 213 ? 3.519 6.991 -8.702 1.00 93.69 213 TYR A C 1
ATOM 1658 O O . TYR A 1 213 ? 3.980 5.859 -8.536 1.00 93.69 213 TYR A O 1
ATOM 1666 N N . ARG A 1 214 ? 2.531 7.477 -7.946 1.00 92.06 214 ARG A N 1
ATOM 1667 C CA . ARG A 1 214 ? 1.786 6.628 -7.014 1.00 92.06 214 ARG A CA 1
ATOM 1668 C C . ARG A 1 214 ? 0.820 5.745 -7.796 1.00 92.06 214 ARG A C 1
ATOM 1670 O O . ARG A 1 214 ? 0.053 6.230 -8.621 1.00 92.06 214 ARG A O 1
ATOM 1677 N N . MET A 1 215 ? 0.857 4.456 -7.487 1.00 93.31 215 MET A N 1
ATOM 1678 C CA . MET A 1 215 ? -0.027 3.416 -8.017 1.00 93.31 215 MET A CA 1
ATOM 1679 C C . MET A 1 215 ? -0.928 2.830 -6.926 1.00 93.31 215 MET A C 1
ATOM 1681 O O . MET A 1 215 ? -1.605 1.833 -7.155 1.00 93.31 215 MET A O 1
ATOM 1685 N N . ILE A 1 216 ? -0.890 3.418 -5.730 1.00 93.25 216 ILE A N 1
ATOM 1686 C CA . ILE A 1 216 ? -1.649 3.036 -4.545 1.00 93.25 216 ILE A CA 1
ATOM 1687 C C . ILE A 1 216 ? -1.994 4.298 -3.744 1.00 93.25 216 ILE A C 1
ATOM 1689 O O . ILE A 1 216 ? -1.211 5.254 -3.716 1.00 93.25 216 ILE A O 1
ATOM 1693 N N . ALA A 1 217 ? -3.178 4.317 -3.137 1.00 92.25 217 ALA A N 1
ATOM 1694 C CA . ALA A 1 217 ? -3.669 5.427 -2.332 1.00 92.25 217 ALA A CA 1
ATOM 1695 C C . ALA A 1 217 ? -2.791 5.689 -1.096 1.00 92.25 217 ALA A C 1
ATOM 1697 O O . ALA A 1 217 ? -2.118 4.790 -0.589 1.00 92.25 217 ALA A O 1
ATOM 1698 N N . THR A 1 218 ? -2.830 6.925 -0.601 1.00 92.44 218 THR A N 1
ATOM 1699 C CA . THR A 1 218 ? -2.102 7.338 0.605 1.00 92.44 218 THR A CA 1
ATOM 1700 C C . THR A 1 218 ? -2.845 6.955 1.882 1.00 92.44 218 THR A C 1
ATOM 1702 O O . THR A 1 218 ? -4.076 6.850 1.899 1.00 92.44 218 THR A O 1
ATOM 1705 N N . ASP A 1 219 ? -2.107 6.841 2.984 1.00 92.94 219 ASP A N 1
ATOM 1706 C CA . ASP A 1 219 ? -2.674 6.626 4.320 1.00 92.94 219 ASP A CA 1
ATOM 1707 C C . ASP A 1 219 ? -3.674 7.735 4.704 1.00 92.94 219 ASP A C 1
ATOM 1709 O O . ASP A 1 219 ? -4.715 7.456 5.304 1.00 92.94 219 ASP A O 1
ATOM 1713 N N . GLN A 1 220 ? -3.425 8.982 4.282 1.00 90.44 220 GLN A N 1
ATOM 1714 C CA . GLN A 1 220 ? -4.363 10.097 4.450 1.00 90.44 220 GLN A CA 1
ATOM 1715 C C . GLN A 1 220 ? -5.675 9.857 3.689 1.00 90.44 220 GLN A C 1
ATOM 1717 O O . GLN A 1 220 ? -6.756 10.069 4.241 1.00 90.44 220 GLN A O 1
ATOM 1722 N N . ALA A 1 221 ? -5.611 9.390 2.438 1.00 89.75 221 ALA A N 1
ATOM 1723 C CA . ALA A 1 221 ? -6.810 9.084 1.663 1.00 89.75 221 ALA A CA 1
ATOM 1724 C C . ALA A 1 221 ? -7.627 7.958 2.323 1.00 89.75 221 ALA A C 1
ATOM 1726 O O . ALA A 1 221 ? -8.854 8.065 2.425 1.00 89.75 221 ALA A O 1
ATOM 1727 N N . LEU A 1 222 ? -6.961 6.911 2.833 1.00 92.88 222 LEU A N 1
ATOM 1728 C CA . LEU A 1 222 ? -7.624 5.848 3.598 1.00 92.88 222 LEU A CA 1
ATOM 1729 C C . LEU A 1 222 ? -8.272 6.400 4.875 1.00 92.88 222 LEU A C 1
ATOM 1731 O O . LEU A 1 222 ? -9.427 6.086 5.157 1.00 92.88 222 LEU A O 1
ATOM 1735 N N . ALA A 1 223 ? -7.575 7.261 5.621 1.00 93.25 223 ALA A N 1
ATOM 1736 C CA . ALA A 1 223 ? -8.095 7.882 6.837 1.00 93.25 223 ALA A CA 1
ATOM 1737 C C . ALA A 1 223 ? -9.365 8.709 6.581 1.00 93.25 223 ALA A C 1
ATOM 1739 O O . ALA A 1 223 ? -10.327 8.617 7.346 1.00 93.25 223 ALA A O 1
ATOM 1740 N N . VAL A 1 224 ? -9.407 9.474 5.485 1.00 90.19 224 VAL A N 1
ATOM 1741 C CA . VAL A 1 224 ? -10.598 10.237 5.078 1.00 90.19 224 VAL A CA 1
ATOM 1742 C C . VAL A 1 224 ? -11.773 9.308 4.768 1.00 90.19 224 VAL A C 1
ATOM 1744 O O . VAL A 1 224 ? -12.893 9.584 5.205 1.00 90.19 224 VAL A O 1
ATOM 1747 N N . ALA A 1 225 ? -11.526 8.196 4.069 1.00 90.19 225 ALA A N 1
ATOM 1748 C CA . ALA A 1 225 ? -12.555 7.203 3.764 1.00 90.19 225 ALA A CA 1
ATOM 1749 C C . ALA A 1 225 ? -13.109 6.534 5.037 1.00 90.19 225 ALA A C 1
ATOM 1751 O O . ALA A 1 225 ? -14.326 6.439 5.200 1.00 90.19 225 ALA A O 1
ATOM 1752 N N . ILE A 1 226 ? -12.231 6.151 5.975 1.00 93.94 226 ILE A N 1
ATOM 1753 C CA . ILE A 1 226 ? -12.623 5.589 7.279 1.00 93.94 226 ILE A CA 1
ATOM 1754 C C . ILE A 1 226 ? -13.477 6.593 8.051 1.00 93.94 226 ILE A C 1
ATOM 1756 O O . ILE A 1 226 ? -14.545 6.235 8.542 1.00 93.94 226 ILE A O 1
ATOM 1760 N N . ARG A 1 227 ? -13.031 7.852 8.150 1.00 92.44 227 ARG A N 1
ATOM 1761 C CA . ARG A 1 227 ? -13.764 8.913 8.853 1.00 92.44 227 ARG A CA 1
ATOM 1762 C C . ARG A 1 227 ? -15.180 9.071 8.304 1.00 92.44 227 ARG A C 1
ATOM 1764 O O . ARG A 1 227 ? -16.129 9.128 9.081 1.00 92.44 227 ARG A O 1
ATOM 1771 N N . GLY A 1 228 ? -15.313 9.131 6.977 1.00 88.75 228 GLY A N 1
ATOM 1772 C CA . GLY A 1 228 ? -16.610 9.242 6.310 1.00 88.75 228 GLY A CA 1
ATOM 1773 C C . GLY A 1 228 ? -17.546 8.089 6.677 1.00 88.75 228 GLY A C 1
ATOM 1774 O O . GLY A 1 228 ? -18.677 8.328 7.095 1.00 88.75 228 GLY A O 1
ATOM 1775 N N . GLU A 1 229 ? -17.059 6.848 6.608 1.00 91.06 229 GLU A N 1
ATOM 1776 C CA . GLU A 1 229 ? -17.854 5.662 6.952 1.00 91.06 229 GLU A CA 1
ATOM 1777 C C . GLU A 1 229 ? -18.219 5.606 8.446 1.00 91.06 229 GLU A C 1
ATOM 1779 O O . GLU A 1 229 ? -19.353 5.281 8.798 1.00 91.06 229 GLU A O 1
ATOM 1784 N N . LEU A 1 230 ? -17.296 5.961 9.346 1.00 93.44 230 LEU A N 1
ATOM 1785 C CA . LEU A 1 230 ? -17.568 5.998 10.786 1.00 93.44 230 LEU A CA 1
ATOM 1786 C C . LEU A 1 230 ? -18.667 7.014 11.133 1.00 93.44 230 LEU A C 1
ATOM 1788 O O . LEU A 1 230 ? -19.587 6.678 11.885 1.00 93.44 230 LEU A O 1
ATOM 1792 N N . ARG A 1 231 ? -18.640 8.206 10.520 1.00 91.00 231 ARG A N 1
ATOM 1793 C CA . ARG A 1 231 ? -19.697 9.222 10.675 1.00 91.00 231 ARG A CA 1
ATOM 1794 C C . ARG A 1 231 ? -21.058 8.702 10.212 1.00 91.00 231 ARG A C 1
ATOM 1796 O O . ARG A 1 231 ? -22.050 8.888 10.915 1.00 91.00 231 ARG A O 1
ATOM 1803 N N . LEU A 1 232 ? -21.111 8.002 9.074 1.00 90.12 232 LEU A N 1
ATOM 1804 C CA . LEU A 1 232 ? -22.348 7.384 8.570 1.00 90.12 232 LEU A CA 1
ATOM 1805 C C . LEU A 1 232 ? -22.917 6.329 9.531 1.00 90.12 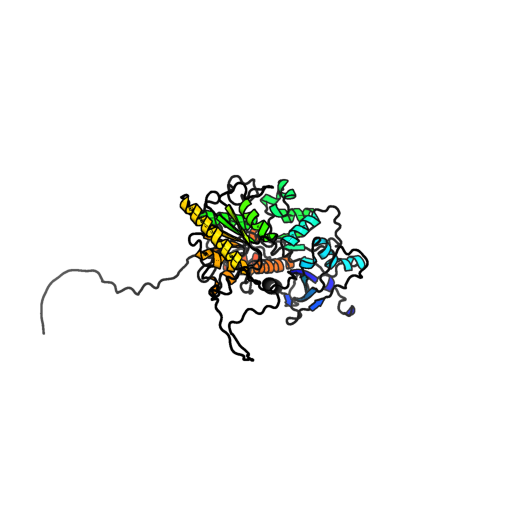232 LEU A C 1
ATOM 1807 O O . LEU A 1 232 ? -24.131 6.136 9.582 1.00 90.12 232 LEU A O 1
ATOM 1811 N N . ARG A 1 233 ? -22.062 5.681 10.330 1.00 92.44 233 ARG A N 1
ATOM 1812 C CA . ARG A 1 233 ? -22.458 4.704 11.358 1.00 92.44 233 ARG A CA 1
ATOM 1813 C C . ARG A 1 233 ? -22.706 5.315 12.738 1.00 92.44 233 ARG A C 1
ATOM 1815 O O . ARG A 1 233 ? -22.902 4.578 13.703 1.00 92.44 233 ARG A O 1
ATOM 1822 N N . GLY A 1 234 ? -22.736 6.643 12.837 1.00 93.12 234 GLY A N 1
ATOM 1823 C CA . GLY A 1 234 ? -23.046 7.358 14.073 1.00 93.12 234 GLY A CA 1
ATOM 1824 C C . GLY A 1 234 ? -21.896 7.417 15.079 1.00 93.12 234 GLY A C 1
ATOM 1825 O O . GLY A 1 234 ? -22.153 7.706 16.247 1.00 93.12 234 GLY A O 1
ATOM 1826 N N . VAL A 1 235 ? -20.657 7.156 14.647 1.00 94.44 235 VAL A N 1
ATOM 1827 C CA . VAL A 1 235 ? -19.449 7.435 15.434 1.00 94.44 235 VAL A CA 1
ATOM 1828 C C . VAL A 1 235 ? -19.035 8.875 15.151 1.00 94.44 235 VAL A C 1
ATOM 1830 O O . VAL A 1 235 ? -18.630 9.208 14.036 1.00 94.44 235 VAL A O 1
ATOM 1833 N N . ASP A 1 236 ? -19.158 9.733 16.160 1.00 91.25 236 ASP A N 1
ATOM 1834 C CA . ASP A 1 236 ? -18.743 11.130 16.079 1.00 91.25 236 ASP A CA 1
ATOM 1835 C C . ASP A 1 236 ? -17.223 11.211 16.238 1.00 91.25 236 ASP A C 1
ATOM 1837 O O . ASP A 1 236 ? -16.688 11.049 17.333 1.00 91.25 236 ASP A O 1
ATOM 1841 N N . ASP A 1 237 ? -16.507 11.504 15.157 1.00 84.88 237 ASP A N 1
ATOM 1842 C CA . ASP A 1 237 ? -15.050 11.637 15.155 1.00 84.88 237 ASP A CA 1
ATOM 1843 C C . ASP A 1 237 ? -14.541 12.914 15.858 1.00 84.88 237 ASP A C 1
ATOM 1845 O O . ASP A 1 237 ? -13.407 13.324 15.628 1.00 84.88 237 ASP A O 1
ATOM 1849 N N . LYS A 1 238 ? -15.366 13.557 16.695 1.00 88.06 238 LYS A N 1
ATOM 1850 C CA . LYS A 1 238 ? -14.999 14.643 17.619 1.00 88.06 238 LYS A CA 1
ATOM 1851 C C . LYS A 1 238 ? -15.333 14.346 19.081 1.00 88.06 238 LYS A C 1
ATOM 1853 O O . LYS A 1 238 ? -14.925 15.114 19.954 1.00 88.06 238 LYS A O 1
ATOM 1858 N N . ALA A 1 239 ? -16.088 13.285 19.357 1.00 89.06 239 ALA A N 1
ATOM 1859 C CA . ALA A 1 239 ? -16.622 13.016 20.692 1.00 89.06 239 ALA A CA 1
ATOM 1860 C C . ALA A 1 239 ? -16.668 11.527 21.051 1.00 89.06 239 ALA A C 1
ATOM 1862 O O . ALA A 1 239 ? -16.456 11.175 22.213 1.00 89.06 239 ALA A O 1
ATOM 1863 N N . SER A 1 240 ? -16.924 10.653 20.077 1.00 96.50 240 SER A N 1
ATOM 1864 C CA . SER A 1 240 ? -16.928 9.210 20.277 1.00 96.50 240 SER A CA 1
ATOM 1865 C C . SER A 1 240 ? -15.532 8.701 20.604 1.00 96.50 240 SER A C 1
ATOM 1867 O O . SER A 1 240 ? -14.543 9.086 19.980 1.00 96.50 240 SER A O 1
ATOM 1869 N N . HIS A 1 241 ? -15.443 7.800 21.582 1.00 97.75 241 HIS A N 1
ATOM 1870 C CA . HIS A 1 241 ? -14.155 7.243 21.976 1.00 97.75 241 HIS A CA 1
ATOM 1871 C C . HIS A 1 241 ? -13.702 6.164 20.994 1.00 97.75 241 HIS A C 1
ATOM 1873 O O . HIS A 1 241 ? -14.379 5.150 20.813 1.00 97.75 241 HIS A O 1
ATOM 1879 N N . ILE A 1 242 ? -12.532 6.374 20.394 1.00 98.31 242 ILE A N 1
ATOM 1880 C CA . ILE A 1 242 ? -11.970 5.510 19.354 1.00 98.31 242 ILE A CA 1
ATOM 1881 C C . ILE A 1 242 ? -10.602 5.018 19.815 1.00 98.31 242 ILE A C 1
ATOM 1883 O O . ILE A 1 242 ? -9.759 5.821 20.205 1.00 98.31 242 ILE A O 1
ATOM 1887 N N . ALA A 1 243 ? -10.368 3.709 19.774 1.00 98.25 243 ALA A N 1
ATOM 1888 C CA . ALA A 1 243 ? -9.070 3.117 20.082 1.00 98.25 243 ALA A CA 1
ATOM 1889 C C . ALA A 1 243 ? -8.320 2.773 18.790 1.00 98.25 243 ALA A C 1
ATOM 1891 O O . ALA A 1 243 ? -8.814 2.004 17.974 1.00 98.25 243 ALA A O 1
ATOM 1892 N N . LEU A 1 244 ? -7.116 3.308 18.607 1.00 98.19 244 LEU A N 1
ATOM 1893 C CA . LEU A 1 244 ? -6.207 2.937 17.524 1.00 98.19 244 LEU A CA 1
ATOM 1894 C C . LEU A 1 244 ? -5.122 2.021 18.078 1.00 98.19 244 LEU A C 1
ATOM 1896 O O . LEU A 1 244 ? -4.387 2.408 18.983 1.00 98.19 244 LEU A O 1
ATOM 1900 N N . VAL A 1 245 ? -5.023 0.817 17.530 1.00 97.94 245 VAL A N 1
ATOM 1901 C CA . VAL A 1 245 ? -4.036 -0.199 17.888 1.00 97.94 245 VAL A CA 1
ATOM 1902 C C . VAL A 1 245 ? -3.073 -0.340 16.721 1.00 97.94 245 VAL A C 1
ATOM 1904 O O . VAL A 1 245 ? -3.482 -0.811 15.662 1.00 97.94 245 VAL A O 1
ATOM 1907 N N . SER A 1 246 ? -1.819 0.082 16.893 1.00 96.06 246 SER A N 1
ATOM 1908 C CA . SER A 1 246 ? -0.838 0.095 15.805 1.00 96.06 246 SER A CA 1
ATOM 1909 C C . SER A 1 246 ? 0.501 -0.547 16.161 1.00 96.06 246 SER A C 1
ATOM 1911 O O . SER A 1 246 ? 0.938 -0.524 17.314 1.00 96.06 246 SER A O 1
ATOM 1913 N N . GLU A 1 247 ? 1.181 -1.091 15.154 1.00 93.12 247 GLU A N 1
ATOM 1914 C CA . GLU A 1 247 ? 2.587 -1.481 15.282 1.00 93.12 247 GLU A CA 1
ATOM 1915 C C . GLU A 1 247 ? 3.471 -0.231 15.521 1.00 93.12 247 GLU A C 1
ATOM 1917 O O . GLU A 1 247 ? 3.214 0.841 14.972 1.00 93.12 247 GLU A O 1
ATOM 1922 N N . TRP A 1 248 ? 4.487 -0.318 16.383 1.00 89.75 248 TRP A N 1
ATOM 1923 C CA . TRP A 1 248 ? 5.300 0.850 16.795 1.00 89.75 248 TRP A CA 1
ATOM 1924 C C . TRP A 1 248 ? 6.722 0.908 16.220 1.00 89.75 248 TRP A C 1
ATOM 1926 O O . TRP A 1 248 ? 7.350 1.972 16.216 1.00 89.75 248 TRP A O 1
ATOM 1936 N N . ASP A 1 249 ? 7.243 -0.215 15.741 1.00 86.44 249 ASP A N 1
ATOM 1937 C CA . ASP A 1 249 ? 8.631 -0.386 15.317 1.00 86.44 249 ASP A CA 1
ATOM 1938 C C . ASP A 1 249 ? 8.851 -0.050 13.835 1.00 86.44 249 ASP A C 1
ATOM 1940 O O . ASP A 1 249 ? 9.933 0.411 13.462 1.00 86.44 249 ASP A O 1
ATOM 1944 N N . THR A 1 250 ? 7.810 -0.122 13.002 1.00 85.44 250 THR A N 1
ATOM 1945 C CA . THR A 1 250 ? 7.872 0.266 11.584 1.00 85.44 250 THR A CA 1
ATOM 1946 C C . THR A 1 250 ? 7.534 1.753 11.384 1.00 85.44 250 THR A C 1
ATOM 1948 O O . THR A 1 250 ? 6.787 2.350 12.160 1.00 85.44 250 THR A O 1
ATOM 1951 N N . LEU A 1 251 ? 8.074 2.388 10.331 1.00 85.38 251 LEU A N 1
ATOM 1952 C CA . LEU A 1 251 ? 7.672 3.759 9.973 1.00 85.38 251 LEU A CA 1
ATOM 1953 C C . LEU A 1 251 ? 6.186 3.818 9.602 1.00 85.38 251 LEU A C 1
ATOM 1955 O O . LEU A 1 251 ? 5.488 4.709 10.070 1.00 85.38 251 LEU A O 1
ATOM 1959 N N . TYR A 1 252 ? 5.710 2.847 8.818 1.00 86.56 252 TYR A N 1
ATOM 1960 C CA . TYR A 1 252 ? 4.304 2.727 8.424 1.00 86.56 252 TYR A CA 1
ATOM 1961 C C . TYR A 1 252 ? 3.372 2.702 9.647 1.00 86.56 252 TYR A C 1
ATOM 1963 O O . TYR A 1 252 ? 2.453 3.509 9.751 1.00 86.56 252 TYR A O 1
ATOM 1971 N N . GLY A 1 253 ? 3.663 1.849 10.630 1.00 87.06 253 GLY A N 1
ATOM 1972 C CA . GLY A 1 253 ? 2.855 1.707 11.838 1.00 87.06 253 GLY A CA 1
ATOM 1973 C C . GLY A 1 253 ? 2.841 2.922 12.752 1.00 87.06 253 GLY A C 1
ATOM 1974 O O . GLY A 1 253 ? 1.875 3.128 13.488 1.00 87.06 253 GLY A O 1
ATOM 1975 N N . ARG A 1 254 ? 3.891 3.750 12.691 1.00 90.50 254 ARG A N 1
ATOM 1976 C CA . ARG A 1 254 ? 3.927 5.051 13.370 1.00 90.50 254 ARG A CA 1
ATOM 1977 C C . ARG A 1 254 ? 3.178 6.131 12.589 1.00 90.50 254 ARG A C 1
ATOM 1979 O O . ARG A 1 254 ? 2.463 6.908 13.207 1.00 90.50 254 ARG A O 1
ATOM 1986 N N . ALA A 1 255 ? 3.306 6.160 11.263 1.00 91.12 255 ALA A N 1
ATOM 1987 C CA . ALA A 1 255 ? 2.740 7.203 10.407 1.00 91.12 255 ALA A CA 1
ATOM 1988 C C . ALA A 1 255 ? 1.219 7.080 10.202 1.00 91.12 255 ALA A C 1
ATOM 1990 O O . ALA A 1 255 ? 0.505 8.083 10.207 1.00 91.12 255 ALA A O 1
ATOM 1991 N N . LEU A 1 256 ? 0.694 5.861 10.060 1.00 93.00 256 LEU A N 1
ATOM 1992 C CA . LEU A 1 256 ? -0.732 5.622 9.825 1.00 93.00 256 LEU A CA 1
ATOM 1993 C C . LEU A 1 256 ? -1.662 6.123 10.958 1.00 93.00 256 LEU A C 1
ATOM 1995 O O . LEU A 1 256 ? -2.635 6.819 10.654 1.00 93.00 256 LEU A O 1
ATOM 1999 N N . PRO A 1 257 ? -1.423 5.839 12.258 1.00 95.19 257 PRO A N 1
ATOM 2000 C CA . PRO A 1 257 ? -2.253 6.398 13.329 1.00 95.19 257 PRO A CA 1
ATOM 2001 C C . PRO A 1 257 ? -2.162 7.927 13.401 1.00 95.19 257 PRO A C 1
ATOM 2003 O O . PRO A 1 257 ? -3.164 8.571 13.709 1.00 95.19 257 PRO A O 1
ATOM 2006 N N . ASP A 1 258 ? -1.006 8.512 13.077 1.00 93.12 258 ASP A N 1
ATOM 2007 C CA . ASP A 1 258 ? -0.836 9.965 13.008 1.00 93.12 258 ASP A CA 1
ATOM 2008 C C . ASP A 1 258 ? -1.637 10.556 11.832 1.00 93.12 258 ASP A C 1
ATOM 2010 O O . ASP A 1 258 ? -2.289 11.585 11.996 1.00 93.12 258 ASP A O 1
ATOM 2014 N N . SER A 1 259 ? -1.689 9.865 10.687 1.00 92.38 259 SER A N 1
ATOM 2015 C CA . SER A 1 259 ? -2.538 10.225 9.538 1.00 92.38 259 SER A CA 1
ATOM 2016 C C . SER A 1 259 ? -4.020 10.228 9.892 1.00 92.38 259 SER A C 1
ATOM 2018 O O . SER A 1 259 ? -4.737 11.189 9.607 1.00 92.38 259 SER A O 1
ATOM 2020 N N . ILE A 1 260 ? -4.480 9.183 10.585 1.00 94.62 260 ILE A 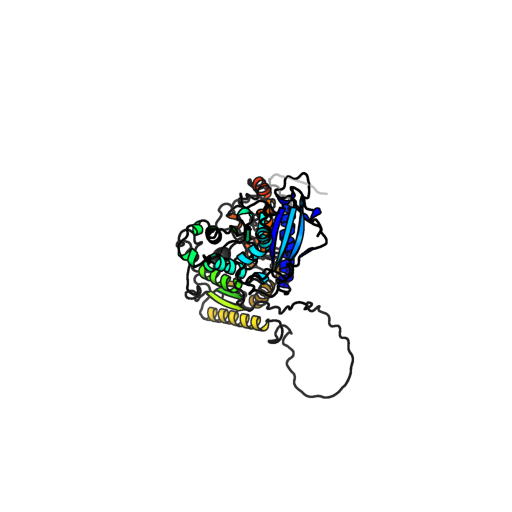N 1
ATOM 2021 C CA . ILE A 1 260 ? -5.853 9.105 11.094 1.00 94.62 260 ILE A CA 1
ATOM 2022 C C . ILE A 1 260 ? -6.130 10.253 12.063 1.00 94.62 260 ILE A C 1
ATOM 2024 O O . ILE A 1 260 ? -7.137 10.946 11.919 1.00 94.62 260 ILE A O 1
ATOM 2028 N N . ALA A 1 261 ? -5.227 10.504 13.011 1.00 94.19 261 ALA A N 1
ATOM 2029 C CA . ALA A 1 261 ? -5.378 11.586 13.973 1.00 94.19 261 ALA A CA 1
ATOM 2030 C C . ALA A 1 261 ? -5.376 12.970 13.308 1.00 94.19 261 ALA A C 1
ATOM 2032 O O . ALA A 1 261 ? -6.108 13.844 13.759 1.00 94.19 261 ALA A O 1
ATOM 2033 N N . ARG A 1 262 ? -4.608 13.194 12.236 1.00 90.94 262 ARG A N 1
ATOM 2034 C CA . ARG A 1 262 ? -4.636 14.446 11.457 1.00 90.94 262 ARG A CA 1
ATOM 2035 C C . ARG A 1 262 ? -5.962 14.646 10.721 1.00 90.94 262 ARG A C 1
ATOM 2037 O O . ARG A 1 262 ? -6.405 15.778 10.565 1.00 90.94 262 ARG A O 1
ATOM 2044 N N . CYS A 1 263 ? -6.614 13.570 10.291 1.00 90.25 263 CYS A N 1
ATOM 2045 C CA . CYS A 1 263 ? -7.892 13.656 9.589 1.00 90.25 263 CYS A CA 1
ATOM 2046 C C . CYS A 1 263 ? -9.109 13.708 10.519 1.00 90.25 263 CYS A C 1
ATOM 2048 O O . CYS A 1 263 ? -10.095 14.367 10.202 1.00 90.25 263 CYS A O 1
ATOM 2050 N N . PHE A 1 264 ? -9.104 13.003 11.646 1.00 91.94 264 PHE A N 1
ATOM 2051 C CA . PHE A 1 264 ? -10.291 12.936 12.499 1.00 91.94 264 PHE A CA 1
ATOM 2052 C C . PHE A 1 264 ? -10.479 14.244 13.274 1.00 91.94 264 PHE A C 1
ATOM 2054 O O . PHE A 1 264 ? -9.518 14.869 13.711 1.00 91.94 264 PHE A O 1
ATOM 2061 N N . GLY A 1 265 ? -11.726 14.659 13.462 1.00 84.12 265 GLY A N 1
ATOM 2062 C CA . GLY A 1 265 ? -12.085 15.847 14.235 1.00 84.12 265 GLY A CA 1
ATOM 2063 C C . GLY A 1 265 ? -12.076 17.166 13.458 1.00 84.12 265 GLY A C 1
ATOM 2064 O O . GLY A 1 265 ? -12.480 18.200 13.991 1.00 84.12 265 GLY A O 1
ATOM 2065 N N . GLU A 1 266 ? -11.697 17.124 12.186 1.00 80.25 266 GLU A N 1
ATOM 2066 C CA . GLU A 1 266 ? -11.657 18.282 11.296 1.00 80.25 266 GLU A CA 1
ATOM 2067 C C . GLU A 1 266 ? -13.014 18.540 10.610 1.00 80.25 266 GLU A C 1
ATOM 2069 O O . GLU A 1 266 ? -13.786 17.615 10.310 1.00 80.25 266 GLU A O 1
ATOM 2074 N N . ASP A 1 267 ? -13.314 19.818 10.358 1.00 66.62 267 ASP A N 1
ATOM 2075 C CA . ASP A 1 267 ? -14.513 20.254 9.635 1.00 66.62 267 ASP A CA 1
ATOM 2076 C C . ASP A 1 267 ? -14.317 20.164 8.119 1.00 66.62 267 ASP A C 1
ATOM 2078 O O . ASP A 1 267 ? -13.480 20.856 7.542 1.00 66.62 267 ASP A O 1
ATOM 2082 N N . GLU A 1 268 ? -15.174 19.394 7.440 1.00 58.59 268 GLU A N 1
ATOM 2083 C CA . GLU A 1 268 ? -15.149 19.227 5.974 1.00 58.59 268 GLU A CA 1
ATOM 2084 C C . GLU A 1 268 ? -15.290 20.554 5.203 1.00 58.59 268 GLU A C 1
ATOM 2086 O O . GLU A 1 268 ? -14.867 20.648 4.055 1.00 58.59 268 GLU A O 1
ATOM 2091 N N . ARG A 1 269 ? -15.870 21.589 5.831 1.00 50.75 269 ARG A N 1
ATOM 2092 C CA . ARG A 1 269 ? -16.160 22.897 5.213 1.00 50.75 269 ARG A CA 1
ATOM 2093 C C . ARG A 1 269 ? -15.059 23.949 5.386 1.00 50.75 269 ARG A C 1
ATOM 2095 O O . ARG A 1 269 ? -15.113 24.960 4.695 1.00 50.75 269 ARG A O 1
ATOM 2102 N N . ASN A 1 270 ? -14.089 23.723 6.275 1.00 45.59 270 ASN A N 1
ATOM 2103 C CA . ASN A 1 270 ? -12.973 24.647 6.534 1.00 45.59 270 ASN A CA 1
ATOM 2104 C C . ASN A 1 270 ? -11.634 24.152 5.963 1.00 45.59 270 ASN A C 1
ATOM 2106 O O . ASN A 1 270 ? -10.603 24.783 6.193 1.00 45.59 270 ASN A O 1
ATOM 2110 N N . GLY A 1 271 ? -11.634 23.057 5.195 1.00 42.81 271 GLY A N 1
ATOM 2111 C CA . GLY A 1 271 ? -10.468 22.661 4.413 1.00 42.81 271 GLY A CA 1
ATOM 2112 C C . GLY A 1 271 ? -10.136 23.746 3.390 1.00 42.81 271 GLY A C 1
ATOM 2113 O O . GLY A 1 271 ? -10.936 24.040 2.499 1.00 42.81 271 GLY A O 1
ATOM 2114 N N . THR A 1 272 ? -8.960 24.359 3.509 1.00 39.00 272 THR A N 1
ATOM 2115 C CA . THR A 1 272 ? -8.370 25.143 2.423 1.00 39.00 272 THR A CA 1
ATOM 2116 C C . THR A 1 272 ? -8.335 24.267 1.175 1.00 39.00 272 THR A C 1
ATOM 2118 O O . THR A 1 272 ? -7.968 23.097 1.243 1.00 39.00 272 THR A O 1
ATOM 2121 N N . SER A 1 273 ? -8.777 24.810 0.036 1.00 40.38 273 SER A N 1
ATOM 2122 C CA . SER A 1 273 ? -8.915 24.070 -1.222 1.00 40.38 273 SER A CA 1
ATOM 2123 C C . SER A 1 273 ? -7.698 23.181 -1.509 1.00 40.38 273 SER A C 1
ATOM 2125 O O . SER A 1 273 ? -6.661 23.689 -1.934 1.00 40.38 273 SER A O 1
ATOM 2127 N N . GLY A 1 274 ? -7.854 21.869 -1.308 1.00 43.75 274 GLY A N 1
ATOM 2128 C CA . GLY A 1 274 ? -6.862 20.852 -1.656 1.00 43.75 274 GLY A CA 1
ATOM 2129 C C . GLY A 1 274 ? -6.267 20.036 -0.496 1.00 43.75 274 GLY A C 1
ATOM 2130 O O . GLY A 1 274 ? -5.535 19.092 -0.759 1.00 43.75 274 GLY A O 1
ATOM 2131 N N . THR A 1 275 ? -6.581 20.299 0.775 1.00 48.75 275 THR A N 1
ATOM 2132 C CA . THR A 1 275 ? -6.473 19.227 1.782 1.00 48.75 275 THR A CA 1
ATOM 2133 C C . THR A 1 275 ? -7.854 18.608 1.933 1.00 48.75 275 THR A C 1
ATOM 2135 O O . THR A 1 275 ? -8.854 19.313 2.051 1.00 48.75 275 THR A O 1
ATOM 2138 N N . THR A 1 276 ? -7.954 17.283 1.873 1.00 56.38 276 THR A N 1
ATOM 2139 C CA . THR A 1 276 ? -9.199 16.503 2.009 1.00 56.38 276 THR A CA 1
ATOM 2140 C C . THR A 1 276 ? -9.754 16.548 3.446 1.00 56.38 276 THR A C 1
ATOM 2142 O O . THR A 1 276 ? -10.073 15.535 4.062 1.00 56.38 276 THR A O 1
ATOM 2145 N N . GLY A 1 277 ? -9.857 17.747 4.024 1.00 65.00 277 GLY A N 1
ATOM 2146 C CA . GLY A 1 277 ? -10.324 17.983 5.381 1.00 65.00 277 GLY A CA 1
ATOM 2147 C C . GLY A 1 277 ? -9.439 17.338 6.444 1.00 65.00 277 GLY A C 1
ATOM 2148 O O . GLY A 1 277 ? -9.989 16.869 7.425 1.00 65.00 277 GLY A O 1
ATOM 2149 N N . CYS A 1 278 ? -8.120 17.254 6.254 1.00 81.50 278 CYS A N 1
ATOM 2150 C CA . CYS A 1 278 ? -7.183 16.822 7.298 1.00 81.50 278 CYS A CA 1
ATOM 2151 C C . CYS A 1 278 ? -6.317 18.006 7.742 1.00 81.50 278 CYS A C 1
ATOM 2153 O O . CYS A 1 278 ? -5.861 18.793 6.907 1.00 81.50 278 CYS A O 1
ATOM 2155 N N . GLY A 1 279 ? -6.110 18.134 9.051 1.00 75.75 279 GLY A N 1
ATOM 2156 C CA . GLY A 1 279 ? -5.334 19.199 9.668 1.00 75.75 279 GLY A CA 1
ATOM 2157 C C . GLY A 1 279 ? -3.837 18.963 9.493 1.00 75.75 279 GLY A C 1
ATOM 2158 O O . GLY A 1 279 ? -3.331 17.871 9.751 1.00 75.75 279 GLY A O 1
ATOM 2159 N N . GLN A 1 280 ? -3.124 20.002 9.065 1.00 74.44 280 GLN A N 1
ATOM 2160 C CA . GLN A 1 280 ? -1.662 20.025 9.056 1.00 74.44 280 GLN A CA 1
ATOM 2161 C C . GLN A 1 280 ? -1.175 20.463 10.440 1.00 74.44 280 GLN A C 1
ATOM 2163 O O . GLN A 1 280 ? -1.640 21.476 10.966 1.00 74.44 280 GLN A O 1
ATOM 2168 N N . THR A 1 281 ? -0.265 19.707 11.051 1.00 72.88 281 THR A N 1
ATOM 2169 C CA . THR A 1 281 ? 0.311 20.070 12.348 1.00 72.88 281 THR A CA 1
ATOM 2170 C C . THR A 1 281 ? 1.713 19.498 12.512 1.00 72.88 281 THR A C 1
ATOM 2172 O O . THR A 1 281 ? 1.943 18.328 12.218 1.00 72.88 281 THR A O 1
ATOM 2175 N N . ASP A 1 282 ? 2.622 20.331 13.019 1.00 70.62 282 ASP A N 1
ATOM 2176 C CA . ASP A 1 282 ? 3.977 19.927 13.415 1.00 70.62 282 ASP A CA 1
ATOM 2177 C C . ASP A 1 282 ? 4.013 19.333 14.840 1.00 70.62 282 ASP A C 1
ATOM 2179 O O . ASP A 1 282 ? 5.041 18.828 15.291 1.00 70.62 282 ASP A O 1
ATOM 2183 N N . ALA A 1 283 ? 2.903 19.417 15.586 1.00 81.00 283 ALA A N 1
ATOM 2184 C CA . ALA A 1 283 ? 2.765 18.864 16.932 1.00 81.00 283 ALA A CA 1
ATOM 2185 C C . ALA A 1 283 ? 2.173 17.442 16.898 1.00 81.00 283 ALA A C 1
ATOM 2187 O O . ALA A 1 283 ? 1.630 17.011 15.884 1.00 81.00 283 ALA A O 1
ATOM 2188 N N . ASP A 1 284 ? 2.231 16.712 18.022 1.00 88.12 284 ASP A N 1
ATOM 2189 C CA . ASP A 1 284 ? 1.588 15.391 18.122 1.00 88.12 284 ASP A CA 1
ATOM 2190 C C . ASP A 1 284 ? 0.071 15.531 17.824 1.00 88.12 284 ASP A C 1
ATOM 2192 O O . ASP A 1 284 ? -0.637 16.239 18.558 1.00 88.12 284 ASP A O 1
ATOM 2196 N N . PRO A 1 285 ? -0.457 14.870 16.767 1.00 90.06 285 PRO A N 1
ATOM 2197 C CA . PRO A 1 285 ? -1.827 15.077 16.299 1.00 90.06 285 PRO A CA 1
ATOM 2198 C C . PRO A 1 285 ? -2.898 14.584 17.287 1.00 90.06 285 PRO A C 1
ATOM 2200 O O . PRO A 1 285 ? -4.084 14.880 17.101 1.00 90.06 285 PRO A O 1
ATOM 2203 N N . PHE A 1 286 ? -2.502 13.882 18.354 1.00 92.62 286 PHE A N 1
ATOM 2204 C CA . PHE A 1 286 ? -3.383 13.399 19.418 1.00 92.62 286 PHE A CA 1
ATOM 2205 C C . PHE A 1 286 ? -3.607 14.416 20.552 1.00 92.62 286 PHE A C 1
ATOM 2207 O O . PHE A 1 286 ? -4.548 14.246 21.326 1.00 92.62 286 PHE A O 1
ATOM 2214 N N . VAL A 1 287 ? -2.795 15.479 20.668 1.00 90.81 287 VAL A N 1
ATOM 2215 C CA . VAL A 1 287 ? -2.791 16.387 21.844 1.00 90.81 287 VAL A CA 1
ATOM 2216 C C . VAL A 1 287 ? -4.168 16.979 22.158 1.00 90.81 287 VAL A C 1
ATOM 2218 O O . VAL A 1 287 ? -4.574 17.018 23.316 1.00 90.81 287 VAL A O 1
ATOM 2221 N N . ASN A 1 288 ? -4.920 17.384 21.135 1.00 88.38 288 ASN A N 1
ATOM 2222 C CA . ASN A 1 288 ? -6.244 17.996 21.296 1.00 88.38 288 ASN A CA 1
ATOM 2223 C C . ASN A 1 288 ? -7.398 16.994 21.109 1.00 88.38 288 ASN A C 1
ATOM 2225 O O . ASN A 1 288 ? -8.531 17.394 20.848 1.00 88.38 288 ASN A O 1
ATOM 2229 N N . LYS A 1 289 ? -7.117 15.688 21.212 1.00 94.06 289 LYS A N 1
ATOM 2230 C CA . LYS A 1 289 ? -8.065 14.605 20.913 1.00 94.06 289 LYS A CA 1
ATOM 2231 C C . LYS A 1 289 ? -8.136 13.590 22.062 1.00 94.06 289 LYS A C 1
ATOM 2233 O O . LYS A 1 289 ? -7.771 12.433 21.879 1.00 94.06 289 LYS A O 1
ATOM 2238 N N . PRO A 1 290 ? -8.640 13.974 23.253 1.00 94.50 290 PRO A N 1
ATOM 2239 C CA . PRO A 1 290 ? -8.722 13.070 24.410 1.00 94.50 290 PRO A CA 1
ATOM 2240 C C . PRO A 1 290 ? -9.668 11.874 24.199 1.00 94.50 290 PRO A C 1
ATOM 2242 O O . PRO A 1 290 ? -9.668 10.929 24.986 1.00 94.50 290 PRO A O 1
ATOM 2245 N N . TRP A 1 291 ? -10.499 11.915 23.157 1.00 95.62 291 TRP A N 1
ATOM 2246 C CA . TRP A 1 291 ? -11.382 10.826 22.750 1.00 95.62 291 TRP A CA 1
ATOM 2247 C C . TRP A 1 291 ? -10.702 9.810 21.813 1.00 95.62 291 TRP A C 1
ATOM 2249 O O . TRP A 1 291 ? -11.224 8.709 21.649 1.00 95.62 291 TRP A O 1
ATOM 2259 N N . LEU A 1 292 ? -9.531 10.133 21.250 1.00 97.19 292 LEU A N 1
ATOM 2260 C CA . LEU A 1 292 ? -8.767 9.261 20.362 1.00 97.19 292 LEU A CA 1
ATOM 2261 C C . LEU A 1 292 ? -7.608 8.606 21.125 1.00 97.19 292 LEU A C 1
ATOM 2263 O O . LEU A 1 292 ? -6.598 9.232 21.441 1.00 97.19 292 LEU A O 1
ATOM 2267 N N . HIS A 1 293 ? -7.748 7.319 21.422 1.00 97.44 293 HIS A N 1
ATOM 2268 C CA . HIS A 1 293 ? -6.839 6.575 22.291 1.00 97.44 293 HIS A CA 1
ATOM 2269 C C . HIS A 1 293 ? -5.817 5.791 21.477 1.00 97.44 293 HIS A C 1
ATOM 2271 O O . HIS A 1 293 ? -6.187 5.011 20.604 1.00 97.44 293 HIS A O 1
ATOM 2277 N N . ARG A 1 294 ? -4.525 5.947 21.784 1.00 96.00 294 ARG A N 1
ATOM 2278 C CA . ARG A 1 294 ? -3.431 5.263 21.079 1.00 96.00 294 ARG A CA 1
ATOM 2279 C C . ARG A 1 294 ? -2.896 4.082 21.888 1.00 96.00 294 ARG A C 1
ATOM 2281 O O . ARG A 1 294 ? -2.419 4.243 23.011 1.00 96.00 294 ARG A O 1
ATOM 2288 N N . PHE A 1 295 ? -2.901 2.914 21.267 1.00 97.00 295 PHE A N 1
ATOM 2289 C CA . PHE A 1 295 ? -2.391 1.649 21.776 1.00 97.00 295 PHE A CA 1
ATOM 2290 C C . PHE A 1 295 ? -1.366 1.084 20.793 1.00 97.00 295 PHE A C 1
ATOM 2292 O O . PHE A 1 295 ? -1.476 1.290 19.587 1.00 97.00 295 PHE A O 1
ATOM 2299 N N . LYS A 1 296 ? -0.341 0.405 21.310 1.00 95.19 296 LYS A N 1
ATOM 2300 C CA . LYS A 1 296 ? 0.818 -0.011 20.516 1.00 95.19 296 LYS A CA 1
ATOM 2301 C C . LYS A 1 296 ? 1.172 -1.472 20.756 1.00 95.19 296 LYS A C 1
ATOM 2303 O O . LYS A 1 296 ? 1.046 -1.942 21.887 1.00 95.19 296 LYS A O 1
ATOM 2308 N N . TYR A 1 297 ? 1.644 -2.143 19.713 1.00 93.44 297 TYR A N 1
ATOM 2309 C CA . TYR A 1 297 ? 2.217 -3.487 19.773 1.00 93.44 297 TYR A CA 1
ATOM 2310 C C . TYR A 1 297 ? 3.495 -3.575 18.921 1.00 93.44 297 TYR A C 1
ATOM 2312 O O . TYR A 1 297 ? 3.754 -2.697 18.099 1.00 93.44 297 TYR A O 1
ATOM 2320 N N . LEU A 1 298 ? 4.319 -4.599 19.151 1.00 91.50 298 LEU A N 1
ATOM 2321 C CA . LEU A 1 298 ? 5.505 -4.889 18.339 1.00 91.50 298 LEU A CA 1
ATOM 2322 C C . LEU A 1 298 ? 5.129 -5.867 17.229 1.00 91.50 298 LEU A C 1
ATOM 2324 O O . LEU A 1 298 ? 4.447 -6.854 17.508 1.00 91.50 298 LEU A O 1
ATOM 2328 N N . ARG A 1 299 ? 5.590 -5.613 16.004 1.00 89.06 299 ARG A N 1
ATOM 2329 C CA . ARG A 1 299 ? 5.379 -6.527 14.879 1.00 89.06 299 ARG A CA 1
ATOM 2330 C C . ARG A 1 299 ? 5.917 -7.939 15.167 1.00 89.06 299 ARG A C 1
ATOM 2332 O O . ARG A 1 299 ? 6.890 -8.102 15.906 1.00 89.06 299 ARG A O 1
ATOM 2339 N N . GLY A 1 300 ? 5.302 -8.954 14.565 1.00 87.38 300 GLY A N 1
ATOM 2340 C CA . GLY A 1 300 ? 5.658 -10.361 14.745 1.00 87.38 300 GLY A CA 1
ATOM 2341 C C . GLY A 1 300 ? 5.103 -10.917 16.054 1.00 87.38 300 GLY A C 1
ATOM 2342 O O . GLY A 1 300 ? 5.839 -11.485 16.866 1.00 87.38 300 GLY A O 1
ATOM 2343 N N . LEU A 1 301 ? 3.805 -10.719 16.294 1.00 85.19 301 LEU A N 1
ATOM 2344 C CA . LEU A 1 301 ? 3.113 -11.203 17.491 1.00 85.19 301 LEU A CA 1
ATOM 2345 C C . LEU A 1 301 ? 3.035 -12.731 17.538 1.00 85.19 301 LEU A C 1
ATOM 2347 O O . LEU A 1 301 ? 2.995 -13.312 18.626 1.00 85.19 301 LEU A O 1
ATOM 2351 N N . ASP A 1 302 ? 3.016 -13.378 16.373 1.00 81.94 302 ASP A N 1
ATOM 2352 C CA . ASP A 1 302 ? 2.932 -14.831 16.236 1.00 81.94 302 ASP A CA 1
ATOM 2353 C C . ASP A 1 302 ? 4.224 -15.567 16.634 1.00 81.94 302 ASP A C 1
ATOM 2355 O O . ASP A 1 302 ? 4.184 -16.767 16.920 1.00 81.94 302 ASP A O 1
ATOM 2359 N N . GLY A 1 303 ? 5.351 -14.851 16.699 1.00 80.25 303 GLY A N 1
ATOM 2360 C CA . GLY A 1 303 ? 6.663 -15.401 17.021 1.00 80.25 303 GLY A CA 1
ATOM 2361 C C . GLY A 1 303 ? 7.249 -16.311 15.941 1.00 80.25 303 GLY A C 1
ATOM 2362 O O . GLY A 1 303 ? 8.144 -17.099 16.250 1.00 80.25 303 GLY A O 1
ATOM 2363 N N . GLN A 1 304 ? 6.754 -16.257 14.699 1.00 78.31 304 GLN A N 1
ATOM 2364 C CA . GLN A 1 304 ? 7.248 -17.123 13.628 1.00 78.31 304 GLN A CA 1
ATOM 2365 C C . GLN A 1 304 ? 8.646 -16.706 13.165 1.00 78.31 304 GLN A C 1
ATOM 2367 O O . GLN A 1 304 ? 8.843 -15.716 12.460 1.00 78.31 304 GLN A O 1
ATOM 2372 N N . MET A 1 305 ? 9.635 -17.524 13.520 1.00 71.56 305 MET A N 1
ATOM 2373 C CA . MET A 1 305 ? 11.013 -17.352 13.072 1.00 71.56 305 MET A CA 1
ATOM 2374 C C . MET A 1 305 ? 11.268 -18.060 11.732 1.00 71.56 305 MET A C 1
ATOM 2376 O O . MET A 1 305 ? 10.646 -19.091 11.441 1.00 71.56 305 MET A O 1
ATOM 2380 N N . PRO A 1 306 ? 12.227 -17.572 10.927 1.00 64.38 306 PRO A N 1
ATOM 2381 C CA . PRO A 1 306 ? 12.653 -18.253 9.709 1.00 64.38 306 PRO A CA 1
ATOM 2382 C C . PRO A 1 306 ? 13.055 -19.706 9.991 1.00 64.38 306 PRO A C 1
ATOM 2384 O O . PRO A 1 306 ? 13.875 -19.968 10.869 1.00 64.38 306 PRO A O 1
ATOM 2387 N N . GLY A 1 307 ? 12.483 -20.655 9.247 1.00 58.16 307 GLY A N 1
ATOM 2388 C CA . GLY A 1 307 ? 12.781 -22.084 9.401 1.00 58.16 307 GLY A CA 1
ATOM 2389 C C . GLY A 1 307 ? 12.050 -22.791 10.548 1.00 58.16 307 GLY A C 1
ATOM 2390 O O . GLY A 1 307 ? 12.264 -23.986 10.737 1.00 58.16 307 GLY A O 1
ATOM 2391 N N . SER A 1 308 ? 11.171 -22.104 11.286 1.00 56.16 308 SER A N 1
ATOM 2392 C CA . SER A 1 308 ? 10.219 -22.786 12.165 1.00 56.16 308 SER A CA 1
ATOM 2393 C C . SER A 1 308 ? 9.107 -23.411 11.313 1.00 56.16 308 SER A C 1
ATOM 2395 O O . SER A 1 308 ? 8.327 -22.713 10.666 1.00 56.16 308 SER A O 1
ATOM 2397 N N . GLU A 1 309 ? 9.054 -24.743 11.243 1.00 43.34 309 GLU A N 1
ATOM 2398 C CA . GLU A 1 309 ? 7.848 -25.415 10.760 1.00 43.34 309 GLU A CA 1
ATOM 2399 C C . GLU A 1 309 ? 6.702 -25.054 11.711 1.00 43.34 309 GLU A C 1
ATOM 2401 O O . GLU A 1 309 ? 6.856 -25.122 12.935 1.00 43.34 309 GLU A O 1
ATOM 2406 N N . ALA A 1 310 ? 5.551 -24.660 11.157 1.00 38.22 310 ALA A N 1
ATOM 2407 C CA . ALA A 1 310 ? 4.326 -24.529 11.935 1.00 38.22 310 ALA A CA 1
ATOM 2408 C C . ALA A 1 310 ? 4.141 -25.813 12.761 1.00 38.22 310 ALA A C 1
ATOM 2410 O O . ALA A 1 310 ? 4.328 -26.898 12.202 1.00 38.22 310 ALA A O 1
ATOM 2411 N N . PRO A 1 311 ? 3.790 -25.745 14.059 1.00 36.16 311 PRO A N 1
ATOM 2412 C CA . PRO A 1 311 ? 3.598 -26.949 14.844 1.00 36.16 311 PRO A CA 1
ATOM 2413 C C . PRO A 1 311 ? 2.418 -27.719 14.251 1.00 36.16 311 PRO A C 1
ATOM 2415 O O . PRO A 1 311 ? 1.252 -27.408 14.493 1.00 36.16 311 PRO A O 1
ATOM 2418 N N . ALA A 1 312 ? 2.732 -28.729 13.442 1.00 31.69 312 ALA A N 1
ATOM 2419 C CA . ALA A 1 312 ? 1.786 -29.738 13.035 1.00 31.69 312 ALA A CA 1
ATOM 2420 C C . ALA A 1 312 ? 1.286 -30.399 14.320 1.00 31.69 312 ALA A C 1
ATOM 2422 O O . ALA A 1 312 ? 2.050 -31.004 15.075 1.00 31.69 312 ALA A O 1
ATOM 2423 N N . GLY A 1 313 ? -0.007 -30.239 14.597 1.00 33.66 313 GLY A N 1
ATOM 2424 C CA . GLY A 1 313 ? -0.678 -31.009 15.629 1.00 33.66 313 GLY A CA 1
ATOM 2425 C C . GLY A 1 313 ? -0.406 -32.492 15.393 1.00 33.66 313 GLY A C 1
ATOM 2426 O O . GLY A 1 313 ? -0.762 -33.039 14.353 1.00 33.66 313 GLY A O 1
ATOM 2427 N N . GLY A 1 314 ? 0.260 -33.131 16.350 1.00 29.19 314 GLY A N 1
ATOM 2428 C CA . GLY A 1 314 ? 0.604 -34.542 16.246 1.00 29.19 314 GLY A CA 1
ATOM 2429 C C . GLY A 1 314 ? 1.868 -34.879 17.010 1.00 29.19 314 GLY A C 1
ATOM 2430 O O . GLY A 1 314 ? 2.934 -35.035 16.425 1.00 29.19 314 GLY A O 1
ATOM 2431 N N . SER A 1 315 ? 1.727 -35.035 18.326 1.00 32.62 315 SER A N 1
ATOM 2432 C CA . SER A 1 315 ? 2.706 -35.739 19.151 1.00 32.62 315 SER A CA 1
ATOM 2433 C C . SER A 1 315 ? 3.117 -37.052 18.474 1.00 32.62 315 SER A C 1
ATOM 2435 O O . SER A 1 315 ? 2.297 -37.955 18.301 1.00 32.62 315 SER A O 1
ATOM 2437 N N . LYS A 1 316 ? 4.394 -37.166 18.110 1.00 27.39 316 LYS A N 1
ATOM 2438 C CA . LYS A 1 316 ? 5.077 -38.454 18.006 1.00 27.39 316 LYS A CA 1
ATOM 2439 C C . LYS A 1 316 ? 6.273 -38.433 18.938 1.00 27.39 316 LYS A C 1
ATOM 2441 O O . LYS A 1 316 ? 7.387 -38.063 18.587 1.00 27.39 316 LYS A O 1
ATOM 2446 N N . THR A 1 317 ? 5.981 -38.848 20.159 1.00 30.08 317 THR A N 1
ATOM 2447 C CA . THR A 1 317 ? 6.913 -39.473 21.083 1.00 30.08 317 THR A CA 1
ATOM 2448 C C . THR A 1 317 ? 7.742 -40.546 20.371 1.00 30.08 317 THR A C 1
ATOM 2450 O O . THR A 1 317 ? 7.206 -41.532 19.873 1.00 30.08 317 THR A O 1
ATOM 2453 N N . SER A 1 318 ? 9.065 -40.394 20.395 1.00 27.92 318 SER A N 1
ATOM 2454 C CA . SER A 1 318 ? 9.989 -41.526 20.354 1.00 27.92 318 SER A CA 1
ATOM 2455 C C . SER A 1 318 ? 10.702 -41.570 21.696 1.00 27.92 318 SER A C 1
ATOM 2457 O O . SER A 1 318 ? 11.570 -40.749 21.983 1.00 27.92 318 SER A O 1
ATOM 2459 N N . GLY A 1 319 ? 10.264 -42.491 22.551 1.00 26.69 319 GLY A N 1
ATOM 2460 C CA . GLY A 1 319 ? 10.877 -42.738 23.847 1.00 26.69 319 GLY A CA 1
ATOM 2461 C C . GLY A 1 319 ? 12.185 -43.514 23.723 1.00 26.69 319 GLY A C 1
ATOM 2462 O O . GLY A 1 319 ? 12.336 -44.341 22.831 1.00 26.69 319 GLY A O 1
ATOM 2463 N N . ASN A 1 320 ? 13.102 -43.281 24.662 1.00 26.88 320 ASN A N 1
ATOM 2464 C CA . ASN A 1 320 ? 13.528 -44.320 25.602 1.00 26.88 320 ASN A CA 1
ATOM 2465 C C . ASN A 1 320 ? 14.448 -43.724 26.679 1.00 26.88 320 ASN A C 1
ATOM 2467 O O . ASN A 1 320 ? 15.554 -43.291 26.363 1.00 26.88 320 ASN A O 1
ATOM 2471 N N . ARG A 1 321 ? 14.020 -43.769 27.945 1.00 29.58 321 ARG A N 1
ATOM 2472 C CA . ARG A 1 321 ? 14.704 -44.484 29.041 1.00 29.58 321 ARG A CA 1
ATOM 2473 C C . ARG A 1 321 ? 13.987 -44.229 30.369 1.00 29.58 321 ARG A C 1
ATOM 2475 O O . ARG A 1 321 ? 13.722 -43.094 30.746 1.00 29.58 321 ARG A O 1
ATOM 2482 N N . GLN A 1 322 ? 13.652 -45.339 31.016 1.00 32.78 322 GLN A N 1
ATOM 2483 C CA . GLN A 1 322 ? 13.187 -45.441 32.393 1.00 32.78 322 GLN A CA 1
ATOM 2484 C C . GLN A 1 322 ? 14.280 -44.951 33.349 1.00 32.78 322 GLN A C 1
ATOM 2486 O O . GLN A 1 322 ? 15.434 -45.324 33.165 1.00 32.78 322 GLN A O 1
ATOM 2491 N N . ASP A 1 323 ? 13.905 -44.208 34.390 1.00 30.77 323 ASP A N 1
ATOM 2492 C CA . ASP A 1 323 ? 14.023 -44.752 35.744 1.00 30.77 323 ASP A CA 1
ATOM 2493 C C . ASP A 1 323 ? 13.093 -44.045 36.738 1.00 30.77 323 ASP A C 1
ATOM 2495 O O . ASP A 1 323 ? 12.658 -42.912 36.527 1.00 30.77 323 ASP A O 1
ATOM 2499 N N . LYS A 1 324 ? 12.709 -44.801 37.766 1.00 33.22 324 LYS A N 1
ATOM 2500 C CA . LYS A 1 324 ? 11.676 -44.496 38.760 1.00 33.22 324 LYS A CA 1
ATOM 2501 C C . LYS A 1 324 ? 12.224 -43.776 40.003 1.00 33.22 324 LYS A C 1
ATOM 2503 O O . LYS A 1 324 ? 13.390 -43.901 40.344 1.00 33.22 324 LYS A O 1
ATOM 2508 N N . ASP A 1 325 ? 11.263 -43.175 40.712 1.00 30.19 325 ASP A N 1
ATOM 2509 C CA . ASP A 1 325 ? 11.218 -42.850 42.148 1.00 30.19 325 ASP A CA 1
ATOM 2510 C C . ASP A 1 325 ? 11.832 -41.521 42.627 1.00 30.19 325 ASP A C 1
ATOM 2512 O O . ASP A 1 325 ? 13.025 -41.407 42.869 1.00 30.19 325 ASP A O 1
ATOM 2516 N N . ALA A 1 326 ? 10.966 -40.533 42.898 1.00 30.75 326 ALA A N 1
ATOM 2517 C CA . ALA A 1 326 ? 10.645 -40.091 44.265 1.00 30.75 326 ALA A CA 1
ATOM 2518 C C . ALA A 1 326 ? 9.652 -38.908 44.254 1.00 30.75 326 ALA A C 1
ATOM 2520 O O . ALA A 1 326 ? 9.779 -37.957 43.489 1.00 30.75 326 ALA A O 1
ATOM 2521 N N . LYS A 1 327 ? 8.650 -38.989 45.137 1.00 34.22 327 LYS A N 1
ATOM 2522 C CA . LYS A 1 327 ? 7.726 -37.908 45.514 1.00 34.22 327 LYS A CA 1
ATOM 2523 C C . LYS A 1 327 ? 8.500 -36.705 46.068 1.00 34.22 327 LYS A C 1
ATOM 2525 O O . LYS A 1 327 ? 9.195 -36.891 47.058 1.00 34.22 327 LYS A O 1
ATOM 2530 N N . ASP A 1 328 ? 8.211 -35.497 45.589 1.00 28.16 328 ASP A N 1
ATOM 2531 C CA . ASP A 1 328 ? 7.699 -34.447 46.476 1.00 28.16 328 ASP A CA 1
ATOM 2532 C C . ASP A 1 328 ? 6.937 -33.354 45.709 1.00 28.16 328 ASP A C 1
ATOM 2534 O O . ASP A 1 328 ? 7.155 -33.063 44.536 1.00 28.16 328 ASP A O 1
ATOM 2538 N N . SER A 1 329 ? 5.972 -32.825 46.435 1.00 33.44 329 SER A N 1
ATOM 2539 C CA . SER A 1 329 ? 5.018 -31.769 46.192 1.00 33.44 329 SER A CA 1
ATOM 2540 C C . SER A 1 329 ? 5.572 -30.478 45.574 1.00 33.44 329 SER A C 1
ATOM 2542 O O . SER A 1 329 ? 6.419 -29.784 46.119 1.00 33.44 329 SER A O 1
ATOM 2544 N N . THR A 1 330 ? 4.961 -30.073 44.464 1.00 30.42 330 THR A N 1
ATOM 2545 C CA . THR A 1 330 ? 4.384 -28.731 44.278 1.00 30.42 330 THR A CA 1
ATOM 2546 C C . THR A 1 330 ? 3.568 -28.772 42.992 1.00 30.42 330 THR A C 1
ATOM 2548 O O . THR A 1 330 ? 4.097 -28.916 41.894 1.00 30.42 330 THR A O 1
ATOM 2551 N N . LYS A 1 331 ? 2.239 -28.711 43.125 1.00 32.91 331 LYS A N 1
ATOM 2552 C CA . LYS A 1 331 ? 1.331 -28.508 41.992 1.00 32.91 331 LYS A CA 1
ATOM 2553 C C . LYS A 1 331 ? 1.605 -27.117 41.416 1.00 32.91 331 LYS A C 1
ATOM 2555 O O . LYS A 1 331 ? 0.989 -26.142 41.836 1.00 32.91 331 LYS A O 1
ATOM 2560 N N . ALA A 1 332 ? 2.533 -27.031 40.470 1.00 31.00 332 ALA A N 1
ATOM 2561 C CA . ALA A 1 332 ? 2.577 -25.928 39.531 1.00 31.00 332 ALA A CA 1
ATOM 2562 C C . ALA A 1 332 ? 1.309 -26.028 38.677 1.00 31.00 332 ALA A C 1
ATOM 2564 O O . ALA A 1 332 ? 1.116 -26.997 37.944 1.00 31.00 332 ALA A O 1
ATOM 2565 N N . SER A 1 333 ? 0.414 -25.062 38.868 1.00 31.91 333 SER A N 1
ATOM 2566 C CA . SER A 1 333 ? -0.760 -24.817 38.035 1.00 31.91 333 SER A CA 1
ATOM 2567 C C . SER A 1 333 ? -0.383 -24.920 36.554 1.00 31.91 333 SER A C 1
ATOM 2569 O O . SER A 1 333 ? 0.343 -24.079 36.029 1.00 31.91 333 SER A O 1
ATOM 2571 N N . SER A 1 334 ? -0.836 -25.984 35.897 1.00 38.88 334 SER A N 1
ATOM 2572 C CA . SER A 1 334 ? -0.549 -26.294 34.496 1.00 38.88 334 SER A CA 1
ATOM 2573 C C . SER A 1 334 ? -1.676 -25.855 33.555 1.00 38.88 334 SER A C 1
ATOM 2575 O O . SER A 1 334 ? -1.889 -26.507 32.538 1.00 38.88 334 SER A O 1
ATOM 2577 N N . ASP A 1 335 ? -2.398 -24.779 33.884 1.00 36.19 335 ASP A N 1
ATOM 2578 C CA . ASP A 1 335 ? -3.615 -24.368 33.159 1.00 36.19 335 ASP A CA 1
ATOM 2579 C C . ASP A 1 335 ? -3.490 -23.067 32.351 1.00 36.19 335 ASP A C 1
ATOM 2581 O O . ASP A 1 335 ? -4.471 -22.610 31.768 1.00 36.19 335 ASP A O 1
ATOM 2585 N N . ALA A 1 336 ? -2.294 -22.486 32.216 1.00 38.38 336 ALA A N 1
ATOM 2586 C CA . ALA A 1 336 ? -2.079 -21.517 31.143 1.00 38.38 336 ALA A CA 1
ATOM 2587 C C . ALA A 1 336 ? -1.956 -22.300 29.830 1.00 38.38 336 ALA A C 1
ATOM 2589 O O . ALA A 1 336 ? -0.992 -23.056 29.645 1.00 38.38 336 ALA A O 1
ATOM 2590 N N . LYS A 1 337 ? -2.924 -22.137 28.915 1.00 47.41 337 LYS A N 1
ATOM 2591 C CA . LYS A 1 337 ? -2.778 -22.600 27.525 1.00 47.41 337 LYS A CA 1
ATOM 2592 C C . LYS A 1 337 ? -1.374 -22.200 27.043 1.00 47.41 337 LYS A C 1
ATOM 2594 O O . LYS A 1 337 ? -0.946 -21.090 27.349 1.00 47.41 337 LYS A O 1
ATOM 2599 N N . PRO A 1 338 ? -0.645 -23.034 26.279 1.00 47.53 338 PRO A N 1
ATOM 2600 C CA . PRO A 1 338 ? 0.696 -22.688 25.789 1.00 47.53 338 PRO A CA 1
ATOM 2601 C C . PRO A 1 338 ? 0.784 -21.308 25.102 1.00 47.53 338 PRO A C 1
ATOM 2603 O O . PRO A 1 338 ? 1.849 -20.706 25.085 1.00 47.53 338 PRO A O 1
ATOM 2606 N N . GLN A 1 339 ? -0.350 -20.801 24.603 1.00 53.19 339 GLN A N 1
ATOM 2607 C CA . GLN A 1 339 ? -0.569 -19.465 24.036 1.00 53.19 339 GLN A CA 1
ATOM 2608 C C . GLN A 1 339 ? -0.590 -18.287 25.033 1.00 53.19 339 GLN A C 1
ATOM 2610 O O . GLN A 1 339 ? -0.697 -17.157 24.586 1.00 53.19 339 GLN A O 1
ATOM 2615 N N . GLU A 1 340 ? -0.502 -18.496 26.348 1.00 55.81 340 GLU A N 1
ATOM 2616 C CA . GLU A 1 340 ? -0.609 -17.425 27.364 1.00 55.81 340 GLU A CA 1
ATOM 2617 C C . GLU A 1 340 ? 0.675 -17.218 28.181 1.00 55.81 340 GLU A C 1
ATOM 2619 O O . GLU A 1 340 ? 0.692 -16.460 29.153 1.00 55.81 340 GLU A O 1
ATOM 2624 N N . ARG A 1 341 ? 1.765 -17.902 27.818 1.00 65.81 341 ARG A N 1
ATOM 2625 C CA . ARG A 1 341 ? 3.043 -17.751 28.519 1.00 65.81 341 ARG A CA 1
ATOM 2626 C C . ARG A 1 341 ? 3.650 -16.383 28.217 1.00 65.81 341 ARG A C 1
ATOM 2628 O O . ARG A 1 341 ? 3.733 -15.989 27.062 1.00 65.81 341 ARG A O 1
ATOM 2635 N N . ALA A 1 342 ? 4.145 -15.711 29.255 1.00 71.88 342 ALA A N 1
ATOM 2636 C CA . ALA A 1 342 ? 4.953 -14.491 29.140 1.00 71.88 342 ALA A CA 1
ATOM 2637 C C . ALA A 1 342 ? 6.430 -14.789 28.790 1.00 71.88 342 ALA A C 1
ATOM 2639 O O . ALA A 1 342 ? 7.329 -14.020 29.119 1.00 71.88 342 ALA A O 1
ATOM 2640 N N . GLU A 1 343 ? 6.682 -15.949 28.184 1.00 62.22 343 GLU A N 1
ATOM 2641 C CA . GLU A 1 343 ? 7.996 -16.472 27.827 1.00 62.22 343 GLU A CA 1
ATOM 2642 C C . GLU A 1 343 ? 7.887 -17.159 26.461 1.00 62.22 343 GLU A C 1
ATOM 2644 O O . GLU A 1 343 ? 6.896 -17.839 26.182 1.00 62.22 343 GLU A O 1
ATOM 2649 N N . GLY A 1 344 ? 8.923 -17.040 25.631 1.00 68.00 344 GLY A N 1
ATOM 2650 C CA . GLY A 1 344 ? 8.971 -17.647 24.301 1.00 68.00 344 GLY A CA 1
ATOM 2651 C C . GLY A 1 344 ? 9.005 -16.614 23.178 1.00 68.00 344 GLY A C 1
ATOM 2652 O O . GLY A 1 344 ? 9.290 -15.444 23.403 1.00 68.00 344 GLY A O 1
ATOM 2653 N N . GLN A 1 345 ? 8.784 -17.085 21.951 1.00 70.56 345 GLN A N 1
ATOM 2654 C CA . GLN A 1 345 ? 8.900 -16.260 20.742 1.00 70.56 345 GLN A CA 1
ATOM 2655 C C . GLN A 1 345 ? 7.610 -15.489 20.425 1.00 70.56 345 GLN A C 1
ATOM 2657 O O . GLN A 1 345 ? 7.676 -14.420 19.830 1.00 70.56 345 GLN A O 1
ATOM 2662 N N . GLY A 1 346 ? 6.447 -16.019 20.820 1.00 77.75 346 GLY A N 1
ATOM 2663 C CA . GLY A 1 346 ? 5.154 -15.365 20.613 1.00 77.75 346 GLY A CA 1
ATOM 2664 C C . GLY A 1 346 ? 4.872 -14.298 21.670 1.00 77.75 346 GLY A C 1
ATOM 2665 O O . GLY A 1 346 ? 5.201 -14.476 22.840 1.00 77.75 346 GLY A O 1
ATOM 2666 N N . GLN A 1 347 ? 4.207 -13.216 21.268 1.00 80.88 347 GLN A N 1
ATOM 2667 C CA . GLN A 1 347 ? 3.902 -12.054 22.119 1.00 80.88 347 GLN A CA 1
ATOM 2668 C C . GLN A 1 347 ? 2.424 -12.010 22.546 1.00 80.88 347 GLN A C 1
ATOM 2670 O O . GLN A 1 347 ? 1.825 -10.948 22.740 1.00 80.88 347 GLN A O 1
ATOM 2675 N N . PHE A 1 348 ? 1.797 -13.178 22.678 1.00 85.06 348 PHE A N 1
ATOM 2676 C CA . PHE A 1 348 ? 0.372 -13.297 22.990 1.00 85.06 348 PHE A CA 1
ATOM 2677 C C . PHE A 1 348 ? 0.007 -12.756 24.384 1.00 85.06 348 PHE A C 1
ATOM 2679 O O . PHE A 1 348 ? -1.107 -12.262 24.574 1.00 85.06 348 PHE A O 1
ATOM 2686 N N . ASP A 1 349 ? 0.925 -12.791 25.357 1.00 85.94 349 ASP A N 1
ATOM 2687 C CA . ASP A 1 349 ? 0.675 -12.220 26.685 1.00 85.94 349 ASP A CA 1
ATOM 2688 C C . ASP A 1 349 ? 0.574 -10.685 26.629 1.00 85.94 349 ASP A C 1
ATOM 2690 O O . ASP A 1 349 ? -0.328 -10.109 27.244 1.00 85.94 349 ASP A O 1
ATOM 2694 N N . TYR A 1 350 ? 1.436 -10.025 25.844 1.00 89.12 350 TYR A N 1
ATOM 2695 C CA . TYR A 1 350 ? 1.338 -8.593 25.569 1.00 89.12 350 TYR A CA 1
ATOM 2696 C C . TYR A 1 350 ? 0.005 -8.254 24.917 1.00 89.12 350 TYR A C 1
ATOM 2698 O O . TYR A 1 350 ? -0.640 -7.286 25.321 1.00 89.12 350 TYR A O 1
ATOM 2706 N N . LEU A 1 351 ? -0.445 -9.077 23.968 1.00 89.50 351 LEU A N 1
ATOM 2707 C CA . LEU A 1 351 ? -1.731 -8.877 23.316 1.00 89.50 351 LEU A CA 1
ATOM 2708 C C . LEU A 1 351 ? -2.913 -9.012 24.291 1.00 89.50 351 LEU A C 1
ATOM 2710 O O . LEU A 1 351 ? -3.844 -8.208 24.252 1.00 89.50 351 LEU A O 1
ATOM 2714 N N . ARG A 1 352 ? -2.859 -9.967 25.224 1.00 89.00 352 ARG A N 1
ATOM 2715 C CA . ARG A 1 352 ? -3.862 -10.096 26.291 1.00 89.00 352 ARG A CA 1
ATOM 2716 C C . ARG A 1 352 ? -3.881 -8.859 27.192 1.00 89.00 352 ARG A C 1
ATOM 2718 O O . ARG A 1 352 ? -4.939 -8.285 27.417 1.00 89.00 352 ARG A O 1
ATOM 2725 N N . ARG A 1 353 ? -2.712 -8.401 27.657 1.00 91.69 353 ARG A N 1
ATOM 2726 C CA . ARG A 1 353 ? -2.585 -7.188 28.492 1.00 91.69 353 ARG A CA 1
ATOM 2727 C C . ARG A 1 353 ? -3.074 -5.937 27.760 1.00 91.69 353 ARG A C 1
ATOM 2729 O O . ARG A 1 353 ? -3.639 -5.039 28.380 1.00 91.69 353 ARG A O 1
ATOM 2736 N N . LEU A 1 354 ? -2.845 -5.863 26.451 1.00 94.44 354 LEU A N 1
ATOM 2737 C CA . LEU A 1 354 ? -3.375 -4.806 25.596 1.00 94.44 354 LEU A CA 1
ATOM 2738 C C . LEU A 1 354 ? -4.907 -4.828 25.589 1.00 94.44 354 LEU A C 1
ATOM 2740 O O . LEU A 1 354 ? -5.532 -3.788 25.795 1.00 94.44 354 LEU A O 1
ATOM 2744 N N . GLY A 1 355 ? -5.492 -6.016 25.422 1.00 94.69 355 GLY A N 1
ATOM 2745 C CA . GLY A 1 355 ? -6.931 -6.239 25.523 1.00 94.69 355 GLY A CA 1
ATOM 2746 C C . GLY A 1 355 ? -7.510 -5.824 26.872 1.00 94.69 355 GLY A C 1
ATOM 2747 O O . GLY A 1 355 ? -8.470 -5.055 26.897 1.00 94.69 355 GLY A O 1
ATOM 2748 N N . ASP A 1 356 ? -6.883 -6.236 27.977 1.00 95.06 356 ASP A N 1
ATOM 2749 C CA . ASP A 1 356 ? -7.300 -5.865 29.336 1.00 95.06 356 ASP A CA 1
ATOM 2750 C C . ASP A 1 356 ? -7.349 -4.335 29.507 1.00 95.06 356 ASP A C 1
ATOM 2752 O O . ASP A 1 356 ? -8.306 -3.791 30.056 1.00 95.06 356 ASP A O 1
ATOM 2756 N N . ARG A 1 357 ? -6.344 -3.613 28.990 1.00 97.12 357 ARG A N 1
ATOM 2757 C CA . ARG A 1 357 ? -6.294 -2.142 29.067 1.00 97.12 357 ARG A CA 1
ATOM 2758 C C . ARG A 1 357 ? -7.410 -1.469 28.271 1.00 97.12 357 ARG A C 1
ATOM 2760 O O . ARG A 1 357 ? -7.966 -0.476 28.737 1.00 97.12 357 ARG A O 1
ATOM 2767 N N . ILE A 1 358 ? -7.728 -1.978 27.082 1.00 97.44 358 ILE A N 1
ATOM 2768 C CA . ILE A 1 358 ? -8.816 -1.439 26.251 1.00 97.44 358 ILE A CA 1
ATOM 2769 C C . ILE A 1 358 ? -10.175 -1.739 26.897 1.00 97.44 358 ILE A C 1
ATOM 2771 O O . ILE A 1 358 ? -11.042 -0.868 26.934 1.00 97.44 358 ILE A O 1
ATOM 2775 N N . GLN A 1 359 ? -10.350 -2.931 27.469 1.00 97.50 359 GLN A N 1
ATOM 2776 C CA . GLN A 1 359 ? -11.565 -3.301 28.195 1.00 97.50 359 GLN A CA 1
ATOM 2777 C C . GLN A 1 359 ? -11.765 -2.455 29.460 1.00 97.50 359 GLN A C 1
ATOM 2779 O O . GLN A 1 359 ? -12.886 -2.036 29.761 1.00 97.50 359 GLN A O 1
ATOM 2784 N N . GLN A 1 360 ? -10.683 -2.177 30.191 1.00 97.75 360 GLN A N 1
ATOM 2785 C CA . GLN A 1 360 ? -10.721 -1.283 31.344 1.00 97.75 360 GLN A CA 1
ATOM 2786 C C . GLN A 1 360 ? -11.137 0.131 30.926 1.00 97.75 360 GLN A C 1
ATOM 2788 O O . GLN A 1 360 ? -12.031 0.706 31.540 1.00 97.75 360 GLN A O 1
ATOM 2793 N N . LEU A 1 361 ? -10.563 0.657 29.839 1.00 97.56 361 LEU A N 1
ATOM 2794 C CA . LEU A 1 361 ? -10.966 1.944 29.275 1.00 97.56 361 LEU A CA 1
ATOM 2795 C C . LEU A 1 361 ? -12.460 1.967 28.900 1.00 97.56 361 LEU A C 1
ATOM 2797 O O . LEU A 1 361 ? -13.157 2.905 29.279 1.00 97.56 361 LEU A O 1
ATOM 2801 N N . ASP A 1 362 ? -12.969 0.949 28.195 1.00 97.81 362 ASP A N 1
ATOM 2802 C CA . ASP A 1 362 ? -14.399 0.845 27.853 1.00 97.81 362 ASP 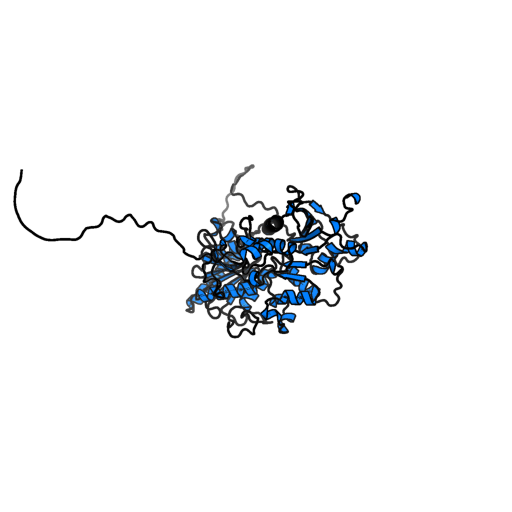A CA 1
ATOM 2803 C C . ASP A 1 362 ? -15.284 0.870 29.110 1.00 97.81 362 ASP A C 1
ATOM 2805 O O . ASP A 1 362 ? -16.258 1.624 29.175 1.00 97.81 362 ASP A O 1
ATOM 2809 N N . SER A 1 363 ? -14.898 0.112 30.139 1.00 97.38 363 SER A N 1
ATOM 2810 C CA . SER A 1 363 ? -15.619 0.040 31.413 1.00 97.38 363 SER A CA 1
ATOM 2811 C C . SER A 1 363 ? -15.637 1.386 32.143 1.00 97.38 363 SER A C 1
ATOM 2813 O O . SER A 1 363 ? -16.700 1.840 32.572 1.00 97.38 363 SER A O 1
ATOM 2815 N N . ASP A 1 364 ? -14.489 2.058 32.237 1.00 97.81 364 ASP A N 1
ATOM 2816 C CA . ASP A 1 364 ? -14.351 3.360 32.897 1.00 97.81 364 ASP A CA 1
ATOM 2817 C C . ASP A 1 364 ? -15.167 4.448 32.183 1.00 97.81 364 ASP A C 1
ATOM 2819 O O . ASP A 1 364 ? -15.790 5.298 32.824 1.00 97.81 364 ASP A O 1
ATOM 2823 N N . LEU A 1 365 ? -15.192 4.426 30.848 1.00 96.94 365 LEU A N 1
ATOM 2824 C CA . LEU A 1 365 ? -15.990 5.348 30.040 1.00 96.94 365 LEU A CA 1
ATOM 2825 C C . LEU A 1 365 ? -17.493 5.133 30.255 1.00 96.94 365 LEU A C 1
ATOM 2827 O O . LEU A 1 365 ? -18.230 6.107 30.434 1.00 96.94 365 LEU A O 1
ATOM 2831 N N . ARG A 1 366 ? -17.949 3.875 30.304 1.00 96.25 366 ARG A N 1
ATOM 2832 C CA . ARG A 1 366 ? -19.353 3.539 30.599 1.00 96.25 366 ARG A CA 1
ATOM 2833 C C . ARG A 1 366 ? -19.767 3.976 32.001 1.00 96.25 366 ARG A C 1
ATOM 2835 O O . ARG A 1 366 ? -20.849 4.533 32.167 1.00 96.25 366 ARG A O 1
ATOM 2842 N N . GLN A 1 367 ? -18.904 3.792 33.001 1.00 97.19 367 GLN A N 1
ATOM 2843 C CA . GLN A 1 367 ? -19.162 4.258 34.371 1.00 97.19 367 GLN A CA 1
ATOM 2844 C C . GLN A 1 367 ? -19.312 5.783 34.455 1.00 97.19 367 GLN A C 1
ATOM 2846 O O . GLN A 1 367 ? -20.090 6.284 35.263 1.00 97.19 367 GLN A O 1
ATOM 2851 N N . LYS A 1 368 ? -18.613 6.525 33.589 1.00 95.62 368 LYS A N 1
ATOM 2852 C CA . LYS A 1 368 ? -18.716 7.989 33.468 1.00 95.62 368 LYS A CA 1
ATOM 2853 C C . LYS A 1 368 ? -19.914 8.458 32.626 1.00 95.62 368 LYS A C 1
ATOM 2855 O O . LYS A 1 368 ? -20.033 9.651 32.367 1.00 95.62 368 LYS A O 1
ATOM 2860 N N . GLY A 1 369 ? -20.798 7.551 32.201 1.00 93.31 369 GLY A N 1
ATOM 2861 C CA . GLY A 1 369 ? -22.004 7.869 31.430 1.00 93.31 369 GLY A CA 1
ATOM 2862 C C . GLY A 1 369 ? -21.800 7.971 29.914 1.00 93.31 369 GLY A C 1
ATOM 2863 O O . GLY A 1 369 ? -22.720 8.386 29.213 1.00 93.31 369 GLY A O 1
ATOM 2864 N N . SER A 1 370 ? -20.626 7.593 29.395 1.00 93.31 370 SER A N 1
ATOM 2865 C CA . SER A 1 370 ? -20.377 7.478 27.951 1.00 93.31 370 SER A CA 1
ATOM 2866 C C . SER A 1 370 ? -20.835 6.112 27.407 1.00 93.31 370 SER A C 1
ATOM 2868 O O . SER A 1 370 ? -21.173 5.200 28.161 1.00 93.31 370 SER A O 1
ATOM 2870 N N . LYS A 1 371 ? -20.833 5.934 26.081 1.00 94.31 371 LYS A N 1
ATOM 2871 C CA . LYS A 1 371 ? -21.191 4.666 25.410 1.00 94.31 371 LYS A CA 1
ATOM 2872 C C . LYS A 1 371 ? -20.085 3.601 25.464 1.00 94.31 371 LYS A C 1
ATOM 2874 O O . LYS A 1 371 ? -20.311 2.472 25.020 1.00 94.31 371 LYS A O 1
ATOM 2879 N N . GLY A 1 372 ? -18.930 3.941 26.038 1.00 96.50 372 GLY A N 1
ATOM 2880 C CA . GLY A 1 372 ? -17.725 3.115 26.016 1.00 96.50 372 GLY A CA 1
ATOM 2881 C C . GLY A 1 372 ? -16.842 3.435 24.810 1.00 96.50 372 GLY A C 1
ATOM 2882 O O . GLY A 1 372 ? -16.908 4.539 24.270 1.00 96.50 372 GLY A O 1
ATOM 2883 N N . VAL A 1 373 ? -16.017 2.476 24.398 1.00 97.88 373 VAL A N 1
ATOM 2884 C CA . VAL A 1 373 ? -15.260 2.544 23.141 1.00 97.88 373 VAL A CA 1
ATOM 2885 C C . VAL A 1 373 ? -16.214 2.211 21.992 1.00 97.88 373 VAL A C 1
ATOM 2887 O O . VAL A 1 373 ? -16.771 1.117 21.936 1.00 97.88 373 VAL A O 1
ATOM 2890 N N . GLU A 1 374 ? -16.418 3.159 21.080 1.00 98.19 374 GLU A N 1
ATOM 2891 C CA . GLU A 1 374 ? -17.386 3.040 19.981 1.00 98.19 374 GLU A CA 1
ATOM 2892 C C . GLU A 1 374 ? -16.749 2.492 18.698 1.00 98.19 374 GLU A C 1
ATOM 2894 O O . GLU A 1 374 ? -17.429 1.836 17.907 1.00 98.19 374 GLU A O 1
ATOM 2899 N N . ALA A 1 375 ? -15.440 2.693 18.505 1.00 98.38 375 ALA A N 1
ATOM 2900 C CA . ALA A 1 375 ? -14.703 2.081 17.404 1.00 98.38 375 ALA A CA 1
ATOM 2901 C C . ALA A 1 375 ? -13.270 1.681 17.784 1.00 98.38 375 ALA A C 1
ATOM 2903 O O . ALA A 1 375 ? -12.619 2.326 18.608 1.00 98.38 375 ALA A O 1
ATOM 2904 N N . VAL A 1 376 ? -12.767 0.628 17.142 1.00 98.56 376 VAL A N 1
ATOM 2905 C CA . VAL A 1 376 ? -11.397 0.127 17.271 1.00 98.56 376 VAL A CA 1
ATOM 2906 C C . VAL A 1 376 ? -10.769 -0.001 15.884 1.00 98.56 376 VAL A C 1
ATOM 2908 O O . VAL A 1 376 ? -11.216 -0.796 15.057 1.00 98.56 376 VAL A O 1
ATOM 2911 N N . GLY A 1 377 ? -9.719 0.776 15.638 1.00 98.19 377 GLY A N 1
ATOM 2912 C CA . GLY A 1 377 ? -8.886 0.692 14.444 1.00 98.19 377 GLY A CA 1
ATOM 2913 C C . GLY A 1 377 ? -7.678 -0.197 14.688 1.00 98.19 377 GLY A C 1
ATOM 2914 O O . GLY A 1 377 ? -6.904 0.073 15.602 1.00 98.19 377 GLY A O 1
ATOM 2915 N N . ILE A 1 378 ? -7.494 -1.235 13.877 1.00 97.81 378 ILE A N 1
ATOM 2916 C CA . ILE A 1 378 ? -6.332 -2.129 13.952 1.00 97.81 378 ILE A CA 1
ATOM 2917 C C . ILE A 1 378 ? -5.452 -1.860 12.739 1.00 97.81 378 ILE A C 1
ATOM 2919 O O . ILE A 1 378 ? -5.868 -2.063 11.598 1.00 97.81 378 ILE A O 1
ATOM 2923 N N . LEU A 1 379 ? -4.251 -1.359 12.992 1.00 95.50 379 LEU A N 1
ATOM 2924 C CA . LEU A 1 379 ? -3.371 -0.737 12.012 1.00 95.50 379 LEU A CA 1
ATOM 2925 C C . LEU A 1 379 ? -2.015 -1.444 12.034 1.00 95.50 379 LEU A C 1
ATOM 2927 O O . LEU A 1 379 ? -1.489 -1.751 13.099 1.00 95.50 379 LEU A O 1
ATOM 2931 N N . GLY A 1 380 ? -1.427 -1.679 10.868 1.00 90.94 380 GLY A N 1
ATOM 2932 C CA . GLY A 1 380 ? -0.135 -2.356 10.772 1.00 90.94 380 GLY A CA 1
ATOM 2933 C C . GLY A 1 380 ? 0.137 -2.872 9.369 1.00 90.94 380 GLY A C 1
ATOM 2934 O O . GLY A 1 380 ? -0.764 -2.902 8.528 1.00 90.94 380 GLY A O 1
ATOM 2935 N N . SER A 1 381 ? 1.382 -3.230 9.105 1.00 88.12 381 SER A N 1
ATOM 2936 C CA . SER A 1 381 ? 1.803 -3.767 7.812 1.00 88.12 381 SER A CA 1
ATOM 2937 C C . SER A 1 381 ? 1.611 -5.283 7.755 1.00 88.12 381 SER A C 1
ATOM 2939 O O . SER A 1 381 ? 1.256 -5.816 6.706 1.00 88.12 381 SER A O 1
ATOM 2941 N N . ASP A 1 382 ? 1.755 -5.970 8.893 1.00 89.62 382 ASP A N 1
ATOM 2942 C CA . ASP A 1 382 ? 1.583 -7.418 8.988 1.00 89.62 382 ASP A CA 1
ATOM 2943 C C . ASP A 1 382 ? 0.116 -7.819 9.214 1.00 89.62 382 ASP A C 1
ATOM 2945 O O . ASP A 1 382 ? -0.519 -7.500 10.224 1.00 89.62 382 ASP A O 1
ATOM 2949 N N . LEU A 1 383 ? -0.437 -8.556 8.255 1.00 89.75 383 LEU A N 1
ATOM 2950 C CA . LEU A 1 383 ? -1.803 -9.053 8.318 1.00 89.75 383 LEU A CA 1
ATOM 2951 C C . LEU A 1 383 ? -2.008 -10.152 9.367 1.00 89.75 383 LEU A C 1
ATOM 2953 O O . LEU A 1 383 ? -3.093 -10.234 9.946 1.00 89.75 383 LEU A O 1
ATOM 2957 N N . TYR A 1 384 ? -1.009 -10.998 9.615 1.00 91.38 384 TYR A N 1
ATOM 2958 C CA . TYR A 1 384 ? -1.119 -12.045 10.629 1.00 91.38 384 TYR A CA 1
ATOM 2959 C C . TYR A 1 384 ? -1.270 -11.417 12.014 1.00 91.38 384 TYR A C 1
ATOM 2961 O O . TYR A 1 384 ? -2.166 -11.805 12.768 1.00 91.38 384 TYR A O 1
ATOM 2969 N N . ASP A 1 385 ? -0.509 -10.357 12.290 1.00 92.69 385 ASP A N 1
ATOM 2970 C CA . ASP A 1 385 ? -0.657 -9.568 13.512 1.00 92.69 385 ASP A CA 1
ATOM 2971 C C . ASP A 1 385 ? -2.043 -8.921 13.609 1.00 92.69 385 ASP A C 1
ATOM 2973 O O . ASP A 1 385 ? -2.692 -9.032 14.650 1.00 92.69 385 ASP A O 1
ATOM 2977 N N . LYS A 1 386 ? -2.557 -8.313 12.526 1.00 94.44 386 LYS A N 1
ATOM 2978 C CA . LYS A 1 386 ? -3.923 -7.747 12.510 1.00 94.44 386 LYS A CA 1
ATOM 2979 C C . LYS A 1 386 ? -4.976 -8.787 12.897 1.00 94.44 386 LYS A C 1
ATOM 2981 O O . LYS A 1 386 ? -5.875 -8.485 13.683 1.00 94.44 386 LYS A O 1
ATOM 2986 N N . LEU A 1 387 ? -4.881 -10.003 12.352 1.00 94.56 387 LEU A N 1
ATOM 2987 C CA . LEU A 1 387 ? -5.817 -11.091 12.650 1.00 94.56 387 LEU A CA 1
ATOM 2988 C C . LEU A 1 387 ? -5.719 -11.536 14.114 1.00 94.56 387 LEU A C 1
ATOM 2990 O O . LEU A 1 387 ? -6.755 -11.742 14.747 1.00 94.56 387 LEU A O 1
ATOM 2994 N N . LEU A 1 388 ? -4.507 -11.619 14.671 1.00 93.94 388 LEU A N 1
ATOM 2995 C CA . LEU A 1 388 ? -4.306 -11.917 16.089 1.00 93.94 388 LEU A CA 1
ATOM 2996 C C . LEU A 1 388 ? -4.906 -10.827 16.981 1.00 93.94 388 LEU A C 1
ATOM 2998 O O . LEU A 1 388 ? -5.657 -11.139 17.908 1.00 93.94 388 LEU A O 1
ATOM 3002 N N . VAL A 1 389 ? -4.647 -9.554 16.671 1.00 95.38 389 VAL A N 1
ATOM 3003 C CA . VAL A 1 389 ? -5.210 -8.419 17.413 1.00 95.38 389 VAL A CA 1
ATOM 3004 C C . VAL A 1 389 ? -6.737 -8.429 17.354 1.00 95.38 389 VAL A C 1
ATOM 3006 O O . VAL A 1 389 ? -7.391 -8.295 18.388 1.00 95.38 389 VAL A O 1
ATOM 3009 N N . LEU A 1 390 ? -7.322 -8.662 16.175 1.00 95.44 390 LEU A N 1
ATOM 3010 C CA . LEU A 1 390 ? -8.771 -8.811 16.010 1.00 95.44 390 LEU A CA 1
ATOM 3011 C C . LEU A 1 390 ? -9.327 -9.943 16.875 1.00 95.44 390 LEU A C 1
ATOM 3013 O O . LEU A 1 390 ? -10.314 -9.742 17.585 1.00 95.44 390 LEU A O 1
ATOM 3017 N N . GLN A 1 391 ? -8.692 -11.115 16.829 1.00 93.50 391 GLN A N 1
ATOM 3018 C CA . GLN A 1 391 ? -9.104 -12.289 17.591 1.00 93.50 391 GLN A CA 1
ATOM 3019 C C . GLN A 1 391 ? -9.090 -12.025 19.102 1.00 93.50 391 GLN A C 1
ATOM 3021 O O . GLN A 1 391 ? -9.993 -12.481 19.805 1.00 93.50 391 GLN A O 1
ATOM 3026 N N . ALA A 1 392 ? -8.101 -11.279 19.599 1.00 93.12 392 ALA A N 1
ATOM 3027 C CA . ALA A 1 392 ? -7.983 -10.951 21.015 1.00 93.12 392 ALA A CA 1
ATOM 3028 C C . ALA A 1 392 ? -8.965 -9.860 21.470 1.00 93.12 392 ALA A C 1
ATOM 3030 O O . ALA A 1 392 ? -9.524 -9.960 22.560 1.00 93.12 392 ALA A O 1
ATOM 3031 N N . LEU A 1 393 ? -9.191 -8.822 20.658 1.00 95.44 393 LEU A N 1
ATOM 3032 C CA . LEU A 1 393 ? -9.970 -7.649 21.074 1.00 95.44 393 LEU A CA 1
ATOM 3033 C C . LEU A 1 393 ? -11.477 -7.790 20.855 1.00 95.44 393 LEU A C 1
ATOM 3035 O O . LEU A 1 393 ? -12.255 -7.273 21.657 1.00 95.44 393 LEU A O 1
ATOM 3039 N N . ARG A 1 394 ? -11.913 -8.492 19.801 1.00 93.94 394 ARG A N 1
ATOM 3040 C CA . ARG A 1 394 ? -13.342 -8.640 19.462 1.00 93.94 394 ARG A CA 1
ATOM 3041 C C . ARG A 1 394 ? -14.215 -9.122 20.629 1.00 93.94 394 ARG A C 1
ATOM 3043 O O . ARG A 1 394 ? -15.268 -8.521 20.835 1.00 93.94 394 ARG A O 1
ATOM 3050 N N . PRO A 1 395 ? -13.824 -10.152 21.407 1.00 94.25 395 PRO A N 1
ATOM 3051 C CA . PRO A 1 395 ? -14.633 -10.618 22.534 1.00 94.25 395 PRO A CA 1
ATOM 3052 C C . PRO A 1 395 ? -14.694 -9.630 23.707 1.00 94.25 395 PRO A C 1
ATOM 3054 O O . PRO A 1 395 ? -15.620 -9.704 24.511 1.00 94.25 395 PRO A O 1
ATOM 3057 N N . LEU A 1 396 ? -13.710 -8.734 23.828 1.00 95.31 396 LEU A N 1
ATOM 3058 C CA . LEU A 1 396 ? -13.553 -7.846 24.984 1.00 95.31 396 LEU A CA 1
ATOM 3059 C C . LEU A 1 396 ? -14.355 -6.548 24.855 1.00 95.31 396 LEU A C 1
ATOM 3061 O O . LEU A 1 396 ? -14.794 -6.011 25.870 1.00 95.31 396 LEU A O 1
ATOM 3065 N N . VAL A 1 397 ? -14.569 -6.066 23.626 1.00 94.94 397 VAL A N 1
ATOM 3066 C CA . VAL A 1 397 ? -15.349 -4.852 23.317 1.00 94.94 397 VAL A CA 1
ATOM 3067 C C . VAL A 1 397 ? -16.386 -5.117 22.209 1.00 94.94 397 VAL A C 1
ATOM 3069 O O . VAL A 1 397 ? -16.312 -4.551 21.119 1.00 94.94 397 VAL A O 1
ATOM 3072 N N . PRO A 1 398 ? -17.392 -5.980 22.459 1.00 92.44 398 PRO A N 1
ATOM 3073 C CA . PRO A 1 398 ? -18.296 -6.492 21.421 1.00 92.44 398 PRO A CA 1
ATOM 3074 C C . PRO A 1 398 ? -19.230 -5.440 20.800 1.00 92.44 398 PRO A C 1
ATOM 3076 O O . PRO A 1 398 ? -19.798 -5.686 19.740 1.00 92.44 398 PRO A O 1
ATOM 3079 N N . ASN A 1 399 ? -19.398 -4.282 21.448 1.00 92.19 399 ASN A N 1
ATOM 3080 C CA . ASN A 1 399 ? -20.253 -3.192 20.968 1.00 92.19 399 ASN A CA 1
ATOM 3081 C C . ASN A 1 399 ? -19.513 -2.195 20.060 1.00 92.19 399 ASN A C 1
ATOM 3083 O O . ASN A 1 399 ? -20.154 -1.305 19.506 1.00 92.19 399 ASN A O 1
ATOM 3087 N N . ALA A 1 400 ? -18.187 -2.309 19.940 1.00 96.69 400 ALA A N 1
ATOM 3088 C CA . ALA A 1 400 ? -17.392 -1.406 19.121 1.00 96.69 400 ALA A CA 1
ATOM 3089 C C . ALA A 1 400 ? -17.430 -1.816 17.643 1.00 96.69 400 ALA A C 1
ATOM 3091 O O . ALA A 1 400 ? -17.394 -3.003 17.302 1.00 96.69 400 ALA A O 1
ATOM 3092 N N . LEU A 1 401 ? -17.430 -0.827 16.750 1.00 97.69 401 LEU A N 1
ATOM 3093 C CA . LEU A 1 401 ? -17.129 -1.047 15.339 1.00 97.69 401 LEU A CA 1
ATOM 3094 C C . LEU A 1 401 ? -15.637 -1.330 15.176 1.00 97.69 401 LEU A C 1
ATOM 3096 O O . LEU A 1 401 ? -14.804 -0.630 15.742 1.00 97.69 401 LEU A O 1
ATOM 3100 N N . PHE A 1 402 ? -15.281 -2.322 14.368 1.00 98.31 402 PHE A N 1
ATOM 3101 C CA . PHE A 1 402 ? -13.882 -2.600 14.055 1.00 98.31 402 PHE A CA 1
ATOM 3102 C C . PHE A 1 402 ? -13.569 -2.146 12.639 1.00 98.31 402 PHE A C 1
ATOM 3104 O O . PHE A 1 402 ? -14.343 -2.419 11.718 1.00 98.31 402 PHE A O 1
ATOM 3111 N N . PHE A 1 403 ? -12.414 -1.512 12.462 1.00 98.12 403 PHE A N 1
ATOM 3112 C CA . PHE A 1 403 ? -11.906 -1.157 11.147 1.00 98.12 403 PHE A CA 1
ATOM 3113 C C . PHE A 1 403 ? -10.409 -1.441 10.999 1.00 98.12 403 PHE A C 1
ATOM 3115 O O . PHE A 1 403 ? -9.667 -1.526 11.977 1.00 98.12 403 PHE A O 1
ATOM 3122 N N . THR A 1 404 ? -9.963 -1.598 9.758 1.00 97.88 404 THR A N 1
ATOM 3123 C CA . THR A 1 404 ? -8.552 -1.744 9.393 1.00 97.88 404 THR A CA 1
ATOM 3124 C C . THR A 1 404 ? -8.295 -1.173 7.997 1.00 97.88 404 THR A C 1
ATOM 3126 O O . THR A 1 404 ? -9.215 -0.708 7.317 1.00 97.88 404 THR A O 1
ATOM 3129 N N . THR A 1 405 ? -7.036 -1.205 7.579 1.00 96.50 405 THR A N 1
ATOM 3130 C CA . THR A 1 405 ? -6.585 -0.851 6.235 1.00 96.50 405 THR A CA 1
ATOM 3131 C C . THR A 1 405 ? -6.163 -2.092 5.457 1.00 96.50 405 THR A C 1
ATOM 3133 O O . THR A 1 405 ? -5.755 -3.095 6.050 1.00 96.50 405 THR A O 1
ATOM 3136 N N . ASP A 1 406 ? -6.208 -1.976 4.132 1.00 95.31 406 ASP A N 1
ATOM 3137 C CA . ASP A 1 406 ? -5.701 -2.937 3.150 1.00 95.31 406 ASP A CA 1
ATOM 3138 C C . ASP A 1 406 ? -6.468 -4.262 3.103 1.00 95.31 406 ASP A C 1
ATOM 3140 O O . ASP A 1 406 ? -6.326 -5.137 3.956 1.00 95.31 406 ASP A O 1
ATOM 3144 N N . LEU A 1 407 ? -7.301 -4.417 2.068 1.00 96.19 407 LEU A N 1
ATOM 3145 C CA . LEU A 1 407 ? -8.113 -5.613 1.894 1.00 96.19 407 LEU A CA 1
ATOM 3146 C C . LEU A 1 407 ? -7.245 -6.814 1.519 1.00 96.19 407 LEU A C 1
ATOM 3148 O O . LEU A 1 407 ? -6.457 -6.763 0.572 1.00 96.19 407 LEU A O 1
ATOM 3152 N N . ASP A 1 408 ? -7.474 -7.923 2.220 1.00 95.94 408 ASP A N 1
ATOM 3153 C CA . ASP A 1 408 ? -6.812 -9.197 1.974 1.00 95.94 408 ASP A CA 1
ATOM 3154 C C . ASP A 1 408 ? -7.795 -10.370 2.028 1.00 95.94 408 ASP A C 1
ATOM 3156 O O . ASP A 1 408 ? -8.728 -10.405 2.829 1.00 95.94 408 ASP A O 1
ATOM 3160 N N . ALA A 1 409 ? -7.571 -11.380 1.199 1.00 94.44 409 ALA A N 1
ATOM 3161 C CA . ALA A 1 409 ? -8.375 -12.588 1.161 1.00 94.44 409 ALA A CA 1
ATOM 3162 C C . ALA A 1 409 ? -8.359 -13.356 2.495 1.00 94.44 409 ALA A C 1
ATOM 3164 O O . ALA A 1 409 ? -9.336 -14.039 2.802 1.00 94.44 409 ALA A O 1
ATOM 3165 N N . LEU A 1 410 ? -7.309 -13.237 3.320 1.00 92.88 410 LEU A N 1
ATOM 3166 C CA . LEU A 1 410 ? -7.268 -13.901 4.627 1.00 92.88 410 LEU A CA 1
ATOM 3167 C C . LEU A 1 410 ? -8.309 -13.352 5.607 1.00 92.88 410 LEU A C 1
ATOM 3169 O O . LEU A 1 410 ? -8.809 -14.133 6.417 1.00 92.88 410 LEU A O 1
ATOM 3173 N N . VAL A 1 411 ? -8.725 -12.078 5.508 1.00 93.94 411 VAL A N 1
ATOM 3174 C CA . VAL A 1 411 ? -9.830 -11.584 6.355 1.00 93.94 411 VAL A CA 1
ATOM 3175 C C . VAL A 1 411 ? -11.174 -12.218 5.975 1.00 93.94 411 VAL A C 1
ATOM 3177 O O . VAL A 1 411 ? -12.100 -12.233 6.785 1.00 93.94 411 VAL A O 1
ATOM 3180 N N . LEU A 1 412 ? -11.273 -12.781 4.766 1.00 92.19 412 LEU A N 1
ATOM 3181 C CA . LEU A 1 412 ? -12.454 -13.471 4.238 1.00 92.19 412 LEU A CA 1
ATOM 3182 C C . LEU A 1 412 ? -12.408 -14.990 4.456 1.00 92.19 412 LEU A C 1
ATOM 3184 O O . LEU A 1 412 ? -13.395 -15.679 4.193 1.00 92.19 412 LEU A O 1
ATOM 3188 N N . HIS A 1 413 ? -11.279 -15.530 4.921 1.00 91.12 413 HIS A N 1
ATOM 3189 C CA . HIS A 1 413 ? -11.118 -16.965 5.106 1.00 91.12 413 HIS A CA 1
ATOM 3190 C C . HIS A 1 413 ? -12.113 -17.490 6.160 1.00 91.12 413 HIS A C 1
ATOM 3192 O O . HIS A 1 413 ? -12.213 -16.893 7.235 1.00 91.12 413 HIS A O 1
ATOM 3198 N N . PRO A 1 414 ? -12.806 -18.628 5.938 1.00 88.81 414 PRO A N 1
ATOM 3199 C CA . PRO A 1 414 ? -13.821 -19.137 6.867 1.00 88.81 414 PRO A CA 1
ATOM 3200 C C . PRO A 1 414 ? -13.352 -19.271 8.321 1.00 88.81 414 PRO A C 1
ATOM 3202 O O . PRO A 1 414 ? -14.118 -18.995 9.240 1.00 88.81 414 PRO A O 1
ATOM 3205 N N . GLY A 1 415 ? -12.084 -19.642 8.529 1.00 87.50 415 GLY A N 1
ATOM 3206 C CA . GLY A 1 415 ? -11.477 -19.732 9.863 1.00 87.50 415 GLY A CA 1
ATOM 3207 C C . GLY A 1 415 ? -11.239 -18.385 10.560 1.00 87.50 415 GLY A C 1
ATOM 3208 O O . GLY A 1 415 ? -11.126 -18.358 11.779 1.00 87.50 415 GLY A O 1
ATOM 3209 N N . ALA A 1 416 ? -11.182 -17.276 9.816 1.00 89.81 416 ALA A N 1
ATOM 3210 C CA . ALA A 1 416 ? -11.038 -15.926 10.362 1.00 89.81 416 ALA A CA 1
ATOM 3211 C C . ALA A 1 416 ? -12.393 -15.238 10.610 1.00 89.81 416 ALA A C 1
ATOM 3213 O O . ALA A 1 416 ? -12.509 -14.388 11.494 1.00 89.81 416 ALA A O 1
ATOM 3214 N N . LEU A 1 417 ? -13.450 -15.652 9.895 1.00 91.56 417 LEU A N 1
ATOM 3215 C CA . LEU A 1 417 ? -14.789 -15.043 9.964 1.00 91.56 417 LEU A CA 1
ATOM 3216 C C . LEU A 1 417 ? -15.408 -15.019 11.367 1.00 91.56 417 LEU A C 1
ATOM 3218 O O . LEU A 1 417 ? -16.320 -14.234 11.618 1.00 91.56 417 LEU A O 1
ATOM 3222 N N . THR A 1 418 ? -14.927 -15.833 12.303 1.00 89.88 418 THR A N 1
ATOM 3223 C CA . THR A 1 418 ? -15.336 -15.761 13.713 1.00 89.88 418 THR A CA 1
ATOM 3224 C C . THR A 1 418 ? -15.010 -14.420 14.375 1.00 89.88 418 THR A C 1
ATOM 3226 O O . THR A 1 418 ? -15.700 -14.039 15.314 1.00 89.88 418 THR A O 1
ATOM 3229 N N . TYR A 1 419 ? -13.993 -13.700 13.893 1.00 91.94 419 TYR A N 1
ATOM 3230 C CA . TYR A 1 419 ? -13.551 -12.410 14.438 1.00 91.94 419 TYR A CA 1
ATOM 3231 C C . TYR A 1 419 ? -13.376 -11.315 13.367 1.00 91.94 419 TYR A C 1
ATOM 3233 O O . TYR A 1 419 ? -13.195 -10.149 13.715 1.00 91.94 419 TYR A O 1
ATOM 3241 N N . THR A 1 420 ? -13.488 -11.635 12.072 1.00 95.38 420 THR A N 1
ATOM 3242 C CA . THR A 1 420 ? -13.423 -10.638 10.983 1.00 95.38 420 THR A CA 1
ATOM 3243 C C . THR A 1 420 ? -14.787 -10.199 10.448 1.00 95.38 420 THR A C 1
ATOM 3245 O O . THR A 1 420 ? -14.848 -9.205 9.738 1.00 95.38 420 THR A O 1
ATOM 3248 N N . ARG A 1 421 ? -15.903 -10.860 10.788 1.00 93.56 421 ARG A N 1
ATOM 3249 C CA . ARG A 1 421 ? -17.248 -10.436 10.339 1.00 93.56 421 ARG A CA 1
ATOM 3250 C C . ARG A 1 421 ? -17.591 -9.009 10.771 1.00 93.56 421 ARG A C 1
ATOM 3252 O O . ARG A 1 421 ? -17.333 -8.622 11.907 1.00 93.56 421 ARG A O 1
ATOM 3259 N N . ASN A 1 422 ? -18.207 -8.239 9.876 1.00 94.19 422 ASN A N 1
ATOM 3260 C CA . ASN A 1 422 ? -18.517 -6.814 10.054 1.00 94.19 422 ASN A CA 1
ATOM 3261 C C . ASN A 1 422 ? -17.278 -5.930 10.292 1.00 94.19 422 ASN A C 1
ATOM 3263 O O . ASN A 1 422 ? -17.390 -4.845 10.855 1.00 94.19 422 ASN A O 1
ATOM 3267 N N . LEU A 1 423 ? -16.081 -6.403 9.926 1.00 97.25 423 LEU A N 1
ATOM 3268 C CA . LEU A 1 423 ? -14.884 -5.568 9.887 1.00 97.25 423 LEU A CA 1
ATOM 3269 C C . LEU A 1 423 ? -14.991 -4.604 8.706 1.00 97.25 423 LEU A C 1
ATOM 3271 O O . LEU A 1 423 ? -15.185 -5.048 7.572 1.00 97.25 423 LEU A O 1
ATOM 3275 N N . LEU A 1 424 ? -14.827 -3.313 8.977 1.00 97.62 424 LEU A N 1
ATOM 3276 C CA . LEU A 1 424 ? -14.682 -2.292 7.947 1.00 97.62 424 LEU A CA 1
ATOM 3277 C C . LEU A 1 424 ? -13.237 -2.272 7.456 1.00 97.62 424 LEU A C 1
ATOM 3279 O O . LEU A 1 424 ? -12.301 -2.284 8.251 1.00 97.62 424 LEU A O 1
ATOM 3283 N N . VAL A 1 425 ? -13.037 -2.238 6.148 1.00 97.44 425 VAL A N 1
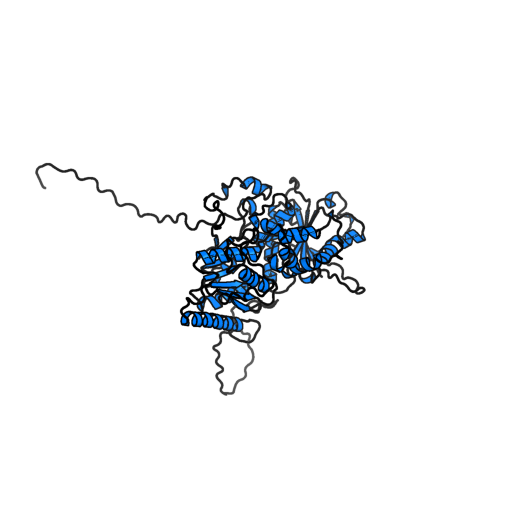ATOM 3284 C CA . VAL A 1 425 ? -11.705 -2.223 5.548 1.00 97.44 425 VAL A CA 1
ATOM 3285 C C . VAL A 1 425 ? -11.630 -1.078 4.557 1.00 97.44 425 VAL A C 1
ATOM 3287 O O . VAL A 1 425 ? -12.312 -1.099 3.535 1.00 97.44 425 VAL A O 1
ATOM 3290 N N . ALA A 1 426 ? -10.799 -0.085 4.856 1.00 95.81 426 ALA A N 1
ATOM 3291 C CA . ALA A 1 426 ? -10.421 0.930 3.884 1.00 95.81 426 ALA A CA 1
ATOM 3292 C C . ALA A 1 426 ? -9.255 0.410 3.056 1.00 95.81 426 ALA A C 1
ATOM 3294 O O . ALA A 1 426 ? -8.251 -0.038 3.605 1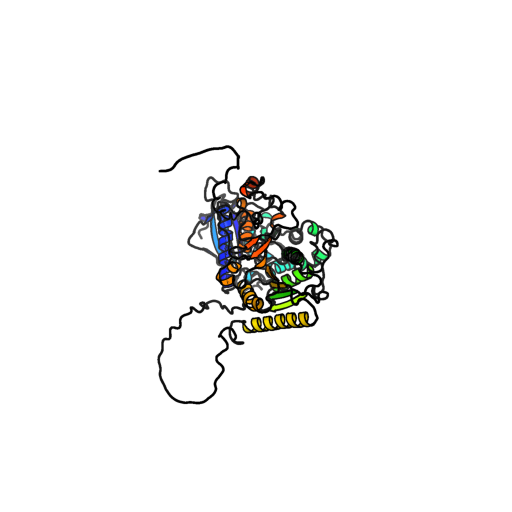.00 95.81 426 ALA A O 1
ATOM 3295 N N . SER A 1 427 ? -9.355 0.448 1.737 1.00 94.94 427 SER A N 1
ATOM 3296 C CA . SER A 1 427 ? -8.270 -0.042 0.899 1.00 94.94 427 SER A CA 1
ATOM 3297 C C . SER A 1 427 ? -8.164 0.726 -0.398 1.00 94.94 427 SER A C 1
ATOM 3299 O O . SER A 1 427 ? -9.175 1.121 -0.973 1.00 94.94 427 SER A O 1
ATOM 3301 N N . SER A 1 428 ? -6.935 0.892 -0.889 1.00 92.81 428 SER A N 1
ATOM 3302 C CA . SER A 1 428 ? -6.711 1.471 -2.210 1.00 92.81 428 SER A CA 1
ATOM 3303 C C . SER A 1 428 ? -7.404 0.666 -3.300 1.00 92.81 428 SER A C 1
ATOM 3305 O O . SER A 1 428 ? -7.924 1.269 -4.221 1.00 92.81 428 SER A O 1
ATOM 3307 N N . PHE A 1 429 ? -7.420 -0.670 -3.202 1.00 93.00 429 PHE A N 1
ATOM 3308 C CA . PHE A 1 429 ? -8.032 -1.560 -4.188 1.00 93.00 429 PHE A CA 1
ATOM 3309 C C . PHE A 1 429 ? -8.801 -2.697 -3.527 1.00 93.00 429 PHE A C 1
ATOM 3311 O O . PHE A 1 429 ? -8.489 -3.125 -2.419 1.00 93.00 429 PHE A O 1
ATOM 3318 N N . GLY A 1 430 ? -9.779 -3.231 -4.259 1.00 93.12 430 GLY A N 1
ATOM 3319 C CA . GLY A 1 430 ? -10.312 -4.555 -3.969 1.00 93.12 430 GLY A CA 1
ATOM 3320 C C . GLY A 1 430 ? -9.334 -5.660 -4.381 1.00 93.12 430 GLY A C 1
ATOM 3321 O O . GLY A 1 430 ? -8.203 -5.414 -4.806 1.00 93.12 430 GLY A O 1
ATOM 3322 N N . LEU A 1 431 ? -9.809 -6.902 -4.325 1.00 94.25 431 LEU A N 1
ATOM 3323 C CA . LEU A 1 431 ? -9.052 -8.078 -4.770 1.00 94.25 431 LEU A CA 1
ATOM 3324 C C . LEU A 1 431 ? -9.016 -8.238 -6.301 1.00 94.25 431 LEU A C 1
ATOM 3326 O O . LEU A 1 431 ? -8.441 -9.189 -6.810 1.00 94.25 431 LEU A O 1
ATOM 3330 N N . GLN A 1 432 ? -9.648 -7.338 -7.048 1.00 92.31 432 GLN A N 1
ATOM 3331 C CA . GLN A 1 432 ? -9.648 -7.330 -8.508 1.00 92.31 432 GLN A CA 1
ATOM 3332 C C . GLN A 1 432 ? -9.938 -5.918 -9.019 1.00 92.31 432 GLN A C 1
ATOM 3334 O O . GLN A 1 432 ? -10.564 -5.112 -8.322 1.00 92.31 432 GLN A O 1
ATOM 3339 N N . LEU A 1 433 ? -9.517 -5.644 -10.249 1.00 91.00 433 LEU A N 1
ATOM 3340 C CA . LEU A 1 433 ? -9.958 -4.489 -11.026 1.00 91.00 433 LEU A CA 1
ATOM 3341 C C . LEU A 1 433 ? -11.221 -4.847 -11.821 1.00 91.00 433 LEU A C 1
ATOM 3343 O O . LEU A 1 433 ? -11.648 -6.006 -11.852 1.00 91.00 433 LEU A O 1
ATOM 3347 N N . ARG A 1 434 ? -11.834 -3.857 -12.472 1.00 88.31 434 ARG A N 1
ATOM 3348 C CA . ARG A 1 434 ? -12.958 -4.111 -13.384 1.00 88.31 434 ARG A CA 1
ATOM 3349 C C . ARG A 1 434 ? -12.523 -4.984 -14.575 1.00 88.31 434 ARG A C 1
ATOM 3351 O O . ARG A 1 434 ? -11.348 -4.926 -14.954 1.00 88.31 434 ARG A O 1
ATOM 3358 N N . PRO A 1 435 ? -13.433 -5.719 -15.238 1.00 88.56 435 PRO A N 1
ATOM 3359 C CA . PRO A 1 435 ? -13.085 -6.668 -16.303 1.00 88.56 435 PRO A CA 1
ATOM 3360 C C . PRO A 1 435 ? -12.198 -6.101 -17.426 1.00 88.56 435 PRO A C 1
ATOM 3362 O O . PRO A 1 435 ? -11.238 -6.755 -17.826 1.00 88.56 435 PRO A O 1
ATOM 3365 N N . ALA A 1 436 ? -12.435 -4.860 -17.870 1.00 87.25 436 ALA A N 1
ATOM 3366 C CA . ALA A 1 436 ? -11.633 -4.208 -18.917 1.00 87.25 436 ALA A CA 1
ATOM 3367 C C . ALA A 1 436 ? -10.138 -4.051 -18.556 1.00 87.25 436 ALA A C 1
ATOM 3369 O O . ALA A 1 436 ? -9.279 -4.019 -19.440 1.00 87.25 436 ALA A O 1
ATOM 3370 N N . VAL A 1 437 ? -9.818 -3.980 -17.257 1.00 90.19 437 VAL A N 1
ATOM 3371 C CA . VAL A 1 437 ? -8.443 -3.874 -16.741 1.00 90.19 437 VAL A CA 1
ATOM 3372 C C . VAL A 1 437 ? -7.951 -5.200 -16.151 1.00 90.19 437 VAL A C 1
ATOM 3374 O O . VAL A 1 437 ? -6.764 -5.502 -16.197 1.00 90.19 437 VAL A O 1
ATOM 3377 N N . GLN A 1 438 ? -8.822 -6.034 -15.604 1.00 92.31 438 GLN A N 1
ATOM 3378 C CA . GLN A 1 438 ? -8.413 -7.326 -15.056 1.00 92.31 438 GLN A CA 1
ATOM 3379 C C . GLN A 1 438 ? -8.099 -8.342 -16.174 1.00 92.31 438 GLN A C 1
ATOM 3381 O O . GLN A 1 438 ? -7.145 -9.122 -16.074 1.00 92.31 438 GLN A O 1
ATOM 3386 N N . GLY A 1 439 ? -8.879 -8.303 -17.260 1.00 90.00 439 GLY A N 1
ATOM 3387 C CA . GLY A 1 439 ? -8.828 -9.284 -18.339 1.00 90.00 439 GLY A CA 1
ATOM 3388 C C . GLY A 1 439 ? -9.126 -10.694 -17.828 1.00 90.00 439 GLY A C 1
ATOM 3389 O O . GLY A 1 439 ? -10.041 -10.904 -17.038 1.00 90.00 439 GLY A O 1
ATOM 3390 N N . GLU A 1 440 ? -8.318 -11.659 -18.258 1.00 91.12 440 GLU A N 1
ATOM 3391 C CA . GLU A 1 440 ? -8.434 -13.074 -17.870 1.00 91.12 440 GLU A CA 1
ATOM 3392 C C . GLU A 1 440 ? -7.734 -13.400 -16.537 1.00 91.12 440 GLU A C 1
ATOM 3394 O O . GLU A 1 440 ? -7.720 -14.549 -16.094 1.00 91.12 440 GLU A O 1
ATOM 3399 N N . THR A 1 441 ? -7.117 -12.406 -15.892 1.00 94.12 441 THR A N 1
ATOM 3400 C CA . THR A 1 441 ? -6.374 -12.614 -14.645 1.00 94.12 441 THR A CA 1
ATOM 3401 C C . THR A 1 441 ? -7.350 -12.873 -13.495 1.00 94.12 441 THR A C 1
ATOM 3403 O O . THR A 1 441 ? -8.236 -12.049 -13.262 1.00 94.12 441 THR A O 1
ATOM 3406 N N . PRO A 1 442 ? -7.207 -13.958 -12.717 1.00 94.06 442 PRO A N 1
ATOM 3407 C CA . PRO A 1 442 ? -8.103 -14.209 -11.593 1.00 94.06 442 PRO A CA 1
ATOM 3408 C C . PRO A 1 442 ? -7.936 -13.150 -10.488 1.00 94.06 442 PRO A C 1
ATOM 3410 O O . PRO A 1 442 ? -6.916 -12.454 -10.448 1.00 94.06 442 PRO A O 1
ATOM 3413 N N . PRO A 1 443 ? -8.903 -13.038 -9.560 1.00 94.75 443 PRO A N 1
ATOM 3414 C CA . PRO A 1 443 ? -8.779 -12.152 -8.410 1.00 94.75 443 PRO A CA 1
ATOM 3415 C C . PRO A 1 443 ? -7.534 -12.466 -7.571 1.00 94.75 443 PRO A C 1
ATOM 3417 O O . PRO A 1 443 ? -7.157 -13.624 -7.372 1.00 94.75 443 PRO A O 1
ATOM 3420 N N . PHE A 1 444 ? -6.905 -11.416 -7.063 1.00 97.00 444 PHE A N 1
ATOM 3421 C CA . PHE A 1 444 ? -5.725 -11.465 -6.218 1.00 97.00 444 PHE A CA 1
ATOM 3422 C C . PHE A 1 444 ? -6.064 -11.742 -4.749 1.00 97.00 444 PHE A C 1
ATOM 3424 O O . PHE A 1 444 ? -7.222 -11.788 -4.336 1.00 97.00 444 PHE A O 1
ATOM 3431 N N . ARG A 1 445 ? -5.025 -11.935 -3.931 1.00 95.75 445 ARG A N 1
ATOM 3432 C CA . ARG A 1 445 ? -5.156 -12.141 -2.484 1.00 95.75 445 ARG A CA 1
ATOM 3433 C C . ARG A 1 445 ? -5.058 -10.850 -1.688 1.00 95.75 445 ARG A C 1
ATOM 3435 O O . ARG A 1 445 ? -5.526 -10.848 -0.563 1.00 95.75 445 ARG A O 1
ATOM 3442 N N . SER A 1 446 ? -4.484 -9.779 -2.231 1.00 95.88 446 SER A N 1
ATOM 3443 C CA . SER A 1 446 ? -4.365 -8.501 -1.523 1.00 95.88 446 SER A CA 1
ATOM 3444 C C . SER A 1 446 ? -4.528 -7.297 -2.444 1.00 95.88 446 SER A C 1
ATOM 3446 O O . SER A 1 446 ? -4.261 -7.377 -3.645 1.00 95.88 446 SER A O 1
ATOM 3448 N N . SER A 1 447 ? -4.902 -6.158 -1.863 1.00 95.88 447 SER A N 1
ATOM 3449 C CA . SER A 1 447 ? -4.910 -4.855 -2.541 1.00 95.88 447 SER A CA 1
ATOM 3450 C C . SER A 1 447 ? -3.544 -4.491 -3.137 1.00 95.88 447 SER A C 1
ATOM 3452 O O . SER A 1 447 ? -3.481 -3.948 -4.237 1.00 95.88 447 SER A O 1
ATOM 3454 N N . TYR A 1 448 ? -2.450 -4.848 -2.455 1.00 97.00 448 TYR A N 1
ATOM 3455 C CA . TYR A 1 448 ? -1.079 -4.641 -2.931 1.00 97.00 448 TYR A CA 1
ATOM 3456 C C . TYR A 1 448 ? -0.770 -5.430 -4.209 1.00 97.00 448 TYR A C 1
ATOM 3458 O O . TYR A 1 448 ? -0.094 -4.922 -5.099 1.00 97.00 448 TYR A O 1
ATOM 3466 N N . GLN A 1 449 ? -1.303 -6.649 -4.357 1.00 97.88 449 GLN A N 1
ATOM 3467 C CA . GLN A 1 449 ? -1.185 -7.385 -5.619 1.00 97.88 449 GLN A CA 1
ATOM 3468 C C . GLN A 1 449 ? -1.953 -6.692 -6.743 1.00 97.88 449 GLN A C 1
ATOM 3470 O O . GLN A 1 449 ? -1.431 -6.570 -7.848 1.00 97.88 449 GLN A O 1
ATOM 3475 N N . THR A 1 450 ? -3.161 -6.199 -6.461 1.00 97.25 450 THR A N 1
ATOM 3476 C CA . THR A 1 450 ? -3.942 -5.428 -7.434 1.00 97.25 450 THR A CA 1
ATOM 3477 C C . THR A 1 450 ? -3.180 -4.174 -7.887 1.00 97.25 450 THR A C 1
ATOM 3479 O O . THR A 1 450 ? -3.101 -3.903 -9.087 1.00 97.25 450 THR A O 1
ATOM 3482 N N . ALA A 1 451 ? -2.546 -3.459 -6.950 1.00 96.88 451 ALA A N 1
ATOM 3483 C CA . ALA A 1 451 ? -1.701 -2.300 -7.236 1.00 96.88 451 ALA A CA 1
ATOM 3484 C C . ALA A 1 451 ? -0.457 -2.670 -8.064 1.00 96.88 451 ALA A C 1
ATOM 3486 O O . ALA A 1 451 ? -0.164 -2.010 -9.059 1.00 96.88 451 ALA A O 1
ATOM 3487 N N . ALA A 1 452 ? 0.259 -3.741 -7.706 1.00 98.19 452 ALA A N 1
ATOM 3488 C CA . ALA A 1 452 ? 1.448 -4.201 -8.430 1.00 98.19 452 ALA A CA 1
ATOM 3489 C C . ALA A 1 452 ? 1.123 -4.655 -9.864 1.00 98.19 452 ALA A C 1
ATOM 3491 O O . ALA A 1 452 ? 1.861 -4.331 -10.799 1.00 98.19 452 ALA A O 1
ATOM 3492 N N . PHE A 1 453 ? -0.004 -5.350 -10.048 1.00 98.06 453 PHE A N 1
ATOM 3493 C CA . PHE A 1 453 ? -0.525 -5.728 -11.360 1.00 98.06 453 PHE A CA 1
ATOM 3494 C C . PHE A 1 453 ? -0.777 -4.492 -12.227 1.00 98.06 453 PHE A C 1
ATOM 3496 O O . PHE A 1 453 ? -0.241 -4.397 -13.332 1.00 98.06 453 PHE A O 1
ATOM 3503 N N . LEU A 1 454 ? -1.523 -3.510 -11.707 1.00 95.25 454 LEU A N 1
ATOM 3504 C CA . LEU A 1 454 ? -1.794 -2.256 -12.411 1.00 95.25 454 LEU A CA 1
ATOM 3505 C C . LEU A 1 454 ? -0.499 -1.495 -12.727 1.00 95.25 454 LEU A C 1
ATOM 3507 O O . LEU A 1 454 ? -0.293 -1.096 -13.869 1.00 95.25 454 LEU A O 1
ATOM 3511 N N . ALA A 1 455 ? 0.407 -1.377 -11.753 1.00 96.38 455 ALA A N 1
ATOM 3512 C CA . ALA A 1 455 ? 1.708 -0.732 -11.909 1.00 96.38 455 ALA A CA 1
ATOM 3513 C C . ALA A 1 455 ? 2.549 -1.372 -13.017 1.00 96.38 455 ALA A C 1
ATOM 3515 O O . ALA A 1 455 ? 3.161 -0.655 -13.802 1.00 96.38 455 ALA A O 1
ATOM 3516 N N . THR A 1 456 ? 2.545 -2.702 -13.135 1.00 97.81 456 THR A N 1
ATOM 3517 C CA . THR A 1 456 ? 3.237 -3.399 -14.230 1.00 97.81 456 THR A CA 1
ATOM 3518 C C . THR A 1 456 ? 2.640 -3.041 -15.587 1.00 97.81 456 THR A C 1
ATOM 3520 O O . THR A 1 456 ? 3.378 -2.694 -16.511 1.00 97.81 456 THR A O 1
ATOM 3523 N N . ARG A 1 457 ? 1.307 -3.079 -15.710 1.00 94.94 457 ARG A N 1
ATOM 3524 C CA . ARG A 1 457 ? 0.624 -2.747 -16.968 1.00 94.94 457 ARG A CA 1
ATOM 3525 C C . ARG A 1 457 ? 0.895 -1.299 -17.388 1.00 94.94 457 ARG A C 1
ATOM 3527 O O . ARG A 1 457 ? 1.256 -1.037 -18.536 1.00 94.94 457 ARG A O 1
ATOM 3534 N N . THR A 1 458 ? 0.813 -0.367 -16.443 1.00 93.75 458 THR A N 1
ATOM 3535 C CA . THR A 1 458 ? 1.132 1.047 -16.664 1.00 93.75 458 THR A CA 1
ATOM 3536 C C . THR A 1 458 ? 2.611 1.263 -16.974 1.00 93.75 458 THR A C 1
ATOM 3538 O O . THR A 1 458 ? 2.928 2.028 -17.876 1.00 93.75 458 THR A O 1
ATOM 3541 N N . ALA A 1 459 ? 3.541 0.572 -16.312 1.00 94.38 459 ALA A N 1
ATOM 3542 C CA . ALA A 1 459 ? 4.972 0.715 -16.591 1.00 94.38 459 ALA A CA 1
ATOM 3543 C C . ALA A 1 459 ? 5.322 0.364 -18.050 1.00 94.38 459 ALA A C 1
ATOM 3545 O O . ALA A 1 459 ? 6.186 1.020 -18.648 1.00 94.38 459 ALA A O 1
ATOM 3546 N N . ILE A 1 460 ? 4.611 -0.616 -18.624 1.00 93.75 460 ILE A N 1
ATOM 3547 C CA . ILE A 1 460 ? 4.747 -1.061 -20.018 1.00 93.75 460 ILE A CA 1
ATOM 3548 C C . ILE A 1 460 ? 4.102 -0.073 -20.998 1.00 93.75 460 ILE A C 1
ATOM 3550 O O . ILE A 1 460 ? 4.712 0.261 -22.013 1.00 93.75 460 ILE A O 1
ATOM 3554 N N . ARG A 1 461 ? 2.887 0.411 -20.714 1.00 90.00 461 ARG A N 1
ATOM 3555 C CA . ARG A 1 461 ? 2.166 1.349 -21.601 1.00 90.00 461 ARG A CA 1
ATOM 3556 C C . ARG A 1 461 ? 2.650 2.798 -21.483 1.00 90.00 461 ARG A C 1
ATOM 3558 O O . ARG A 1 461 ? 2.522 3.572 -22.427 1.00 90.00 461 ARG A O 1
ATOM 3565 N N . GLY A 1 462 ? 3.248 3.147 -20.349 1.00 87.12 462 GLY A N 1
ATOM 3566 C CA . GLY A 1 462 ? 3.518 4.516 -19.927 1.00 87.12 462 GLY A CA 1
ATOM 3567 C C . GLY A 1 462 ? 2.346 5.137 -19.159 1.00 87.12 462 GLY A C 1
ATOM 3568 O O . GLY A 1 462 ? 1.251 4.590 -19.089 1.00 87.12 462 GLY A O 1
ATOM 3569 N N . MET A 1 463 ? 2.597 6.313 -18.582 1.00 82.69 463 MET A N 1
ATOM 3570 C CA . MET A 1 463 ? 1.600 7.098 -17.836 1.00 82.69 463 MET A CA 1
ATOM 3571 C C . MET A 1 463 ? 0.666 7.924 -18.734 1.00 82.69 463 MET A C 1
ATOM 3573 O O . MET A 1 463 ? -0.251 8.572 -18.235 1.00 82.69 463 MET A O 1
ATOM 3577 N N . ALA A 1 464 ? 0.905 7.953 -20.049 1.00 70.88 464 ALA A N 1
ATOM 3578 C CA . ALA A 1 464 ? 0.041 8.666 -20.981 1.00 70.88 464 ALA A CA 1
ATOM 3579 C C . ALA A 1 464 ? -1.362 8.040 -20.951 1.00 70.88 464 ALA A C 1
ATOM 3581 O O . ALA A 1 464 ? -1.501 6.850 -21.214 1.00 70.88 464 ALA A O 1
ATOM 3582 N N . GLY A 1 465 ? -2.369 8.835 -20.580 1.00 60.78 465 GLY A N 1
ATOM 3583 C CA . GLY A 1 465 ? -3.753 8.372 -20.460 1.00 60.78 465 GLY A CA 1
ATOM 3584 C C . GLY A 1 465 ? -4.113 7.709 -19.121 1.00 60.78 465 GLY A C 1
ATOM 3585 O O . GLY A 1 465 ? -5.278 7.377 -18.911 1.00 60.78 465 GLY A O 1
ATOM 3586 N N . ALA A 1 466 ? -3.165 7.562 -18.185 1.00 67.69 466 ALA A N 1
ATOM 3587 C CA . ALA A 1 466 ? -3.455 7.031 -16.853 1.00 67.69 466 ALA A CA 1
ATOM 3588 C C . ALA A 1 466 ? -4.405 7.976 -16.078 1.00 67.69 466 ALA A C 1
ATOM 3590 O O . ALA A 1 466 ? -4.099 9.163 -15.922 1.00 67.69 466 ALA A O 1
ATOM 3591 N N . PRO A 1 467 ? -5.556 7.488 -15.584 1.00 62.31 467 PRO A N 1
ATOM 3592 C CA . PRO A 1 467 ? -6.561 8.337 -14.958 1.00 62.31 467 PRO A CA 1
ATOM 3593 C C . PRO A 1 467 ? -6.199 8.686 -13.513 1.00 62.31 467 PRO A C 1
ATOM 3595 O O . PRO A 1 467 ? -5.850 7.814 -12.724 1.00 62.31 467 PRO A O 1
ATOM 3598 N N . ALA A 1 468 ? -6.406 9.943 -13.106 1.00 60.06 468 ALA A N 1
ATOM 3599 C CA . ALA A 1 468 ? -6.220 10.371 -11.712 1.00 60.06 468 ALA A CA 1
ATOM 3600 C C . ALA A 1 468 ? -7.124 9.609 -10.712 1.00 60.06 468 ALA A C 1
ATOM 3602 O O . ALA A 1 468 ? -6.824 9.519 -9.524 1.00 60.06 468 ALA A O 1
ATOM 3603 N N . ALA A 1 469 ? -8.235 9.032 -11.183 1.00 61.88 469 ALA A N 1
ATOM 3604 C CA . ALA A 1 469 ? -9.254 8.392 -10.354 1.00 61.88 469 ALA A CA 1
ATOM 3605 C C . ALA A 1 469 ? -8.832 7.054 -9.715 1.00 61.88 469 ALA A C 1
ATOM 3607 O O . ALA A 1 469 ? -9.494 6.604 -8.781 1.00 61.88 469 ALA A O 1
ATOM 3608 N N . TRP A 1 470 ? -7.741 6.430 -10.168 1.00 73.56 470 TRP A N 1
ATOM 3609 C CA . TRP A 1 470 ? -7.288 5.126 -9.668 1.00 73.56 470 TRP A CA 1
ATOM 3610 C C . TRP A 1 470 ? -6.719 5.122 -8.238 1.00 73.56 470 TRP A C 1
ATOM 3612 O O . TRP A 1 470 ? -6.497 4.050 -7.684 1.00 73.56 470 TRP A O 1
ATOM 3622 N N . LEU A 1 471 ? -6.491 6.298 -7.638 1.00 78.25 471 LEU A N 1
ATOM 3623 C CA . LEU A 1 471 ? -6.009 6.443 -6.258 1.00 78.25 471 LEU A CA 1
ATOM 3624 C C . LEU A 1 471 ? -7.148 6.674 -5.261 1.00 78.25 471 LEU A C 1
ATOM 3626 O O . LEU A 1 471 ? -6.886 6.864 -4.077 1.00 78.25 471 LEU A O 1
ATOM 3630 N N . LYS A 1 472 ? -8.411 6.666 -5.713 1.00 83.31 472 LYS A N 1
ATOM 3631 C CA . LYS A 1 472 ? -9.571 6.828 -4.831 1.00 83.31 472 LYS A CA 1
ATOM 3632 C C . LYS A 1 472 ? -9.790 5.549 -4.015 1.00 83.31 472 LYS A C 1
ATOM 3634 O O . LYS A 1 472 ? -10.159 4.528 -4.599 1.00 83.31 472 LYS A O 1
ATOM 3639 N N . PRO A 1 473 ? -9.640 5.593 -2.679 1.00 88.00 473 PRO A N 1
ATOM 3640 C CA . PRO A 1 473 ? -9.871 4.428 -1.841 1.00 88.00 473 PRO A CA 1
ATOM 3641 C C . PRO A 1 473 ? -11.300 3.909 -1.917 1.00 88.00 473 PRO A C 1
ATOM 3643 O O . PRO A 1 473 ? -12.251 4.647 -2.186 1.00 88.00 473 PRO A O 1
ATOM 3646 N N . ARG A 1 474 ? -11.453 2.634 -1.572 1.00 88.38 474 ARG A N 1
ATOM 3647 C CA . ARG A 1 474 ? -12.733 1.959 -1.392 1.00 88.38 474 ARG A CA 1
ATOM 3648 C C . ARG A 1 474 ? -12.905 1.530 0.050 1.00 88.38 474 ARG A C 1
ATOM 3650 O O . ARG A 1 474 ? -11.945 1.169 0.729 1.00 88.38 474 ARG A O 1
ATOM 3657 N N . MET A 1 475 ? -14.157 1.539 0.484 1.00 91.75 475 MET A N 1
ATOM 3658 C CA . MET A 1 475 ? -14.559 0.967 1.756 1.00 91.75 475 MET A CA 1
ATOM 3659 C C . MET A 1 475 ? -15.235 -0.377 1.513 1.00 91.75 475 MET A C 1
ATOM 3661 O O . MET A 1 475 ? -16.067 -0.516 0.613 1.00 91.75 475 MET A O 1
ATOM 3665 N N . PHE A 1 476 ? -14.871 -1.355 2.331 1.00 94.19 476 PHE A N 1
ATOM 3666 C CA . PHE A 1 476 ? -15.433 -2.693 2.312 1.00 94.19 476 PHE A CA 1
ATOM 3667 C C . PHE A 1 476 ? -15.941 -3.081 3.695 1.00 94.19 476 PHE A C 1
ATOM 3669 O O . PHE A 1 476 ? -15.375 -2.672 4.704 1.00 94.19 476 PHE A O 1
ATOM 3676 N N . GLU A 1 477 ? -16.943 -3.950 3.745 1.00 95.06 477 GLU A N 1
ATOM 3677 C CA . GLU A 1 477 ? -17.308 -4.685 4.952 1.00 95.06 477 GLU A CA 1
ATOM 3678 C C . GLU A 1 477 ? -17.186 -6.186 4.725 1.00 95.06 477 GLU A C 1
ATOM 3680 O O . GLU A 1 477 ? -17.676 -6.737 3.735 1.00 95.06 477 GLU A O 1
ATOM 3685 N N . VAL A 1 478 ? -16.519 -6.863 5.656 1.00 94.44 478 VAL A N 1
ATOM 3686 C CA . VAL A 1 478 ? -16.374 -8.318 5.634 1.00 94.44 478 VAL A CA 1
ATOM 3687 C C . VAL A 1 478 ? -17.716 -8.966 5.977 1.00 94.44 478 VAL A C 1
ATOM 3689 O O . VAL A 1 478 ? -18.154 -8.973 7.130 1.00 94.44 478 VAL A O 1
ATOM 3692 N N . GLY A 1 479 ? -18.371 -9.524 4.960 1.00 88.31 479 GLY A N 1
ATOM 3693 C CA . GLY A 1 479 ? -19.607 -10.283 5.103 1.00 88.31 479 GLY A CA 1
ATOM 3694 C C . GLY A 1 479 ? -19.378 -11.736 5.530 1.00 88.31 479 GLY A C 1
ATOM 3695 O O . GLY A 1 479 ? -18.310 -12.134 5.987 1.00 88.31 479 GLY A O 1
ATOM 3696 N N . SER A 1 480 ? -20.405 -12.568 5.355 1.00 80.56 480 SER A N 1
ATOM 3697 C CA . SER A 1 480 ? -20.357 -14.000 5.691 1.00 80.56 480 SER A CA 1
ATOM 3698 C C . SER A 1 480 ? -19.613 -14.865 4.669 1.00 80.56 480 SER A C 1
ATOM 3700 O O . SER A 1 480 ? -19.237 -15.985 5.001 1.00 80.56 480 SER A O 1
ATOM 3702 N N . VAL A 1 481 ? -19.438 -14.372 3.438 1.00 73.38 481 VAL A N 1
ATOM 3703 C CA . VAL A 1 481 ? -18.826 -15.117 2.316 1.00 73.38 481 VAL A CA 1
ATOM 3704 C C . VAL A 1 481 ? -17.861 -14.252 1.498 1.00 73.38 481 VAL A C 1
ATOM 3706 O O . VAL A 1 481 ? -16.916 -14.764 0.911 1.00 73.38 481 VAL A O 1
ATOM 3709 N N . ARG A 1 482 ? -18.089 -12.935 1.442 1.00 81.62 482 ARG A N 1
ATOM 3710 C CA . ARG A 1 482 ? -17.303 -11.991 0.639 1.00 81.62 482 ARG A CA 1
ATOM 3711 C C . ARG A 1 482 ? -17.192 -10.637 1.329 1.00 81.62 482 ARG A C 1
ATOM 3713 O O . ARG A 1 482 ? -18.042 -10.305 2.156 1.00 81.62 482 ARG A O 1
ATOM 3720 N N . ALA A 1 483 ? -16.196 -9.852 0.934 1.00 85.19 483 ALA A N 1
ATOM 3721 C CA . ALA A 1 483 ? -16.192 -8.415 1.179 1.00 85.19 483 ALA A CA 1
ATOM 3722 C C . ALA A 1 483 ? -17.280 -7.746 0.327 1.00 85.19 483 ALA A C 1
ATOM 3724 O O . ALA A 1 483 ? -17.422 -8.060 -0.857 1.00 85.19 483 ALA A O 1
ATOM 3725 N N . VAL A 1 484 ? -18.047 -6.838 0.922 1.00 87.31 484 VAL A N 1
ATOM 3726 C CA . VAL A 1 484 ? -19.024 -5.999 0.221 1.00 87.31 484 VAL A CA 1
ATOM 3727 C C . VAL A 1 484 ? -18.437 -4.603 0.102 1.00 87.31 484 VAL A C 1
ATOM 3729 O O . VAL A 1 484 ? -18.112 -4.000 1.117 1.00 87.31 484 VAL A O 1
ATOM 3732 N N . GLN A 1 485 ? -18.279 -4.112 -1.126 1.00 85.25 485 GLN A N 1
ATOM 3733 C CA . GLN A 1 485 ? -17.814 -2.751 -1.397 1.00 85.25 485 GLN A CA 1
ATOM 3734 C C . GLN A 1 485 ? -18.965 -1.754 -1.240 1.00 85.25 485 GLN A C 1
ATOM 3736 O O . GLN A 1 485 ? -20.052 -1.991 -1.769 1.00 85.25 485 GLN A O 1
ATOM 3741 N N . PHE A 1 486 ? -18.716 -0.626 -0.579 1.00 77.94 486 PHE A N 1
ATOM 3742 C CA . PHE A 1 486 ? -19.670 0.480 -0.496 1.00 77.94 486 PHE A CA 1
ATOM 3743 C C . PHE A 1 486 ? -19.533 1.441 -1.681 1.00 77.94 486 PHE A C 1
ATOM 3745 O O . PHE A 1 486 ? -18.445 1.613 -2.237 1.00 77.94 486 PHE A O 1
ATOM 3752 N N . ALA A 1 487 ? -20.645 2.077 -2.059 1.00 62.97 487 ALA A N 1
ATOM 3753 C CA . ALA A 1 487 ? -20.631 3.210 -2.981 1.00 62.97 487 ALA A CA 1
ATOM 3754 C C . ALA A 1 487 ? -19.908 4.396 -2.325 1.00 62.97 487 ALA A C 1
ATOM 3756 O O . ALA A 1 487 ? -20.059 4.623 -1.122 1.00 62.97 487 ALA A O 1
ATOM 3757 N N . SER A 1 488 ? -19.112 5.143 -3.092 1.00 55.62 488 SER A N 1
ATOM 3758 C CA . SER A 1 488 ? -18.426 6.312 -2.547 1.00 55.62 488 SER A CA 1
ATOM 3759 C C . SER A 1 488 ? -19.446 7.432 -2.310 1.00 55.62 488 SER A C 1
ATOM 3761 O O . SER A 1 488 ? -20.202 7.759 -3.223 1.00 55.62 488 SER A O 1
ATOM 3763 N N . PRO A 1 489 ? -19.463 8.096 -1.139 1.00 46.19 489 PRO A N 1
ATOM 3764 C CA . PRO A 1 489 ? -20.399 9.193 -0.878 1.00 46.19 489 PRO A CA 1
ATOM 3765 C C . PRO A 1 489 ? -20.175 10.423 -1.780 1.00 46.19 489 PRO A C 1
ATOM 3767 O O . PRO A 1 489 ? -21.022 11.310 -1.828 1.00 46.19 489 PRO A O 1
ATOM 3770 N N . VAL A 1 490 ? -19.042 10.493 -2.493 1.00 44.66 490 VAL A N 1
ATOM 3771 C CA . VAL A 1 490 ? -18.624 11.663 -3.286 1.00 44.66 490 VAL A CA 1
ATOM 3772 C C . VAL A 1 490 ? -19.086 11.585 -4.746 1.00 44.66 490 VAL A C 1
ATOM 3774 O O . VAL A 1 490 ? -19.009 12.583 -5.461 1.00 44.66 490 VAL A O 1
ATOM 3777 N N . SER A 1 491 ? -19.578 10.436 -5.219 1.00 43.16 491 SER A N 1
ATOM 3778 C CA . SER A 1 491 ? -19.991 10.293 -6.615 1.00 43.16 491 SER A CA 1
ATOM 3779 C C . SER A 1 491 ? -21.513 10.141 -6.727 1.00 43.16 491 SER A C 1
ATOM 3781 O O . SER A 1 491 ? -22.122 9.162 -6.308 1.00 43.16 491 SER A O 1
ATOM 3783 N N . SER A 1 492 ? -22.155 11.140 -7.332 1.00 36.25 492 SER A N 1
ATOM 3784 C CA . SER A 1 492 ? -23.535 11.031 -7.823 1.00 36.25 492 SER A CA 1
ATOM 3785 C C . SER A 1 492 ? -23.662 10.045 -8.996 1.00 36.25 492 SER A C 1
ATOM 3787 O O . SER A 1 492 ? -24.777 9.725 -9.400 1.00 36.25 492 SER A O 1
ATOM 3789 N N . GLN A 1 493 ? -22.532 9.556 -9.525 1.00 40.81 493 GLN A N 1
ATOM 3790 C CA . GLN A 1 493 ? -22.448 8.543 -10.577 1.00 40.81 493 GLN A CA 1
ATOM 3791 C C . GLN A 1 493 ? -22.547 7.109 -10.037 1.00 40.81 493 GLN A C 1
ATOM 3793 O O . GLN A 1 493 ? -23.153 6.283 -10.707 1.00 40.81 493 GLN A O 1
ATOM 3798 N N . ASP A 1 494 ? -22.103 6.817 -8.805 1.00 43.22 494 ASP A N 1
ATOM 3799 C CA . ASP A 1 494 ? -22.291 5.492 -8.176 1.00 43.22 494 ASP A CA 1
ATOM 3800 C C . ASP A 1 494 ? -23.780 5.156 -7.942 1.00 43.22 494 ASP A C 1
ATOM 3802 O O . ASP A 1 494 ? -24.141 4.010 -7.677 1.00 43.22 494 ASP A O 1
ATOM 3806 N N . ALA A 1 495 ? -24.667 6.153 -8.041 1.00 39.88 495 ALA A N 1
ATOM 3807 C CA . ALA A 1 495 ? -26.115 5.967 -7.994 1.00 39.88 495 ALA A CA 1
ATOM 3808 C C . ALA A 1 495 ? -26.706 5.450 -9.323 1.00 39.88 495 ALA A C 1
ATOM 3810 O O . ALA A 1 495 ? -27.859 5.006 -9.348 1.00 39.88 495 ALA A O 1
ATOM 3811 N N . GLN A 1 496 ? -25.948 5.495 -10.426 1.00 45.00 496 GLN A N 1
ATOM 3812 C CA . GLN A 1 496 ? -26.326 4.871 -11.689 1.00 45.00 496 GLN A CA 1
ATOM 3813 C C . GLN A 1 496 ? -25.816 3.430 -11.697 1.00 45.00 496 GLN A C 1
ATOM 3815 O O . GLN A 1 496 ? -24.628 3.155 -11.808 1.00 45.00 496 GLN A O 1
ATOM 3820 N N . PHE A 1 497 ? -26.754 2.494 -11.560 1.00 51.88 497 PHE A N 1
ATOM 3821 C CA . PHE A 1 497 ? -26.525 1.053 -11.653 1.00 51.88 497 PHE A CA 1
ATOM 3822 C C . PHE A 1 497 ? -26.223 0.638 -13.103 1.00 51.88 497 PHE A C 1
ATOM 3824 O O . PHE A 1 497 ? -27.005 -0.094 -13.715 1.00 51.88 497 PHE A O 1
ATOM 3831 N N . GLU A 1 498 ? -25.131 1.134 -13.679 1.00 56.00 498 GLU A N 1
ATOM 3832 C CA . GLU A 1 498 ? -24.592 0.550 -14.904 1.00 56.00 498 GLU A CA 1
ATOM 3833 C C . GLU A 1 498 ? -24.064 -0.858 -14.598 1.00 56.00 498 GLU A C 1
ATOM 3835 O O . GLU A 1 498 ? -23.802 -1.213 -13.452 1.00 56.00 498 GLU A O 1
ATOM 3840 N N . LEU A 1 499 ? -23.988 -1.723 -15.602 1.00 66.50 499 LEU A N 1
ATOM 3841 C CA . LEU A 1 499 ? -23.202 -2.947 -15.488 1.00 66.50 499 LEU A CA 1
ATOM 3842 C C . LEU A 1 499 ? -21.783 -2.606 -15.942 1.00 66.50 499 LEU A C 1
ATOM 3844 O O . LEU A 1 499 ? -21.616 -1.800 -16.857 1.00 66.50 499 LEU A O 1
ATOM 3848 N N . ASP A 1 500 ? -20.764 -3.236 -15.352 1.00 70.56 500 ASP A N 1
ATOM 3849 C CA . ASP A 1 500 ? -19.374 -3.021 -15.785 1.00 70.56 500 ASP A CA 1
ATOM 3850 C C . ASP A 1 500 ? -19.221 -3.241 -17.302 1.00 70.56 500 ASP A C 1
ATOM 3852 O O . ASP A 1 500 ? -18.484 -2.512 -17.959 1.00 70.56 500 ASP A O 1
ATOM 3856 N N . ASP A 1 501 ? -19.984 -4.173 -17.882 1.00 70.19 501 ASP A N 1
ATOM 3857 C CA . ASP A 1 501 ? -19.973 -4.486 -19.316 1.00 70.19 501 ASP A CA 1
ATOM 3858 C C . ASP A 1 501 ? -20.592 -3.387 -20.200 1.00 70.19 501 ASP A C 1
ATOM 3860 O O . ASP A 1 501 ? -20.285 -3.309 -21.389 1.00 70.19 501 ASP A O 1
ATOM 3864 N N . THR A 1 502 ? -21.449 -2.521 -19.647 1.00 76.56 502 THR A N 1
ATOM 3865 C CA . THR A 1 502 ? -22.165 -1.477 -20.403 1.00 76.56 502 THR A CA 1
ATOM 3866 C C . THR A 1 502 ? -21.487 -0.110 -20.362 1.00 76.56 502 THR A C 1
ATOM 3868 O O . THR A 1 502 ? -21.980 0.818 -21.000 1.00 76.56 502 THR A O 1
ATOM 3871 N N . ARG A 1 503 ? -20.372 0.032 -19.632 1.00 80.88 503 ARG A N 1
ATOM 3872 C CA . ARG A 1 503 ? -19.658 1.309 -19.524 1.00 80.88 503 ARG A CA 1
ATOM 3873 C C . ARG A 1 503 ? -19.124 1.757 -20.882 1.00 80.88 503 ARG A C 1
ATOM 3875 O O . ARG A 1 503 ? -18.451 1.002 -21.587 1.00 80.88 503 ARG A O 1
ATOM 3882 N N . THR A 1 504 ? -19.382 3.015 -21.226 1.00 85.44 504 THR A N 1
ATOM 3883 C CA . THR A 1 504 ? -18.992 3.590 -22.525 1.00 85.44 504 THR A CA 1
ATOM 3884 C C . THR A 1 504 ? -17.475 3.716 -22.701 1.00 85.44 504 THR A C 1
ATOM 3886 O O . THR A 1 504 ? -16.984 3.661 -23.827 1.00 85.44 504 THR A O 1
ATOM 3889 N N . ASP A 1 505 ? -16.718 3.798 -21.602 1.00 86.25 505 ASP A N 1
ATOM 3890 C CA . ASP A 1 505 ? -15.255 3.902 -21.590 1.00 86.25 505 ASP A CA 1
ATOM 3891 C C . ASP A 1 505 ? -14.530 2.541 -21.701 1.00 86.25 505 ASP A C 1
ATOM 3893 O O . ASP A 1 505 ? -13.301 2.500 -21.719 1.00 86.25 505 ASP A O 1
ATOM 3897 N N . ASN A 1 506 ? -15.251 1.412 -21.794 1.00 86.75 506 ASN A N 1
ATOM 3898 C CA . ASN A 1 506 ? -14.658 0.065 -21.800 1.00 86.75 506 ASN A CA 1
ATOM 3899 C C . ASN A 1 506 ? -13.616 -0.156 -22.897 1.00 86.75 506 ASN A C 1
ATOM 3901 O O . ASN A 1 506 ? -12.541 -0.690 -22.616 1.00 86.75 506 ASN A O 1
ATOM 3905 N N . GLU A 1 507 ? -13.896 0.265 -24.131 1.00 86.69 507 GLU A N 1
ATOM 3906 C CA . GLU A 1 507 ? -12.946 0.076 -25.232 1.00 86.69 507 GLU A CA 1
ATOM 3907 C C . GLU A 1 507 ? -11.648 0.863 -25.022 1.00 86.69 507 GLU A C 1
ATOM 3909 O O . GLU A 1 507 ? -10.556 0.347 -25.279 1.00 86.69 507 GLU A O 1
ATOM 3914 N N . GLN A 1 508 ? -11.761 2.109 -24.560 1.00 87.44 508 GLN A N 1
ATOM 3915 C CA . GLN A 1 508 ? -10.622 2.996 -24.328 1.00 87.44 508 GLN A CA 1
ATOM 3916 C C . GLN A 1 508 ? -9.798 2.511 -23.129 1.00 87.44 508 GLN A C 1
ATOM 3918 O O . GLN A 1 508 ? -8.573 2.392 -23.211 1.00 87.44 508 GLN A O 1
ATOM 3923 N N . CYS A 1 509 ? -10.482 2.093 -22.065 1.00 87.00 509 CYS A N 1
ATOM 3924 C CA . CYS A 1 509 ? -9.888 1.491 -20.882 1.00 87.00 509 CYS A CA 1
ATOM 3925 C C . CYS A 1 509 ? -9.127 0.196 -21.220 1.00 87.00 509 CYS A C 1
ATOM 3927 O O . CYS A 1 509 ? -7.984 0.013 -20.801 1.00 87.00 509 CYS A O 1
ATOM 3929 N N . GLN A 1 510 ? -9.685 -0.682 -22.059 1.00 86.56 510 GLN A N 1
ATOM 3930 C CA . GLN A 1 510 ? -9.002 -1.913 -22.468 1.00 86.56 510 GLN A CA 1
ATOM 3931 C C . GLN A 1 510 ? -7.758 -1.628 -23.330 1.00 86.56 510 GLN A C 1
ATOM 3933 O O . GLN A 1 510 ? -6.689 -2.215 -23.109 1.00 86.56 510 GLN A O 1
ATOM 3938 N N . LYS A 1 511 ? -7.869 -0.710 -24.300 1.00 82.38 511 LYS A N 1
ATOM 3939 C CA . LYS A 1 511 ? -6.789 -0.385 -25.249 1.00 82.38 511 LYS A CA 1
ATOM 3940 C C . LYS A 1 511 ? -5.657 0.422 -24.613 1.00 82.38 511 LYS A C 1
ATOM 3942 O O . LYS A 1 511 ? -4.497 0.106 -24.855 1.00 82.38 511 LYS A O 1
ATOM 3947 N N . GLY A 1 512 ? -5.982 1.420 -23.796 1.00 79.50 512 GLY A N 1
ATOM 3948 C CA . GLY A 1 512 ? -5.024 2.408 -23.293 1.00 79.50 512 GLY A CA 1
ATOM 3949 C C . GLY A 1 512 ? -4.880 2.482 -21.774 1.00 79.50 512 GLY A C 1
ATOM 3950 O O . GLY A 1 512 ? -4.011 3.201 -21.309 1.00 79.50 512 GLY A O 1
ATOM 3951 N N . LEU A 1 513 ? -5.669 1.727 -20.993 1.00 85.88 513 LEU A N 1
ATOM 3952 C CA . LEU A 1 513 ? -5.856 1.957 -19.544 1.00 85.88 513 LEU A CA 1
ATOM 3953 C C . LEU A 1 513 ? -6.444 3.338 -19.212 1.00 85.88 513 LEU A C 1
ATOM 3955 O O . LEU A 1 513 ? -6.368 3.788 -18.071 1.00 85.88 513 LEU A O 1
ATOM 3959 N N . GLU A 1 514 ? -7.070 3.985 -20.193 1.00 85.69 514 GLU A N 1
ATOM 3960 C CA . GLU A 1 514 ? -7.736 5.276 -20.034 1.00 85.69 514 GLU A CA 1
ATOM 3961 C C . GLU A 1 514 ? -9.166 5.009 -19.553 1.00 85.69 514 GLU A C 1
ATOM 3963 O O . GLU A 1 514 ? -10.106 4.892 -20.337 1.00 85.69 514 GLU A O 1
ATOM 3968 N N . CYS A 1 515 ? -9.297 4.778 -18.249 1.00 82.06 515 CYS A N 1
ATOM 3969 C CA . CYS A 1 515 ? -10.553 4.416 -17.600 1.00 82.06 515 CYS A CA 1
ATOM 3970 C C . CYS A 1 515 ? -11.062 5.599 -16.771 1.00 82.06 515 CYS A C 1
ATOM 3972 O O . CYS A 1 515 ? -10.286 6.217 -16.051 1.00 82.06 515 CYS A O 1
ATOM 3974 N N . GLU A 1 516 ? -12.359 5.882 -16.765 1.00 80.12 516 GLU A N 1
ATOM 3975 C CA . GLU A 1 516 ? -12.923 6.832 -15.794 1.00 80.12 516 GLU A CA 1
ATOM 3976 C C . GLU A 1 516 ? -12.775 6.305 -14.356 1.00 80.12 516 GLU A C 1
ATOM 3978 O O . GLU A 1 516 ? -12.519 7.057 -13.416 1.00 80.12 516 GLU A O 1
ATOM 3983 N N . GLU A 1 517 ? -12.889 4.985 -14.199 1.00 80.25 517 GLU A N 1
ATOM 3984 C CA . GLU A 1 517 ? -12.745 4.249 -12.948 1.00 80.25 517 GLU A CA 1
ATOM 3985 C C . GLU A 1 517 ? -12.179 2.858 -13.242 1.00 80.25 517 GLU A C 1
ATOM 3987 O O . GLU A 1 517 ? -12.570 2.220 -14.216 1.00 80.25 517 GLU A O 1
ATOM 3992 N N . ASN A 1 518 ? -11.254 2.368 -12.422 1.00 83.88 518 ASN A N 1
ATOM 3993 C CA . ASN A 1 518 ? -10.617 1.055 -12.597 1.00 83.88 518 ASN A CA 1
ATOM 3994 C C . ASN A 1 518 ? -11.125 -0.010 -11.610 1.00 83.88 518 ASN A C 1
ATOM 3996 O O . ASN A 1 518 ? -10.800 -1.192 -11.754 1.00 83.88 518 ASN A O 1
ATOM 4000 N N . HIS A 1 519 ? -11.919 0.393 -10.622 1.00 84.75 519 HIS A N 1
ATOM 4001 C CA . HIS A 1 519 ? -12.573 -0.519 -9.695 1.00 84.75 519 HIS A CA 1
ATOM 4002 C C . HIS A 1 519 ? -13.821 -1.121 -10.333 1.00 84.75 519 HIS A C 1
ATOM 4004 O O . HIS A 1 519 ? -14.485 -0.435 -11.110 1.00 84.75 519 HIS A O 1
ATOM 4010 N N . PRO A 1 520 ? -14.173 -2.369 -9.987 1.00 81.25 520 PRO A N 1
ATOM 4011 C CA . PRO A 1 520 ? -15.520 -2.854 -10.231 1.00 81.25 520 PRO A CA 1
ATOM 4012 C C . PRO A 1 520 ? -16.531 -1.931 -9.552 1.00 81.25 520 PRO A C 1
ATOM 4014 O O . PRO A 1 520 ? -16.252 -1.376 -8.475 1.00 81.25 520 PRO A O 1
ATOM 4017 N N . LEU A 1 521 ? -17.716 -1.821 -10.145 1.00 75.19 521 LEU A N 1
ATOM 4018 C CA . LEU A 1 521 ? -18.822 -1.113 -9.513 1.00 75.19 521 LEU A CA 1
ATOM 4019 C C . LEU A 1 521 ? -19.068 -1.654 -8.103 1.00 75.19 521 LEU A C 1
ATOM 4021 O O . LEU A 1 521 ? -19.000 -2.866 -7.852 1.00 75.19 521 LEU A O 1
ATOM 4025 N N . ALA A 1 522 ? -19.350 -0.738 -7.171 1.00 69.06 522 ALA A N 1
ATOM 4026 C CA . ALA A 1 522 ? -19.699 -1.117 -5.812 1.00 69.06 522 ALA A CA 1
ATOM 4027 C C . ALA A 1 522 ? -20.824 -2.148 -5.878 1.00 69.06 522 ALA A C 1
ATOM 4029 O O . ALA A 1 522 ? -21.838 -1.945 -6.549 1.00 69.06 522 ALA A O 1
ATOM 4030 N N . THR A 1 523 ? -20.620 -3.298 -5.232 1.00 60.22 523 THR A N 1
ATOM 4031 C CA . THR A 1 523 ? -21.628 -4.348 -5.259 1.00 60.22 523 THR A CA 1
ATOM 4032 C C . THR A 1 523 ? -22.855 -3.789 -4.565 1.00 60.22 523 THR A C 1
ATOM 4034 O O . THR A 1 523 ? -22.863 -3.677 -3.342 1.00 60.22 523 THR A O 1
ATOM 4037 N N . ALA A 1 524 ? -23.880 -3.437 -5.339 1.00 40.19 524 ALA A N 1
ATOM 4038 C CA . ALA A 1 524 ? -25.185 -3.100 -4.812 1.00 40.19 524 ALA A CA 1
ATOM 4039 C C . ALA A 1 524 ? -25.603 -4.233 -3.875 1.00 40.19 524 ALA A C 1
ATOM 4041 O O . ALA A 1 524 ? -25.943 -5.337 -4.314 1.00 40.19 524 ALA A O 1
ATOM 4042 N N . ALA A 1 525 ? -25.510 -4.000 -2.569 1.00 36.72 525 ALA A N 1
ATOM 4043 C CA . ALA A 1 525 ? -26.141 -4.875 -1.613 1.00 36.72 525 ALA A CA 1
ATOM 4044 C C . ALA A 1 525 ? -27.627 -4.897 -2.002 1.00 36.72 525 ALA A C 1
ATOM 4046 O O . ALA A 1 525 ? -28.292 -3.867 -1.984 1.00 36.72 525 ALA A O 1
ATOM 4047 N N . PHE A 1 526 ? -28.094 -6.084 -2.401 1.00 34.25 526 PHE A N 1
ATOM 4048 C CA . PHE A 1 526 ? -29.453 -6.430 -2.831 1.00 34.25 526 PHE A CA 1
ATOM 4049 C C . PHE A 1 526 ? -29.857 -6.080 -4.278 1.00 34.25 526 PHE A C 1
ATOM 4051 O O . PHE A 1 526 ? -30.514 -5.081 -4.555 1.00 34.25 526 PHE A O 1
ATOM 4058 N N . ARG A 1 527 ? -29.662 -7.052 -5.182 1.00 27.00 527 ARG A N 1
ATOM 4059 C CA . ARG A 1 527 ? -30.698 -7.431 -6.159 1.00 27.00 527 ARG A CA 1
ATOM 4060 C C . ARG A 1 527 ? -30.937 -8.946 -6.114 1.00 27.00 527 ARG A C 1
ATOM 4062 O O . ARG A 1 527 ? -30.032 -9.731 -6.362 1.00 27.00 527 ARG A O 1
ATOM 4069 N N . ASN A 1 528 ? -32.185 -9.303 -5.809 1.00 29.02 528 ASN A N 1
ATOM 4070 C CA . ASN A 1 528 ? -32.871 -10.566 -6.103 1.00 29.02 528 ASN A CA 1
ATOM 4071 C C . ASN A 1 528 ? -32.323 -11.866 -5.485 1.00 29.02 528 ASN A C 1
ATOM 4073 O O . ASN A 1 528 ? -31.791 -12.725 -6.182 1.00 29.02 528 ASN A O 1
ATOM 4077 N N . VAL A 1 529 ? -32.641 -12.105 -4.208 1.00 25.72 529 VAL A N 1
ATOM 4078 C CA . VAL A 1 529 ? -33.122 -13.444 -3.833 1.00 25.72 529 VAL A CA 1
ATOM 4079 C C . VAL A 1 529 ? -34.621 -13.437 -4.097 1.00 25.72 529 VAL A C 1
ATOM 4081 O O . VAL A 1 529 ? -35.404 -12.928 -3.297 1.00 25.72 529 VAL A O 1
ATOM 4084 N N . SER A 1 530 ? -35.022 -13.947 -5.257 1.00 28.28 530 SER A N 1
ATOM 4085 C CA . SER A 1 530 ? -36.414 -14.300 -5.510 1.00 28.28 530 SER A CA 1
ATOM 4086 C C . SER A 1 530 ? -36.777 -15.406 -4.524 1.00 28.28 530 SER A C 1
ATOM 4088 O O . SER A 1 530 ? -36.399 -16.559 -4.720 1.00 28.28 530 SER A O 1
ATOM 4090 N N . ILE A 1 531 ? -37.471 -15.068 -3.438 1.00 30.77 531 ILE A N 1
ATOM 4091 C CA . ILE A 1 531 ? -38.203 -16.071 -2.665 1.00 30.77 531 ILE A CA 1
ATOM 4092 C C . ILE A 1 531 ? -39.242 -16.630 -3.645 1.00 30.77 531 ILE A C 1
ATOM 4094 O O . ILE A 1 531 ? -40.055 -15.844 -4.140 1.00 30.77 531 ILE A O 1
ATOM 4098 N N . PRO A 1 532 ? -39.219 -17.927 -3.999 1.00 28.94 532 PRO A N 1
ATOM 4099 C CA . PRO A 1 532 ? -40.282 -18.488 -4.810 1.00 28.94 532 PRO A CA 1
ATOM 4100 C C . PRO A 1 532 ? -41.581 -18.340 -4.017 1.00 28.94 532 PRO A C 1
ATOM 4102 O O . PRO A 1 532 ? -41.767 -18.967 -2.974 1.00 28.94 532 PRO A O 1
ATOM 4105 N N . LEU A 1 533 ? -42.461 -17.453 -4.483 1.00 33.66 533 LEU A N 1
ATOM 4106 C CA . LEU A 1 533 ? -43.838 -17.402 -4.018 1.00 33.66 533 LEU A CA 1
ATOM 4107 C C . LEU A 1 533 ? -44.452 -18.771 -4.316 1.00 33.66 533 LEU A C 1
ATOM 4109 O O . LEU A 1 533 ? -44.464 -19.211 -5.467 1.00 33.66 533 LEU A O 1
ATOM 4113 N N . SER A 1 534 ? -44.920 -19.447 -3.265 1.00 33.72 534 SER A N 1
ATOM 4114 C CA . SER A 1 534 ? -45.707 -20.676 -3.378 1.00 33.72 534 SER A CA 1
ATOM 4115 C C . SER A 1 534 ? -46.813 -20.521 -4.429 1.00 33.72 534 SER A C 1
ATOM 4117 O O . SER A 1 534 ? -47.394 -19.437 -4.548 1.00 33.72 534 SER A O 1
ATOM 4119 N N . PRO A 1 535 ? -47.140 -21.591 -5.173 1.00 35.25 535 PRO A N 1
ATOM 4120 C CA . PRO A 1 535 ? -48.161 -21.536 -6.207 1.00 35.25 535 PRO A CA 1
ATOM 4121 C C . PRO A 1 535 ? -49.513 -21.147 -5.600 1.00 35.25 535 PRO A C 1
ATOM 4123 O O . PRO A 1 535 ? -49.956 -21.712 -4.598 1.00 35.25 535 PRO A O 1
ATOM 4126 N N . GLN A 1 536 ? -50.145 -20.146 -6.213 1.00 34.31 536 GLN A N 1
ATOM 4127 C CA . GLN A 1 536 ? -51.467 -19.647 -5.853 1.00 34.31 536 GLN A CA 1
ATOM 4128 C C . GLN A 1 536 ? -52.498 -20.785 -5.888 1.00 34.31 536 GLN A C 1
ATOM 4130 O O . GLN A 1 536 ? -52.606 -21.512 -6.876 1.00 34.31 536 GLN A O 1
ATOM 4135 N N . ALA A 1 537 ? -53.272 -20.915 -4.809 1.00 36.69 537 ALA A N 1
ATOM 4136 C CA . ALA A 1 537 ? -54.497 -21.704 -4.795 1.00 36.69 537 ALA A CA 1
ATOM 4137 C C . ALA A 1 537 ? -55.523 -21.105 -5.785 1.00 36.69 537 ALA A C 1
ATOM 4139 O O . ALA A 1 537 ? -55.541 -19.885 -5.977 1.00 36.69 537 ALA A O 1
ATOM 4140 N N . PRO A 1 538 ? -56.365 -21.930 -6.432 1.00 36.47 538 PRO A N 1
ATOM 4141 C CA . PRO A 1 538 ? -57.178 -21.505 -7.565 1.00 36.47 538 PRO A CA 1
ATOM 4142 C C . PRO A 1 538 ? -58.281 -20.514 -7.174 1.00 36.47 538 PRO A C 1
ATOM 4144 O O . PRO A 1 538 ? -58.871 -20.576 -6.096 1.00 36.47 538 PRO A O 1
ATOM 4147 N N . SER A 1 539 ? -58.560 -19.606 -8.108 1.00 32.59 539 SER A N 1
ATOM 4148 C CA . SER A 1 539 ? -59.539 -18.525 -8.032 1.00 32.59 539 SER A CA 1
ATOM 4149 C C . SER A 1 539 ? -60.962 -19.014 -7.739 1.00 32.59 539 SER A C 1
ATOM 4151 O O . SER A 1 539 ? -61.547 -19.753 -8.533 1.00 32.59 539 SER A O 1
ATOM 4153 N N . LEU A 1 540 ? -61.558 -18.514 -6.655 1.00 35.09 540 LEU A N 1
ATOM 4154 C CA . LEU A 1 540 ? -63.007 -18.521 -6.448 1.00 35.09 540 LEU A CA 1
ATOM 4155 C C . LEU A 1 540 ? -63.653 -17.514 -7.414 1.00 35.09 540 LEU A C 1
ATOM 4157 O O . LEU A 1 540 ? -63.407 -16.312 -7.329 1.00 35.09 540 LEU A O 1
ATOM 4161 N N . GLY A 1 541 ? -64.448 -18.023 -8.358 1.00 37.03 541 GLY A N 1
ATOM 4162 C CA . GLY A 1 541 ? -65.227 -17.222 -9.304 1.00 37.03 541 GLY A CA 1
ATOM 4163 C C . GLY A 1 541 ? -66.432 -16.518 -8.653 1.00 37.03 541 GLY A C 1
ATOM 4164 O O . GLY A 1 541 ? -66.856 -16.896 -7.558 1.00 37.03 541 GLY A O 1
ATOM 4165 N N . PRO A 1 542 ? -66.993 -15.484 -9.306 1.00 35.03 542 PRO A N 1
ATOM 4166 C CA . PRO A 1 542 ? -67.965 -14.589 -8.689 1.00 35.03 542 PRO A CA 1
ATOM 4167 C C . PRO A 1 542 ? -69.373 -15.193 -8.581 1.00 35.03 542 PRO A C 1
ATOM 4169 O O . PRO A 1 542 ? -69.893 -15.814 -9.508 1.00 35.03 542 PRO A O 1
ATOM 4172 N N . LEU A 1 543 ? -70.004 -14.917 -7.439 1.00 31.78 543 LEU A N 1
ATOM 4173 C CA . LEU A 1 543 ? -71.406 -15.180 -7.120 1.00 31.78 543 LEU A CA 1
ATOM 4174 C C . LEU A 1 543 ? -72.356 -14.496 -8.123 1.00 31.78 543 LEU A C 1
ATOM 4176 O O . LEU A 1 543 ? -72.383 -13.270 -8.228 1.00 31.78 543 LEU A O 1
ATOM 4180 N N . ARG A 1 544 ? -73.204 -15.286 -8.792 1.00 34.31 544 ARG A N 1
ATOM 4181 C CA . ARG A 1 544 ? -74.488 -14.845 -9.365 1.00 34.31 544 ARG A CA 1
ATOM 4182 C C . ARG A 1 544 ? -75.614 -15.668 -8.733 1.00 34.31 544 ARG A C 1
ATOM 4184 O O . ARG A 1 544 ? -75.582 -16.892 -8.773 1.00 34.31 544 ARG A O 1
ATOM 4191 N N . GLN A 1 545 ? -76.600 -14.987 -8.160 1.00 31.52 545 GLN A N 1
ATOM 4192 C CA . GLN A 1 545 ? -77.923 -15.510 -7.783 1.00 31.52 545 GLN A CA 1
ATOM 4193 C C . GLN A 1 545 ? -78.972 -14.964 -8.778 1.00 31.52 545 GLN A C 1
ATOM 4195 O O . GLN A 1 545 ? -78.645 -14.000 -9.477 1.00 31.52 545 GLN A O 1
ATOM 4200 N N . PRO A 1 546 ? -80.255 -15.387 -8.763 1.00 49.16 546 PRO A N 1
ATOM 4201 C CA . PRO A 1 546 ? -80.886 -16.661 -8.359 1.00 49.16 546 PRO A CA 1
ATOM 4202 C C . PRO A 1 546 ? -81.898 -17.175 -9.431 1.00 49.16 546 PRO A C 1
ATOM 4204 O O . PRO A 1 546 ? -82.238 -16.430 -10.340 1.00 49.16 546 PRO A O 1
ATOM 4207 N N . HIS A 1 547 ? -82.405 -18.415 -9.325 1.00 30.73 547 HIS A N 1
ATOM 4208 C CA . HIS A 1 547 ? -83.842 -18.777 -9.444 1.00 30.73 547 HIS A CA 1
ATOM 4209 C C . HIS A 1 547 ? -84.062 -20.308 -9.456 1.00 30.73 547 HIS A C 1
ATOM 4211 O O . HIS A 1 547 ? -83.546 -21.024 -10.303 1.00 30.73 547 HIS A O 1
ATOM 4217 N N . GLU A 1 548 ? -84.856 -20.750 -8.479 1.00 33.53 548 GLU A N 1
ATOM 4218 C CA . GLU A 1 548 ? -85.977 -21.700 -8.559 1.00 33.53 548 GLU A CA 1
ATOM 4219 C C . GLU A 1 548 ? -85.892 -23.087 -9.249 1.00 33.53 548 GLU A C 1
ATOM 4221 O O . GLU A 1 548 ? -85.878 -23.216 -10.465 1.00 33.53 548 GLU A O 1
ATOM 4226 N N . ARG A 1 549 ? -86.157 -24.085 -8.383 1.00 31.64 549 ARG A N 1
ATOM 4227 C CA . ARG A 1 549 ? -87.109 -25.217 -8.491 1.00 31.64 549 ARG A CA 1
ATOM 4228 C C . ARG A 1 549 ? -86.624 -26.628 -8.887 1.00 31.64 549 ARG A C 1
ATOM 4230 O O . ARG A 1 549 ? -86.361 -26.919 -10.041 1.00 31.64 549 ARG A O 1
ATOM 4237 N N . PHE A 1 550 ? -86.773 -27.486 -7.865 1.00 32.75 550 PHE A N 1
ATOM 4238 C CA . PHE A 1 550 ? -87.416 -28.814 -7.810 1.00 32.75 550 PHE A CA 1
ATOM 4239 C C . PHE A 1 550 ? -86.726 -30.063 -8.393 1.00 32.75 550 PHE A C 1
ATOM 4241 O O . PHE A 1 550 ? -86.500 -30.158 -9.590 1.00 32.75 550 PHE A O 1
ATOM 4248 N N . GLU A 1 551 ? -86.613 -31.054 -7.486 1.00 36.81 551 GLU A N 1
ATOM 4249 C CA . GLU A 1 551 ? -86.773 -32.514 -7.684 1.00 36.81 551 GLU A CA 1
ATOM 4250 C C . GLU A 1 551 ? -85.685 -33.251 -8.488 1.00 36.81 551 GLU A C 1
ATOM 4252 O O . GLU A 1 551 ? -85.134 -32.728 -9.438 1.00 36.81 551 GLU A O 1
ATOM 4257 N N . GLN A 1 552 ? -85.275 -34.486 -8.194 1.00 35.56 552 GLN A N 1
ATOM 4258 C CA . GLN A 1 552 ? -85.715 -35.558 -7.295 1.00 35.56 552 GLN A CA 1
ATOM 4259 C C . GLN A 1 552 ? -84.514 -36.526 -7.138 1.00 35.56 552 GLN A C 1
ATOM 4261 O O . GLN A 1 552 ? -83.624 -36.559 -7.989 1.00 35.56 552 GLN A O 1
ATOM 4266 N N . LEU A 1 553 ? -84.508 -37.308 -6.054 1.00 31.94 553 LEU A N 1
ATOM 4267 C CA . LEU A 1 553 ? -83.662 -38.497 -5.832 1.00 31.94 553 LEU A CA 1
ATOM 4268 C C . LEU A 1 553 ? -83.796 -39.523 -6.983 1.00 31.94 553 LEU A C 1
ATOM 4270 O O . LEU A 1 553 ? -84.805 -39.512 -7.693 1.00 31.94 553 LEU A O 1
ATOM 4274 N N . PRO A 1 554 ? -82.810 -40.417 -7.170 1.00 48.44 554 PRO A N 1
ATOM 4275 C CA . PRO A 1 554 ? -82.818 -41.693 -6.431 1.00 48.44 554 PRO A CA 1
ATOM 4276 C C . PRO A 1 554 ? -81.653 -41.873 -5.456 1.00 48.44 554 PRO A C 1
ATOM 4278 O O . PRO A 1 554 ? -80.515 -41.488 -5.809 1.00 48.44 554 PRO A O 1
#